Protein AF-A0A935AKJ2-F1 (afdb_monomer)

Sequence (398 aa):
MAKLSSLFKFEGTLDDFTVVKKTGVVKRKGGLSKERIATDPNLSRIRENNMEFGMLAASSKVVREAFKDLKQGIRVQYLTSRLSKVMTQIKNLDTTSDRGYRQVALGIQGAEGKNALKGFSFNGTKSLSAVLQKPMELDTVTGKVTINGLAPSFDTLGGIGANMVGFKAYWAKIDFATGAYVVSQSNQVKLALDPTVSNVELTHTTPPTGTGINVFVLSIVFYQTVNGADYPPSKWSAQRRRHHRSTVVMKTMIELIRTYQDEITTGSIFFNDVEICRSIELPWAHNAPNMSCIPEGEYSLQHRHTEKFGDHLLVENVPGRTWILFHPANHAKKELRGCIAPVMEIRGQYGMHSRMALNILLRNIKLTGIHFCHLKISSHENTHGAVGSPHAKIFQST

Solvent-accessible surface area (backbone atoms only — not comparable to full-atom values): 22788 Å² total; per-residue (Å²): 133,70,67,75,84,68,99,65,93,83,86,58,71,59,87,60,36,36,54,41,87,91,74,46,36,64,38,68,74,79,78,81,53,72,68,52,50,72,68,41,76,91,32,49,70,56,47,26,50,49,47,34,50,53,52,31,52,51,48,39,44,40,60,52,58,68,50,44,77,78,46,77,88,57,89,54,70,64,46,66,62,54,42,32,54,42,41,50,57,19,19,69,58,25,84,83,47,57,90,37,62,36,35,45,50,59,8,42,72,46,71,68,24,48,53,59,57,58,87,69,48,75,50,79,87,53,48,64,76,72,35,40,72,57,76,71,47,74,42,86,86,57,60,31,36,39,28,73,70,40,22,38,54,77,30,33,63,76,51,69,65,37,50,27,40,35,39,36,38,37,38,34,21,40,18,59,78,82,55,48,68,31,69,29,60,32,51,74,48,73,44,62,53,36,75,64,69,40,71,46,75,26,46,40,93,56,76,48,68,82,63,67,46,83,46,78,46,80,44,78,46,52,23,24,63,55,97,87,43,78,36,74,31,68,65,82,72,79,67,80,71,88,68,77,98,67,92,73,76,85,68,51,47,33,39,36,41,35,48,85,42,93,86,34,21,37,31,46,31,22,53,68,90,36,80,74,31,28,36,40,21,27,17,81,46,90,60,36,84,55,57,6,23,68,78,71,46,78,36,43,30,38,72,46,74,43,95,90,70,42,76,36,34,39,52,43,88,45,86,98,54,75,90,32,31,43,46,68,43,43,38,29,88,84,68,42,54,27,29,42,15,32,8,65,45,74,61,89,84,30,34,37,59,12,62,58,25,44,49,53,53,54,48,56,44,59,73,69,75,53,70,60,34,37,35,40,36,49,59,71,83,75,91,68,82,95,78,87,77,89,79,88,75,86,79,85,87,133

Foldseek 3Di:
DDADDDPDDDADDDVQWHQDPVGNDIDGNDDDDPVCCVPPPVNVLVLLVVLLLVLLQLLLVLVCVLPVVLPVPDPQPCSSVLSSVLLVVQQVQQPPDDRSPGHSLRSCVDPVNVVSCPQDDSRPVATPVRFFVFDWDADPVFRKIKTFFDQQLQGGDADALFFKKKKKKKKKFARSVVSDIFIFIWDMDMDTNGRDTDMDITGTPDHTDDDHDIDMDMDMATFNADPNDTDRRDDPPPVVPPDDDDDPPPFWEWEWAWDADPAWIKTFIDTNNHGNFMKIAAHDDPCDWQRHAADFFKWKWAWDADPVAGTWIFTPDGPPDGDAIAHADFAHNPPGRNHIFTARDDDPRTGHPRVSRRCSVVVVVVVVVDRMHMYGYYYDPDPDDDDDDDPPDDDDDD

Structure (mmCIF, N/CA/C/O backbone):
data_AF-A0A935AKJ2-F1
#
_entry.id   AF-A0A935AKJ2-F1
#
loop_
_atom_site.group_PDB
_atom_site.id
_atom_site.type_symbol
_atom_site.label_atom_id
_atom_site.label_alt_id
_atom_site.label_comp_id
_atom_site.label_asym_id
_atom_site.label_entity_id
_atom_site.label_seq_id
_atom_site.pdbx_PDB_ins_code
_atom_site.Cartn_x
_atom_site.Cartn_y
_atom_site.Cartn_z
_atom_site.occupancy
_atom_site.B_iso_or_equiv
_atom_site.auth_seq_id
_atom_site.auth_comp_id
_atom_site.auth_asym_id
_atom_site.auth_atom_id
_atom_site.pdbx_PDB_model_num
ATOM 1 N N . MET A 1 1 ? 13.224 -17.061 38.539 1.00 51.94 1 MET A N 1
ATOM 2 C CA . MET A 1 1 ? 11.915 -17.619 38.117 1.00 51.94 1 MET A CA 1
ATOM 3 C C . MET A 1 1 ? 12.032 -19.130 38.038 1.00 51.94 1 MET A C 1
ATOM 5 O O . MET A 1 1 ? 12.987 -19.600 37.430 1.00 51.94 1 MET A O 1
ATOM 9 N N . ALA A 1 2 ? 11.090 -19.865 38.632 1.00 53.91 2 ALA A N 1
ATOM 10 C CA . ALA A 1 2 ? 11.041 -21.323 38.534 1.00 53.91 2 ALA A CA 1
ATOM 11 C C . ALA A 1 2 ? 10.603 -21.760 37.121 1.00 53.91 2 ALA A C 1
ATOM 13 O O . ALA A 1 2 ? 9.721 -21.141 36.518 1.00 53.91 2 ALA A O 1
ATOM 14 N N . LYS A 1 3 ? 11.241 -22.804 36.586 1.00 58.75 3 LYS A N 1
ATOM 15 C CA . LYS A 1 3 ? 10.898 -23.443 35.307 1.00 58.75 3 LYS A CA 1
ATOM 16 C C . LYS A 1 3 ? 10.374 -24.845 35.603 1.00 58.75 3 LYS A C 1
ATOM 18 O O . LYS A 1 3 ? 10.968 -25.546 36.417 1.00 58.75 3 LYS A O 1
ATOM 23 N N . LEU A 1 4 ? 9.283 -25.244 34.956 1.00 64.56 4 LEU A N 1
ATOM 24 C CA . LEU A 1 4 ? 8.737 -26.591 35.109 1.00 64.56 4 LEU A CA 1
ATOM 25 C C . LEU A 1 4 ? 9.582 -27.587 34.297 1.00 64.56 4 LEU A C 1
ATOM 27 O O . LEU A 1 4 ? 9.634 -27.492 33.073 1.00 64.56 4 LEU A O 1
ATOM 31 N N . SER A 1 5 ? 10.225 -28.535 34.978 1.00 59.97 5 SER A N 1
ATOM 32 C CA . SER A 1 5 ? 10.793 -29.745 34.374 1.00 59.97 5 SER A CA 1
ATOM 33 C C . SER A 1 5 ? 9.741 -30.848 34.484 1.00 59.97 5 SER A C 1
ATOM 35 O O . SER A 1 5 ? 9.365 -31.207 35.597 1.00 59.97 5 SER A O 1
ATOM 37 N N . SER A 1 6 ? 9.192 -31.332 33.368 1.00 62.97 6 SER A N 1
ATOM 38 C CA . SER A 1 6 ? 8.149 -32.366 33.378 1.00 62.97 6 SER A CA 1
ATOM 39 C C . SER A 1 6 ? 8.364 -33.399 32.275 1.00 62.97 6 SER A C 1
ATOM 41 O O . SER A 1 6 ? 8.771 -33.052 31.167 1.00 62.97 6 SER A O 1
ATOM 43 N N . LEU A 1 7 ? 8.049 -34.660 32.591 1.00 65.44 7 LEU A N 1
ATOM 44 C CA . LEU A 1 7 ? 7.987 -35.796 31.662 1.00 65.44 7 LEU A CA 1
ATOM 45 C C . LEU A 1 7 ? 6.797 -35.701 30.687 1.00 65.44 7 LEU A C 1
ATOM 47 O O . LEU A 1 7 ? 6.817 -36.334 29.634 1.00 65.44 7 LEU A O 1
ATOM 51 N N . PHE A 1 8 ? 5.782 -34.889 31.002 1.00 59.41 8 PHE A N 1
ATOM 52 C CA . PHE A 1 8 ? 4.563 -34.733 30.207 1.00 59.41 8 PHE A CA 1
ATOM 53 C C . PHE A 1 8 ? 4.394 -33.286 29.719 1.00 59.41 8 PHE A C 1
ATOM 55 O O . PHE A 1 8 ? 4.766 -32.322 30.391 1.00 59.41 8 PHE A O 1
ATOM 62 N N . LYS A 1 9 ? 3.805 -33.112 28.530 1.00 59.47 9 LYS A N 1
ATOM 63 C CA . LYS A 1 9 ? 3.458 -31.789 27.992 1.00 59.47 9 LYS A CA 1
ATOM 64 C C . LYS A 1 9 ? 2.063 -31.395 28.473 1.00 59.47 9 LYS A C 1
ATOM 66 O O . LYS A 1 9 ? 1.083 -31.968 28.014 1.00 59.47 9 LYS A O 1
ATOM 71 N N . PHE A 1 10 ? 1.982 -30.389 29.339 1.00 63.72 10 PHE A N 1
ATOM 72 C CA . PHE A 1 10 ? 0.717 -29.781 29.753 1.00 63.72 10 PHE A CA 1
ATOM 73 C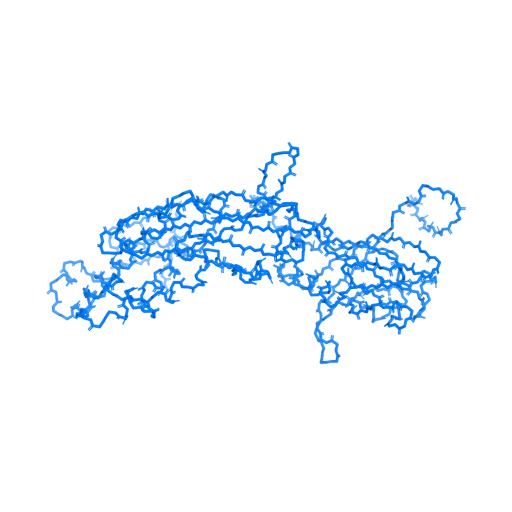 C . PHE A 1 10 ? 0.571 -28.390 29.123 1.00 63.72 10 PHE A C 1
ATOM 75 O O . PHE A 1 10 ? 1.497 -27.577 29.176 1.00 63.72 10 PHE A O 1
ATOM 82 N N . GLU A 1 11 ? -0.590 -28.106 28.531 1.00 57.97 11 GLU A N 1
ATOM 83 C CA . GLU A 1 11 ? -0.953 -26.789 27.999 1.00 57.97 11 GLU A CA 1
ATOM 84 C C . GLU A 1 11 ? -2.260 -26.328 28.657 1.00 57.97 11 GLU A C 1
ATOM 86 O O . GLU A 1 11 ? -3.273 -27.008 28.530 1.00 57.97 11 GLU A O 1
ATOM 91 N N . GLY A 1 12 ? -2.251 -25.189 29.360 1.00 62.06 12 GLY A N 1
ATOM 92 C CA . GLY A 1 12 ? -3.469 -24.627 29.955 1.00 62.06 12 GLY A CA 1
ATOM 93 C C . GLY A 1 12 ? -3.278 -23.939 31.308 1.00 62.06 12 GLY A C 1
ATOM 94 O O . GLY A 1 12 ? -2.155 -23.646 31.732 1.00 62.06 12 GLY A O 1
ATOM 95 N N . THR A 1 13 ? -4.408 -23.662 31.957 1.00 65.12 13 THR A N 1
ATOM 96 C CA . THR A 1 13 ? -4.506 -23.119 33.317 1.00 65.12 13 THR A CA 1
ATOM 97 C C . THR A 1 13 ? -4.926 -24.247 34.255 1.00 65.12 13 THR A C 1
ATOM 99 O O . THR A 1 13 ? -5.909 -24.930 33.978 1.00 65.12 13 THR A O 1
ATOM 102 N N . LEU A 1 14 ? -4.183 -24.440 35.344 1.00 70.38 14 LEU A N 1
ATOM 103 C CA . LEU A 1 14 ? -4.528 -25.351 36.431 1.00 70.38 14 LEU A CA 1
ATOM 104 C C . LEU A 1 14 ? -4.680 -24.509 37.695 1.00 70.38 14 LEU A C 1
ATOM 106 O O . LEU A 1 14 ? -3.684 -24.011 38.224 1.00 70.38 14 LEU A O 1
ATOM 110 N N . ASP A 1 15 ? -5.925 -24.338 38.135 1.00 75.19 15 ASP A N 1
ATOM 111 C CA . ASP A 1 15 ? -6.281 -23.496 39.280 1.00 75.19 15 ASP A CA 1
ATOM 112 C C . ASP A 1 15 ? -5.693 -22.071 39.143 1.00 75.19 15 ASP A C 1
ATOM 114 O O . ASP A 1 15 ? -5.851 -21.424 38.099 1.00 75.19 15 ASP A O 1
ATOM 118 N N . ASP A 1 16 ? -4.949 -21.592 40.139 1.00 72.81 16 ASP A N 1
ATOM 119 C CA . ASP A 1 16 ? -4.278 -20.296 40.104 1.00 72.81 16 ASP A CA 1
ATOM 120 C C . ASP A 1 16 ? -2.978 -20.284 39.293 1.00 72.81 16 ASP A C 1
ATOM 122 O O . ASP A 1 16 ? -2.304 -19.260 39.262 1.00 72.81 16 ASP A O 1
ATOM 126 N N . PHE A 1 17 ? -2.579 -21.363 38.618 1.00 72.94 17 PHE A N 1
ATOM 127 C CA . PHE A 1 17 ? -1.313 -21.429 37.886 1.00 72.94 17 PHE A CA 1
ATOM 128 C C . PHE A 1 17 ? -1.527 -21.522 36.373 1.00 72.94 17 PHE A C 1
ATOM 130 O O . PHE A 1 17 ? -2.305 -22.320 35.861 1.00 72.94 17 PHE A O 1
ATOM 137 N N . THR A 1 18 ? -0.801 -20.700 35.616 1.00 75.25 18 THR A N 1
ATOM 138 C CA . THR A 1 18 ? -0.783 -20.740 34.147 1.00 75.25 18 THR A CA 1
ATOM 139 C C . THR A 1 18 ? 0.641 -20.935 33.642 1.00 75.25 18 THR A C 1
ATOM 141 O O . THR A 1 18 ? 1.565 -20.226 34.054 1.00 75.25 18 THR A O 1
ATOM 144 N N . VAL A 1 19 ? 0.819 -21.879 32.715 1.00 75.25 19 VAL A N 1
ATOM 145 C CA . VAL A 1 19 ? 2.113 -22.159 32.078 1.00 75.25 19 VAL A CA 1
ATOM 146 C C . VAL A 1 19 ? 2.236 -21.360 30.781 1.00 75.25 19 VAL A C 1
ATOM 148 O O . VAL A 1 19 ? 1.465 -21.533 29.837 1.00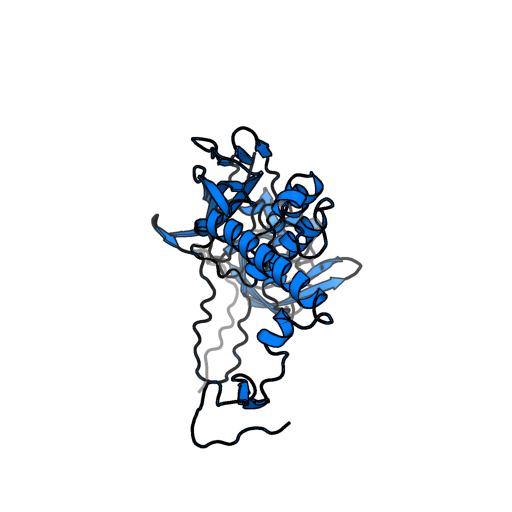 75.25 19 VAL A O 1
ATOM 151 N N . VAL A 1 20 ? 3.232 -20.474 30.699 1.00 73.19 20 VAL A N 1
ATOM 152 C CA . VAL A 1 20 ? 3.489 -19.689 29.484 1.00 73.19 20 VAL A CA 1
ATOM 153 C C . VAL A 1 20 ? 4.180 -20.571 28.438 1.00 73.19 20 VAL A C 1
ATOM 155 O O . VAL A 1 20 ? 5.386 -20.812 28.511 1.00 73.19 20 VAL A O 1
ATOM 158 N N . LYS A 1 21 ? 3.424 -20.991 27.414 1.00 66.19 21 LYS A N 1
ATOM 159 C CA . LYS A 1 21 ? 3.835 -21.930 26.343 1.00 66.19 21 LYS A CA 1
ATOM 160 C C . LYS A 1 21 ? 5.192 -21.628 25.694 1.00 66.19 21 LYS A C 1
ATOM 162 O O . LYS A 1 21 ? 5.903 -22.536 25.284 1.00 66.19 21 LYS A O 1
ATOM 167 N N . LYS A 1 22 ? 5.559 -20.351 25.583 1.00 67.19 22 LYS A N 1
ATOM 168 C CA . LYS A 1 22 ? 6.779 -19.918 24.884 1.00 67.19 22 LYS A CA 1
ATOM 169 C C . LYS A 1 22 ? 8.048 -20.013 25.738 1.00 67.19 22 LYS A C 1
ATOM 171 O O . LYS A 1 22 ? 9.137 -20.053 25.181 1.00 67.19 22 LYS A O 1
ATOM 176 N N . THR A 1 23 ? 7.918 -20.000 27.064 1.00 71.44 23 THR A N 1
ATOM 177 C CA . THR A 1 23 ? 9.057 -19.888 27.991 1.00 71.44 23 THR A CA 1
ATOM 178 C C . THR A 1 23 ? 9.108 -20.996 29.042 1.00 71.44 23 THR A C 1
ATOM 180 O O . THR A 1 23 ? 10.125 -21.118 29.719 1.00 71.44 23 THR A O 1
ATOM 183 N N . GLY A 1 24 ? 8.035 -21.780 29.211 1.00 73.00 24 GLY A N 1
ATOM 184 C CA . GLY A 1 24 ? 7.927 -22.798 30.266 1.00 73.00 24 GLY A CA 1
ATOM 185 C C . GLY A 1 24 ? 7.841 -22.209 31.680 1.00 73.00 24 GLY A C 1
ATOM 186 O O . GLY A 1 24 ? 7.996 -22.924 32.668 1.00 73.00 24 GLY A O 1
ATOM 187 N N . VAL A 1 25 ? 7.628 -20.892 31.783 1.00 76.94 25 VAL A N 1
ATOM 188 C CA . VAL A 1 25 ? 7.492 -20.189 33.061 1.00 76.94 25 VAL A CA 1
ATOM 189 C C . VAL A 1 25 ? 6.086 -20.415 33.596 1.00 76.94 25 VAL A C 1
ATOM 191 O O . VAL A 1 25 ? 5.104 -20.130 32.907 1.00 76.94 25 VAL A O 1
ATOM 194 N N . VAL A 1 26 ? 6.008 -20.876 34.840 1.00 75.19 26 VAL A N 1
ATOM 195 C CA . VAL A 1 26 ? 4.757 -20.976 35.593 1.00 75.19 26 VAL A CA 1
ATOM 196 C C . VAL A 1 26 ? 4.507 -19.641 36.286 1.00 75.19 26 VAL A C 1
ATOM 198 O O . VAL A 1 26 ? 5.389 -19.112 36.964 1.00 75.19 26 VAL A O 1
ATOM 201 N N . LYS A 1 27 ? 3.316 -19.073 36.098 1.00 70.38 27 LYS A N 1
ATOM 202 C CA . LYS A 1 27 ? 2.883 -17.844 36.771 1.00 70.38 27 LYS A CA 1
ATOM 203 C C . LYS A 1 27 ? 1.624 -18.128 37.575 1.00 70.38 27 LYS A C 1
ATOM 205 O O . LYS A 1 27 ? 0.726 -18.786 37.054 1.00 70.38 27 LYS A O 1
ATOM 210 N N . ARG A 1 28 ? 1.536 -17.589 38.797 1.00 73.25 28 ARG A N 1
ATOM 211 C CA . ARG A 1 28 ? 0.230 -17.444 39.448 1.00 73.25 28 ARG A CA 1
ATOM 212 C C . ARG A 1 28 ? -0.637 -16.487 38.629 1.00 73.25 28 ARG A C 1
ATOM 214 O O . ARG A 1 28 ? -0.107 -15.584 37.973 1.00 73.25 28 ARG A O 1
ATOM 221 N N . LYS A 1 29 ? -1.951 -16.674 38.670 1.00 64.12 29 LYS A N 1
ATOM 222 C CA . LYS A 1 29 ? -2.957 -15.802 38.079 1.00 64.12 29 LYS A CA 1
ATOM 223 C C . LYS A 1 29 ? -2.889 -14.458 38.804 1.00 64.12 29 LYS A C 1
ATOM 225 O O . LYS A 1 29 ? -3.518 -14.235 39.826 1.00 64.12 29 LYS A O 1
ATOM 230 N N . GLY A 1 30 ? -2.022 -13.582 38.308 1.00 67.38 30 GLY A N 1
ATOM 231 C CA . GLY A 1 30 ? -1.913 -12.205 38.764 1.00 67.38 30 GLY A CA 1
ATOM 232 C C . GLY A 1 30 ? -2.940 -11.340 38.041 1.00 67.38 30 GLY A C 1
ATOM 233 O O . GLY A 1 30 ? -3.059 -11.421 36.819 1.00 67.38 30 GLY A O 1
ATOM 234 N N . GLY A 1 31 ? -3.671 -10.517 38.788 1.00 70.50 31 GLY A N 1
ATOM 235 C CA . GLY A 1 31 ? -4.658 -9.586 38.246 1.00 70.50 31 GLY A CA 1
ATOM 236 C C . GLY A 1 31 ? -5.751 -9.251 39.257 1.00 70.50 31 GLY A C 1
ATOM 237 O O . GLY A 1 31 ? -5.905 -9.926 40.270 1.00 70.50 31 GLY A O 1
ATOM 238 N N . LEU A 1 32 ? -6.505 -8.189 38.986 1.00 78.81 32 LEU A N 1
ATOM 239 C CA . LEU A 1 32 ? -7.703 -7.839 39.751 1.00 78.81 32 LEU A CA 1
ATOM 240 C C . LEU A 1 32 ? -8.865 -8.744 39.298 1.00 78.81 32 LEU A C 1
ATOM 242 O O . LEU A 1 32 ? -8.993 -9.008 38.101 1.00 78.81 32 LEU A O 1
ATOM 246 N N . SER A 1 33 ? -9.701 -9.224 40.227 1.00 83.75 33 SER A N 1
ATOM 247 C CA . SER A 1 33 ? -10.896 -10.009 39.876 1.00 83.75 33 SER A CA 1
ATOM 248 C C . SER A 1 33 ? -11.915 -9.154 39.117 1.00 83.75 33 SER A C 1
ATOM 250 O O . SER A 1 33 ? -11.956 -7.929 39.273 1.00 83.75 33 SER A O 1
ATOM 252 N N . LYS A 1 34 ? -12.750 -9.789 38.287 1.00 84.44 34 LYS A N 1
ATOM 253 C CA . LYS A 1 34 ? -13.774 -9.089 37.496 1.00 84.44 34 LYS A CA 1
ATOM 254 C C . LYS A 1 34 ? -14.768 -8.370 38.409 1.00 84.44 34 LYS A C 1
ATOM 256 O O . LYS A 1 34 ? -15.128 -7.228 38.141 1.00 84.44 34 LYS A O 1
ATOM 261 N N . GLU A 1 35 ? -15.144 -9.021 39.503 1.00 86.12 35 GLU A N 1
ATOM 262 C CA . GLU A 1 35 ? -16.061 -8.523 40.525 1.00 86.12 35 GLU A CA 1
ATOM 263 C C . GLU A 1 35 ? -15.480 -7.272 41.185 1.00 86.12 35 GLU A C 1
ATOM 265 O O . GLU A 1 35 ? -16.158 -6.254 41.271 1.00 86.12 35 GLU A O 1
ATOM 270 N N . ARG A 1 36 ? -14.188 -7.297 41.543 1.00 85.81 36 ARG A N 1
ATOM 271 C CA . ARG A 1 36 ? -13.502 -6.130 42.108 1.00 85.81 36 ARG A CA 1
ATOM 272 C C . ARG A 1 36 ? -13.411 -4.983 41.105 1.00 85.81 36 ARG A C 1
ATOM 274 O O . ARG A 1 36 ? -13.665 -3.843 41.473 1.00 85.81 36 ARG A O 1
ATOM 281 N N . ILE A 1 37 ? -13.081 -5.261 39.840 1.00 88.50 37 ILE A N 1
ATOM 282 C CA . ILE A 1 37 ? -13.067 -4.231 38.786 1.00 88.50 37 ILE A CA 1
ATOM 283 C C . ILE A 1 37 ? -14.455 -3.607 38.621 1.00 88.50 37 ILE A C 1
ATOM 285 O O . ILE A 1 37 ? -14.531 -2.415 38.345 1.00 88.50 37 ILE A O 1
ATOM 289 N N . ALA A 1 38 ? -15.538 -4.368 38.797 1.00 88.12 38 ALA A N 1
ATOM 290 C CA . ALA A 1 38 ? -16.902 -3.862 38.674 1.00 88.12 38 ALA A CA 1
ATOM 291 C C . ALA A 1 38 ? -17.318 -2.956 39.848 1.00 88.12 38 ALA A C 1
ATOM 293 O O . ALA A 1 38 ? -17.960 -1.936 39.609 1.00 88.12 38 ALA A O 1
ATOM 294 N N . THR A 1 39 ? -16.938 -3.293 41.084 1.00 90.44 39 THR A N 1
ATOM 295 C CA . THR A 1 39 ? -17.486 -2.655 42.296 1.00 90.44 39 THR A CA 1
ATOM 296 C C . THR A 1 39 ? -16.562 -1.635 42.964 1.00 90.44 39 THR A C 1
ATOM 298 O O . THR A 1 39 ? -17.053 -0.656 43.517 1.00 90.44 39 THR A O 1
ATOM 301 N N . ASP A 1 40 ? -15.237 -1.811 42.910 1.00 91.44 40 ASP A N 1
ATOM 302 C CA . ASP A 1 40 ? -14.275 -0.989 43.662 1.00 91.44 40 ASP A CA 1
ATOM 303 C C . ASP A 1 40 ? -14.246 0.465 43.130 1.00 91.44 40 ASP A C 1
ATOM 305 O O . ASP A 1 40 ? -13.934 0.678 41.947 1.00 91.44 40 ASP A O 1
ATOM 309 N N . PRO A 1 41 ? -14.547 1.493 43.950 1.00 91.94 41 PRO A N 1
ATOM 310 C CA . PRO A 1 41 ? -14.529 2.895 43.519 1.00 91.94 41 PRO A CA 1
ATOM 311 C C . PRO A 1 41 ? -13.162 3.360 42.996 1.00 91.94 41 PRO A C 1
ATOM 313 O O . PRO A 1 41 ? -13.100 4.146 42.046 1.00 91.94 41 PRO A O 1
ATOM 316 N N . ASN A 1 42 ? -12.065 2.814 43.535 1.00 91.69 42 ASN A N 1
ATOM 317 C CA . ASN A 1 42 ? -10.701 3.174 43.134 1.00 91.69 42 ASN A CA 1
ATOM 318 C C . ASN A 1 42 ? -10.342 2.670 41.727 1.00 91.69 42 ASN A C 1
ATOM 320 O O . ASN A 1 42 ? -9.365 3.122 41.129 1.00 91.69 42 ASN A O 1
ATOM 324 N N . LEU A 1 43 ? -11.134 1.742 41.178 1.00 90.56 43 LEU A N 1
ATOM 325 C CA . LEU A 1 43 ? -10.946 1.168 39.844 1.00 90.56 43 LEU A CA 1
ATOM 326 C C . LEU A 1 43 ? -11.879 1.781 38.784 1.00 90.56 43 LEU A C 1
ATOM 328 O O . LEU A 1 43 ? -11.931 1.278 37.660 1.00 90.56 43 LEU A O 1
ATOM 332 N N . SER A 1 44 ? -12.573 2.881 39.098 1.00 89.00 44 SER A N 1
ATOM 333 C CA . SER A 1 44 ? -13.406 3.659 38.157 1.00 89.00 44 SER A CA 1
ATOM 334 C C . SER A 1 44 ? -12.691 3.946 36.834 1.00 89.00 44 SER A C 1
ATOM 336 O O . SER A 1 44 ? -13.196 3.602 35.767 1.00 89.00 44 SER A O 1
ATOM 338 N N . ARG A 1 45 ? -11.441 4.417 36.902 1.00 89.81 45 ARG A N 1
ATOM 339 C CA . ARG A 1 45 ? -10.598 4.685 35.723 1.00 89.81 45 ARG A CA 1
ATOM 340 C C . ARG A 1 45 ? -10.329 3.448 34.859 1.00 89.81 45 ARG A C 1
ATOM 342 O O . ARG A 1 45 ? -10.185 3.563 33.644 1.00 89.81 45 ARG A O 1
ATOM 349 N N . ILE A 1 46 ? -10.233 2.258 35.460 1.00 91.38 46 ILE A N 1
ATOM 350 C CA . ILE A 1 46 ? -10.065 1.004 34.707 1.00 91.38 46 ILE A CA 1
ATOM 351 C C . ILE A 1 46 ? -11.363 0.671 33.970 1.00 91.38 46 ILE A C 1
ATOM 353 O O . ILE A 1 46 ? -11.306 0.288 32.803 1.00 91.38 46 ILE A O 1
ATOM 357 N N . ARG A 1 47 ? -12.523 0.847 34.618 1.00 92.38 47 ARG A N 1
ATOM 358 C CA . ARG A 1 47 ? -13.834 0.628 33.986 1.00 92.38 47 ARG A CA 1
ATOM 359 C C . ARG A 1 47 ? -14.053 1.566 32.802 1.00 92.38 47 ARG A C 1
ATOM 361 O O . ARG A 1 47 ? -14.376 1.085 31.722 1.00 92.38 47 ARG A O 1
ATOM 368 N N . GLU A 1 48 ? -13.794 2.859 32.977 1.00 91.88 48 GLU A N 1
ATOM 369 C CA . GLU A 1 48 ? -13.852 3.865 31.906 1.00 91.88 48 GLU A CA 1
ATOM 370 C C . GLU A 1 48 ? -12.987 3.467 30.706 1.00 91.88 48 GLU A C 1
ATOM 372 O O . GLU A 1 48 ? -13.470 3.385 29.577 1.00 91.88 48 GLU A O 1
ATOM 377 N N . ASN A 1 49 ? -11.715 3.140 30.947 1.00 91.69 49 ASN A N 1
ATOM 378 C CA . ASN A 1 49 ? -10.822 2.707 29.878 1.00 91.69 49 ASN A CA 1
ATOM 379 C C . ASN A 1 49 ? -11.343 1.434 29.192 1.00 91.69 49 ASN A C 1
ATOM 381 O O . ASN A 1 49 ? -11.306 1.346 27.969 1.00 91.69 49 ASN A O 1
ATOM 385 N N . ASN A 1 50 ? -11.841 0.454 29.953 1.00 91.44 50 ASN A N 1
ATOM 386 C CA . ASN A 1 50 ? -12.373 -0.794 29.403 1.00 91.44 50 ASN A CA 1
ATOM 387 C C . ASN A 1 50 ? -13.591 -0.564 28.498 1.00 91.44 50 ASN A C 1
ATOM 389 O O . ASN A 1 50 ? -13.693 -1.220 27.460 1.00 91.44 50 ASN A O 1
ATOM 393 N N . MET A 1 51 ? -14.483 0.363 28.861 1.00 90.56 51 MET A N 1
ATOM 394 C CA . MET A 1 51 ? -15.624 0.745 28.022 1.00 90.56 51 MET A CA 1
ATOM 395 C C . MET A 1 51 ? -15.149 1.341 26.694 1.00 90.56 51 MET A C 1
ATOM 397 O O . MET A 1 51 ? -15.522 0.840 25.629 1.00 90.56 51 MET A O 1
ATOM 401 N N . GLU A 1 52 ? -14.238 2.321 26.744 1.00 91.94 52 GLU A N 1
ATOM 402 C CA . GLU A 1 52 ? -13.649 2.902 25.533 1.00 91.94 52 GLU A CA 1
ATOM 403 C C . GLU A 1 52 ? -12.923 1.827 24.698 1.00 91.94 52 GLU A C 1
ATOM 405 O O . GLU A 1 52 ? -13.086 1.776 23.482 1.00 91.94 52 GLU A O 1
ATOM 410 N N . PHE A 1 53 ? -12.172 0.905 25.311 1.00 92.31 53 PHE A N 1
ATOM 411 C CA . PHE A 1 53 ? -11.491 -0.179 24.589 1.00 92.31 53 PHE A CA 1
ATOM 412 C C . PHE A 1 53 ? -12.457 -1.139 23.883 1.00 92.31 53 PHE A C 1
ATOM 414 O O . PHE A 1 53 ? -12.189 -1.539 22.745 1.00 92.31 53 PHE A O 1
ATOM 421 N N . GLY A 1 54 ? -13.574 -1.499 24.522 1.00 91.69 54 GLY A N 1
ATOM 422 C CA . GLY A 1 54 ? -14.613 -2.325 23.903 1.00 91.69 54 GLY A CA 1
ATOM 423 C C . GLY A 1 54 ? -15.216 -1.647 22.671 1.00 91.69 54 GLY A C 1
ATOM 424 O O . GLY A 1 54 ? -15.291 -2.248 21.595 1.00 91.69 54 GLY A O 1
ATOM 425 N N . MET A 1 55 ? -15.542 -0.362 22.803 1.00 94.19 55 MET A N 1
ATOM 426 C CA . MET A 1 55 ? -16.062 0.490 21.732 1.00 94.19 55 MET A CA 1
ATOM 427 C C . MET A 1 55 ? -15.064 0.614 20.560 1.00 94.19 55 MET A C 1
ATOM 429 O O . MET A 1 55 ? -15.424 0.408 19.395 1.00 94.19 55 MET A O 1
ATOM 433 N N . LEU A 1 56 ? -13.775 0.826 20.851 1.00 94.62 56 LEU A N 1
ATOM 434 C CA . LEU A 1 56 ? -12.701 0.877 19.851 1.00 94.62 56 LEU A CA 1
ATOM 435 C C . LEU A 1 56 ? -12.541 -0.447 19.092 1.00 94.62 56 LEU A C 1
ATOM 437 O O . LEU A 1 56 ? -12.318 -0.450 17.874 1.00 94.62 56 LEU A O 1
ATOM 441 N N . ALA A 1 57 ? -12.655 -1.581 19.790 1.00 91.88 57 ALA A N 1
ATOM 442 C CA . ALA A 1 57 ? -12.583 -2.905 19.181 1.00 91.88 57 ALA A CA 1
ATOM 443 C C . ALA A 1 57 ? -13.763 -3.155 18.228 1.00 91.88 57 ALA A C 1
ATOM 445 O O . ALA A 1 57 ? -13.545 -3.665 17.120 1.00 91.88 57 ALA A O 1
ATOM 446 N N . ALA A 1 58 ? -14.974 -2.745 18.623 1.00 93.44 58 ALA A N 1
ATOM 447 C CA . ALA A 1 58 ? -16.178 -2.816 17.799 1.00 93.44 58 ALA A CA 1
ATOM 448 C C . ALA A 1 58 ? -16.059 -1.938 16.542 1.00 93.44 58 ALA A C 1
ATOM 450 O O . ALA A 1 58 ? -16.188 -2.446 15.431 1.00 93.44 58 ALA A O 1
ATOM 451 N N . SER A 1 59 ? -15.673 -0.666 16.678 1.00 94.88 59 SER A N 1
ATOM 452 C CA . SER A 1 59 ? -15.457 0.221 15.520 1.00 94.88 59 SER A CA 1
ATOM 453 C C . SER A 1 59 ? -14.370 -0.283 14.574 1.00 94.88 59 SER A C 1
ATOM 455 O O . SER A 1 59 ? -14.534 -0.291 13.354 1.00 94.88 59 SER A O 1
ATOM 457 N N . SER A 1 60 ? -13.270 -0.804 15.125 1.00 93.56 60 SER A N 1
ATOM 458 C CA . SER A 1 60 ? -12.221 -1.421 14.310 1.00 93.56 60 SER A CA 1
ATOM 459 C C . SER A 1 60 ? -12.736 -2.662 13.565 1.00 93.56 60 SER A C 1
ATOM 461 O O . SER A 1 60 ? -12.249 -2.963 12.475 1.00 93.56 60 SER A O 1
ATOM 463 N N . LYS A 1 61 ? -13.675 -3.420 14.154 1.00 93.69 61 LYS A N 1
ATOM 464 C CA . LYS A 1 61 ? -14.306 -4.587 13.518 1.00 93.69 61 LYS A CA 1
ATOM 465 C C . LYS A 1 61 ? -15.151 -4.158 12.324 1.00 93.69 61 LYS A C 1
ATOM 467 O O . LYS A 1 61 ? -14.964 -4.741 11.266 1.00 93.69 61 LYS A O 1
ATOM 472 N N . VAL A 1 62 ? -15.976 -3.122 12.457 1.00 95.50 62 VAL A N 1
ATOM 473 C CA . VAL A 1 62 ? -16.839 -2.625 11.370 1.00 95.50 62 VAL A CA 1
ATOM 474 C C . VAL A 1 62 ? -16.023 -2.305 10.113 1.00 95.50 62 VAL A C 1
ATOM 476 O O . VAL A 1 62 ? -16.318 -2.833 9.047 1.00 95.50 62 VAL A O 1
ATOM 479 N N . VAL A 1 63 ? -14.912 -1.568 10.240 1.00 94.62 63 VAL A N 1
ATOM 480 C CA . VAL A 1 63 ? -14.016 -1.286 9.097 1.00 94.62 63 VAL A CA 1
ATOM 481 C C . VAL A 1 63 ? -13.428 -2.567 8.499 1.00 94.62 63 VAL A C 1
ATOM 483 O O . VAL A 1 63 ? -13.321 -2.716 7.284 1.00 94.62 63 VAL A O 1
ATOM 486 N N . ARG A 1 64 ? -13.033 -3.526 9.342 1.00 91.56 64 ARG A N 1
ATOM 487 C CA . ARG A 1 64 ? -12.473 -4.802 8.874 1.00 91.56 64 ARG A CA 1
ATOM 488 C C . ARG A 1 64 ? -13.491 -5.665 8.134 1.00 91.56 64 ARG A C 1
ATOM 490 O O . ARG A 1 64 ? -13.050 -6.418 7.265 1.00 91.56 64 ARG A O 1
ATOM 497 N N . GLU A 1 65 ? -14.759 -5.609 8.522 1.00 92.62 65 GLU A N 1
ATOM 498 C CA . GLU A 1 65 ? -15.854 -6.348 7.892 1.00 92.62 65 GLU A CA 1
ATOM 499 C C . GLU A 1 65 ? -16.293 -5.676 6.589 1.00 92.62 65 GLU A C 1
ATOM 501 O O . GLU A 1 65 ? -16.378 -6.356 5.569 1.00 92.62 65 GLU A O 1
ATOM 506 N N . ALA A 1 66 ? -16.431 -4.344 6.585 1.00 93.69 66 ALA A N 1
ATOM 507 C CA . ALA A 1 66 ? -16.730 -3.560 5.385 1.00 93.69 66 ALA A CA 1
ATOM 508 C C . ALA A 1 66 ? -15.744 -3.845 4.242 1.00 93.69 66 ALA A C 1
ATOM 510 O O . ALA A 1 66 ? -16.129 -3.972 3.087 1.00 93.69 66 ALA A O 1
ATOM 511 N N . PHE A 1 67 ? -14.466 -4.032 4.567 1.00 91.50 67 PHE A N 1
ATOM 512 C CA . PHE A 1 67 ? -13.428 -4.322 3.580 1.00 91.50 67 PHE A CA 1
ATOM 513 C C . PHE A 1 67 ? -12.876 -5.750 3.681 1.00 91.50 67 PHE A C 1
ATOM 515 O O . PHE A 1 67 ? -11.685 -5.982 3.455 1.00 91.50 67 PHE A O 1
ATOM 522 N N . LYS A 1 68 ? -13.703 -6.735 4.055 1.00 86.62 68 LYS A N 1
ATOM 523 C CA . LYS A 1 68 ? -13.259 -8.137 4.164 1.00 86.62 68 LYS A CA 1
ATOM 524 C C . LYS A 1 68 ? -12.767 -8.713 2.829 1.00 86.62 68 LYS A C 1
ATOM 526 O O . LYS A 1 68 ? -11.798 -9.470 2.833 1.00 86.62 68 LYS A O 1
ATOM 531 N N . ASP A 1 69 ? -13.344 -8.279 1.710 1.00 81.69 69 ASP A N 1
ATOM 532 C CA . ASP A 1 69 ? -12.997 -8.768 0.369 1.00 81.69 69 ASP A CA 1
ATOM 533 C C . ASP A 1 69 ? -11.597 -8.321 -0.081 1.00 81.69 69 ASP A C 1
ATOM 535 O O . ASP A 1 69 ? -10.930 -9.045 -0.818 1.00 81.69 69 ASP A O 1
ATOM 539 N N . LEU A 1 70 ? -11.068 -7.213 0.462 1.00 79.12 70 LEU A N 1
ATOM 540 C CA . LEU A 1 70 ? -9.665 -6.816 0.253 1.00 79.12 70 LEU A CA 1
ATOM 541 C C . LEU A 1 70 ? -8.666 -7.864 0.766 1.00 79.12 70 LEU A C 1
ATOM 543 O O . LEU A 1 70 ? -7.500 -7.857 0.376 1.00 79.12 70 LEU A O 1
ATOM 547 N N . LYS A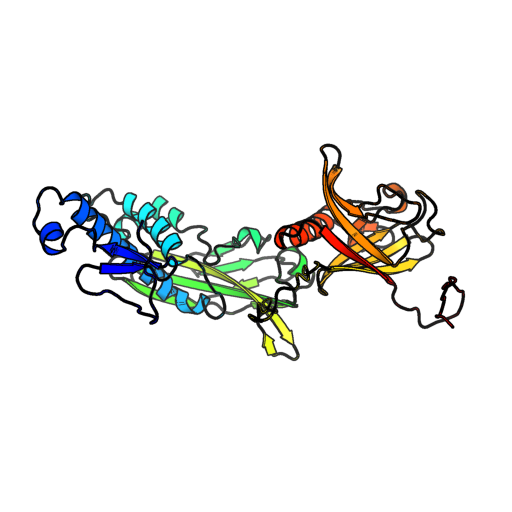 1 71 ? -9.079 -8.723 1.705 1.00 59.81 71 LYS A N 1
ATOM 548 C CA . LYS A 1 71 ? -8.177 -9.631 2.427 1.00 59.81 71 LYS A CA 1
ATOM 549 C C . LYS A 1 71 ? -7.971 -10.972 1.737 1.00 59.81 71 LYS A C 1
ATOM 551 O O . LYS A 1 71 ? -7.175 -11.764 2.247 1.00 59.81 71 LYS A O 1
ATOM 556 N N . GLN A 1 72 ? -8.646 -11.253 0.623 1.00 52.97 72 GLN A N 1
ATOM 557 C CA . GLN A 1 72 ? -8.445 -12.504 -0.105 1.00 52.97 72 GLN A CA 1
ATOM 558 C C . GLN A 1 72 ? -7.008 -12.545 -0.667 1.00 52.97 72 GLN A C 1
ATOM 560 O O . GLN A 1 72 ? -6.705 -11.971 -1.704 1.00 52.97 72 GLN A O 1
ATOM 565 N N . GLY A 1 73 ? -6.081 -13.167 0.078 1.00 49.31 73 GLY A N 1
ATOM 566 C CA . GLY A 1 73 ? -4.701 -13.436 -0.352 1.00 49.31 73 GLY A CA 1
ATOM 567 C C . GLY A 1 73 ? -3.563 -12.775 0.446 1.00 49.31 73 GLY A C 1
ATOM 568 O O . GLY A 1 73 ? -2.414 -13.212 0.306 1.00 49.31 73 GLY A O 1
ATOM 569 N N . ILE A 1 74 ? -3.817 -11.798 1.333 1.00 50.84 74 ILE A N 1
ATOM 570 C CA . ILE A 1 74 ? -2.756 -11.043 2.043 1.00 50.84 74 ILE A CA 1
ATOM 571 C C . ILE A 1 74 ? -2.799 -11.292 3.558 1.00 50.84 74 ILE A C 1
ATOM 573 O O . ILE A 1 74 ? -3.795 -11.031 4.230 1.00 50.84 74 ILE A O 1
ATOM 577 N N . ARG A 1 75 ? -1.676 -11.742 4.141 1.00 51.78 75 ARG A N 1
ATOM 578 C CA . ARG A 1 75 ? -1.515 -11.835 5.602 1.00 51.78 75 ARG A CA 1
ATOM 579 C C . ARG A 1 75 ? -1.258 -10.442 6.170 1.00 51.78 75 ARG A C 1
ATOM 581 O O . ARG A 1 75 ? -0.113 -10.007 6.275 1.00 51.78 75 ARG A O 1
ATOM 588 N N . VAL A 1 76 ? -2.323 -9.749 6.553 1.00 62.66 76 VAL A N 1
ATOM 589 C CA . VAL A 1 76 ? -2.223 -8.399 7.111 1.00 62.66 76 VAL A CA 1
ATOM 590 C C . VAL A 1 76 ? -1.854 -8.462 8.594 1.00 62.66 76 VAL A C 1
ATOM 592 O O . VAL A 1 76 ? -2.714 -8.508 9.475 1.00 62.66 76 VAL A O 1
ATOM 595 N N . GLN A 1 77 ? -0.554 -8.513 8.884 1.00 61.22 77 GLN A N 1
ATOM 596 C CA . GLN A 1 77 ? -0.075 -8.488 10.266 1.00 61.22 77 GLN A CA 1
ATOM 597 C C . GLN A 1 77 ? -0.514 -7.190 10.957 1.00 61.22 77 GLN A C 1
ATOM 599 O O . GLN A 1 77 ? -0.451 -6.110 10.370 1.00 61.22 77 GLN A O 1
ATOM 604 N N . TYR A 1 78 ? -0.957 -7.304 12.211 1.00 77.31 78 TYR A N 1
ATOM 605 C CA . TYR A 1 78 ? -1.274 -6.163 13.077 1.00 77.31 78 TYR A CA 1
ATOM 606 C C . TYR A 1 78 ? -2.374 -5.216 12.553 1.00 77.31 78 TYR A C 1
ATOM 608 O O . TYR A 1 78 ? -2.481 -4.087 13.024 1.00 77.31 78 TYR A O 1
ATOM 616 N N . LEU A 1 79 ? -3.230 -5.650 11.613 1.00 83.12 79 LEU A N 1
ATOM 617 C CA . LEU A 1 79 ? -4.318 -4.809 11.088 1.00 83.12 79 LEU A CA 1
ATOM 618 C C . LEU A 1 79 ? -5.219 -4.274 12.205 1.00 83.12 79 LEU A C 1
ATOM 620 O O . LEU A 1 79 ? -5.521 -3.086 12.252 1.00 83.12 79 LEU A O 1
ATOM 624 N N . THR A 1 80 ? -5.626 -5.163 13.113 1.00 85.50 80 THR A N 1
ATOM 625 C CA . THR A 1 80 ? -6.498 -4.826 14.238 1.00 85.50 80 THR A CA 1
ATOM 626 C C . THR A 1 80 ? -5.872 -3.758 15.126 1.00 85.50 80 THR A C 1
ATOM 628 O O . THR A 1 80 ? -6.518 -2.750 15.373 1.00 85.50 80 THR A O 1
ATOM 631 N N . SER A 1 81 ? -4.614 -3.922 15.550 1.00 87.38 81 SER A N 1
ATOM 632 C CA . SER A 1 81 ? -3.960 -2.948 16.434 1.00 87.38 81 SER A CA 1
ATOM 633 C C . SER A 1 81 ? -3.714 -1.605 15.748 1.00 87.38 81 SER A C 1
ATOM 635 O O . SER A 1 81 ? -3.890 -0.562 16.374 1.00 87.38 81 SER A O 1
ATOM 637 N N . ARG A 1 82 ? -3.364 -1.608 14.455 1.00 90.81 82 ARG A N 1
ATOM 638 C CA . ARG A 1 82 ? -3.198 -0.378 13.667 1.00 90.81 82 ARG A CA 1
ATOM 639 C C . ARG A 1 82 ? -4.513 0.383 13.514 1.00 90.81 82 ARG A C 1
ATOM 641 O O . ARG A 1 82 ? -4.521 1.590 13.723 1.00 90.81 82 ARG A O 1
ATOM 648 N N . LEU A 1 83 ? -5.614 -0.310 13.211 1.00 92.44 83 LEU A N 1
ATOM 649 C CA . LEU A 1 83 ? -6.942 0.310 13.177 1.00 92.44 83 LEU A CA 1
ATOM 650 C C . LEU A 1 83 ? -7.344 0.833 14.553 1.00 92.44 83 LEU A C 1
ATOM 652 O O . LEU A 1 83 ? -7.773 1.973 14.651 1.00 92.44 83 LEU A O 1
ATOM 656 N N . SER A 1 84 ? -7.142 0.058 15.621 1.00 92.44 84 SER A N 1
ATOM 657 C CA . SER A 1 84 ? -7.471 0.515 16.973 1.00 92.44 84 SER A CA 1
ATOM 658 C C . SER A 1 84 ? -6.684 1.763 17.373 1.00 92.44 84 SER A C 1
ATOM 660 O O . SER A 1 84 ? -7.251 2.630 18.024 1.00 92.44 84 SER A O 1
ATOM 662 N N . LYS A 1 85 ? -5.428 1.922 16.928 1.00 94.19 85 LYS A N 1
ATOM 663 C CA . LYS A 1 85 ? -4.666 3.168 17.126 1.00 94.19 85 LYS A CA 1
ATOM 664 C C . LYS A 1 85 ? -5.351 4.368 16.463 1.00 94.19 85 LYS A C 1
ATOM 666 O O . LYS A 1 85 ? -5.474 5.408 17.102 1.00 94.19 85 LYS A O 1
ATOM 671 N N . VAL A 1 86 ? -5.812 4.213 15.222 1.00 96.00 86 VAL A N 1
ATOM 672 C CA . VAL A 1 86 ? -6.543 5.269 14.500 1.00 96.00 86 VAL A CA 1
ATOM 673 C C . VAL A 1 86 ? -7.884 5.565 15.173 1.00 96.00 86 VAL A C 1
ATOM 675 O O . VAL A 1 86 ? -8.207 6.721 15.418 1.00 96.00 86 VAL A O 1
ATOM 678 N N . MET A 1 87 ? -8.629 4.533 15.576 1.00 96.69 87 MET A N 1
ATOM 679 C CA . MET A 1 87 ? -9.888 4.708 16.307 1.00 96.69 87 MET A CA 1
ATOM 680 C C . MET A 1 87 ? -9.675 5.442 17.636 1.00 96.69 87 MET A C 1
ATOM 682 O O . MET A 1 87 ? -10.487 6.284 17.996 1.00 96.69 87 MET A O 1
ATOM 686 N N . THR A 1 88 ? -8.568 5.190 18.344 1.00 96.38 88 THR A N 1
ATOM 687 C CA . THR A 1 88 ? -8.222 5.935 19.564 1.00 96.38 88 THR A CA 1
ATOM 688 C C . THR A 1 88 ? -7.992 7.413 19.274 1.00 96.38 88 THR A C 1
ATOM 690 O O . THR A 1 88 ? -8.460 8.247 20.045 1.00 96.38 88 THR A O 1
ATOM 693 N N . GLN A 1 89 ? -7.294 7.741 18.178 1.00 96.69 89 GLN A N 1
ATOM 694 C CA . GLN A 1 89 ? -7.090 9.131 17.758 1.00 96.69 89 GLN A CA 1
ATOM 695 C C . GLN A 1 89 ? -8.432 9.813 17.489 1.00 96.69 89 GLN A C 1
ATOM 697 O O . GLN A 1 89 ? -8.677 10.877 18.039 1.00 96.69 89 GLN A O 1
ATOM 702 N N . ILE A 1 90 ? -9.323 9.159 16.740 1.00 97.31 90 ILE A N 1
ATOM 703 C CA . ILE A 1 90 ? -10.652 9.694 16.412 1.00 97.31 90 ILE A CA 1
ATOM 704 C C . ILE A 1 90 ? -11.510 9.862 17.669 1.00 97.31 90 ILE A C 1
ATOM 706 O O . ILE A 1 90 ? -12.085 10.918 17.885 1.00 97.31 90 ILE A O 1
ATOM 710 N N . LYS A 1 91 ? -11.567 8.848 18.535 1.00 96.44 91 LYS A N 1
ATOM 711 C CA . LYS A 1 91 ? -12.326 8.883 19.794 1.00 96.44 91 LYS A CA 1
ATOM 712 C C . LYS A 1 91 ? -11.863 10.018 20.717 1.00 96.44 91 LYS A C 1
ATOM 714 O O . LYS A 1 91 ? -12.662 10.564 21.462 1.00 96.44 91 LYS A O 1
ATOM 719 N N . ASN A 1 92 ? -10.583 10.392 20.686 1.00 95.56 92 ASN A N 1
ATOM 720 C CA . ASN A 1 92 ? -10.085 11.519 21.479 1.00 95.56 92 ASN A CA 1
ATOM 721 C C . ASN A 1 92 ? -10.561 12.892 20.968 1.00 95.56 92 ASN A C 1
ATOM 723 O O . ASN A 1 92 ? -10.404 13.861 21.701 1.00 95.56 92 ASN A O 1
ATOM 727 N N . LEU A 1 93 ? -11.126 12.969 19.757 1.00 96.50 93 LEU A N 1
ATOM 728 C CA . LEU A 1 93 ? -11.733 14.180 19.192 1.00 96.50 93 LEU A CA 1
ATOM 729 C C . LEU A 1 93 ? -13.207 14.342 19.588 1.00 96.50 93 LEU A C 1
ATOM 731 O O . LEU A 1 93 ? -13.826 15.341 19.238 1.00 96.50 93 LEU A O 1
ATOM 735 N N . ASP A 1 94 ? -13.782 13.370 20.300 1.00 96.56 94 ASP A N 1
ATOM 736 C CA . ASP A 1 94 ? -15.079 13.541 20.943 1.00 96.56 94 ASP A CA 1
ATOM 737 C C . ASP A 1 94 ? -14.918 14.456 22.164 1.00 96.56 94 ASP A C 1
ATOM 739 O O . ASP A 1 94 ? -14.362 14.056 23.191 1.00 96.56 94 ASP A O 1
ATOM 743 N N . THR A 1 95 ? -15.380 15.695 22.011 1.00 93.44 95 THR A N 1
ATOM 744 C CA . THR A 1 95 ? -15.389 16.731 23.050 1.00 93.44 95 THR A CA 1
ATOM 745 C C . THR A 1 95 ? -16.728 16.828 23.779 1.00 93.44 95 THR A C 1
ATOM 747 O O . THR A 1 95 ? -16.862 17.646 24.683 1.00 93.44 95 THR A O 1
ATOM 750 N N . THR A 1 96 ? -17.725 16.030 23.381 1.00 95.06 96 THR A N 1
ATOM 751 C CA . THR A 1 96 ? -19.077 16.061 23.953 1.00 95.06 96 THR A CA 1
ATOM 752 C C . THR A 1 96 ? -19.231 15.051 25.081 1.00 95.06 96 THR A C 1
ATOM 754 O O . THR A 1 96 ? -19.850 15.359 26.095 1.00 95.06 96 THR A O 1
ATOM 757 N N . SER A 1 97 ? -18.682 13.847 24.918 1.00 94.06 97 SER A N 1
ATOM 758 C CA . SER A 1 97 ? -18.841 12.779 25.906 1.00 94.06 97 SER A CA 1
ATOM 759 C C . SER A 1 97 ? -17.814 12.859 27.035 1.00 94.06 97 SER A C 1
ATOM 761 O O . SER A 1 97 ? -16.628 13.119 26.809 1.00 94.06 97 SER A O 1
ATOM 763 N N . ASP A 1 98 ? -18.242 12.483 28.238 1.00 92.25 98 ASP A N 1
ATOM 764 C CA . ASP A 1 98 ? -17.344 12.278 29.370 1.00 92.25 98 ASP A CA 1
ATOM 765 C C . ASP A 1 98 ? -16.337 11.145 29.117 1.00 92.25 98 ASP A C 1
ATOM 767 O O . ASP A 1 98 ? -16.530 10.230 28.301 1.00 92.25 98 ASP A O 1
ATOM 771 N N . ARG A 1 99 ? -15.235 11.171 29.872 1.00 88.62 99 ARG A N 1
ATOM 772 C CA . ARG A 1 99 ? -14.234 10.100 29.856 1.00 88.62 99 ARG A CA 1
ATOM 773 C C . ARG A 1 99 ? -14.890 8.746 30.149 1.00 88.62 99 ARG A C 1
ATOM 775 O O . ARG A 1 99 ? -15.713 8.623 31.046 1.00 88.62 99 ARG A O 1
ATOM 782 N N . GLY A 1 100 ? -14.497 7.716 29.404 1.00 91.75 100 GLY A N 1
ATOM 783 C CA . GLY A 1 100 ? -15.111 6.391 29.500 1.00 91.75 100 GLY A CA 1
ATOM 784 C C . GLY A 1 100 ? -16.252 6.177 28.507 1.00 91.75 100 GLY A C 1
ATOM 785 O O . GLY A 1 100 ? -16.501 5.036 28.123 1.00 91.75 100 GLY A O 1
ATOM 786 N N . TYR A 1 101 ? -16.879 7.260 28.043 1.00 92.94 101 TYR A N 1
ATOM 787 C CA . TYR A 1 101 ? -18.036 7.232 27.144 1.00 92.94 101 TYR A CA 1
ATOM 788 C C . TYR A 1 101 ? -17.773 7.868 25.781 1.00 92.94 101 TYR A C 1
ATOM 790 O O . TYR A 1 101 ? -18.647 7.828 24.919 1.00 92.94 101 TYR A O 1
ATOM 798 N N . ARG A 1 102 ? -16.572 8.411 25.559 1.00 96.00 102 ARG A N 1
ATOM 799 C CA . ARG A 1 102 ? -16.177 8.980 24.267 1.00 96.00 102 ARG A CA 1
ATOM 800 C C . ARG A 1 102 ? -16.288 7.978 23.132 1.00 96.00 102 ARG A C 1
ATOM 802 O O . ARG A 1 102 ? -15.871 6.824 23.255 1.00 96.00 102 ARG A O 1
ATOM 809 N N . GLN A 1 103 ? -16.790 8.455 21.999 1.00 95.25 103 GLN A N 1
ATOM 810 C CA . GLN A 1 103 ? -17.168 7.621 20.870 1.00 95.25 103 GLN A CA 1
ATOM 811 C C . GLN A 1 103 ? -16.438 8.021 19.592 1.00 95.25 103 GLN A C 1
ATOM 813 O O . GLN A 1 103 ? -16.326 9.193 19.237 1.00 95.25 103 GLN A O 1
ATOM 818 N N . VAL A 1 104 ? -16.030 7.017 18.811 1.00 97.12 104 VAL A N 1
ATOM 819 C CA . VAL A 1 104 ? -15.555 7.240 17.433 1.00 97.12 104 VAL A CA 1
ATOM 820 C C . VAL A 1 104 ? -16.649 7.886 16.582 1.00 97.12 104 VAL A C 1
ATOM 822 O O . VAL A 1 104 ? -16.338 8.729 15.752 1.00 97.12 104 VAL A O 1
ATOM 825 N N . ALA A 1 105 ? -17.918 7.523 16.795 1.00 96.38 105 ALA A N 1
ATOM 826 C CA . ALA A 1 105 ? -19.045 8.018 16.008 1.00 96.38 105 ALA A CA 1
ATOM 827 C C . ALA A 1 105 ? -19.242 9.539 16.089 1.00 96.38 105 ALA A C 1
ATOM 829 O O . ALA A 1 105 ? -19.688 10.139 15.113 1.00 96.38 105 ALA A O 1
ATOM 830 N N . LEU A 1 106 ? -18.883 10.153 17.219 1.00 96.12 106 LEU A N 1
ATOM 831 C CA . LEU A 1 106 ? -18.905 11.605 17.392 1.00 96.12 106 LEU A CA 1
ATOM 832 C C . LEU A 1 106 ? -17.601 12.225 16.884 1.00 96.12 106 LEU A C 1
ATOM 834 O O . LEU A 1 106 ? -17.629 13.116 16.036 1.00 96.12 106 LEU A O 1
ATOM 838 N N . GLY A 1 107 ? -16.452 11.675 17.290 1.00 96.31 107 GLY A N 1
ATOM 839 C CA . GLY A 1 107 ? -15.144 12.189 16.871 1.00 96.31 107 GLY A CA 1
ATOM 840 C C . GLY A 1 107 ? -14.896 12.153 15.354 1.00 96.31 107 GLY A C 1
ATOM 841 O O . GLY A 1 107 ? -14.135 12.962 14.829 1.00 96.31 107 GLY A O 1
ATOM 842 N N . ILE A 1 108 ? -15.549 11.248 14.615 1.00 96.06 108 ILE A N 1
ATOM 843 C CA . ILE A 1 108 ? -15.390 11.101 13.157 1.00 96.06 108 ILE A CA 1
ATOM 844 C C . ILE A 1 108 ? -16.171 12.139 12.336 1.00 96.06 108 ILE A C 1
ATOM 846 O O . ILE A 1 108 ? -15.956 12.252 11.128 1.00 96.06 108 ILE A O 1
ATOM 850 N N . GLN A 1 109 ? -17.098 12.883 12.947 1.00 93.38 109 GLN A N 1
ATOM 851 C CA . GLN A 1 109 ? -17.954 13.827 12.219 1.00 93.38 109 GLN A CA 1
ATOM 852 C C . GLN A 1 109 ? -17.156 15.032 11.698 1.00 93.38 109 GLN A C 1
ATOM 854 O O . GLN A 1 109 ? -17.384 15.492 10.571 1.00 93.38 109 GLN A O 1
ATOM 859 N N . GLY A 1 110 ? -16.175 15.485 12.486 1.00 92.00 110 GLY A N 1
ATOM 860 C CA . GLY A 1 110 ? -15.278 16.589 12.155 1.00 92.00 110 GLY A CA 1
ATOM 861 C C . GLY A 1 110 ? -14.248 16.257 11.069 1.00 92.00 110 GLY A C 1
ATOM 862 O O . GLY A 1 110 ? -13.952 15.096 10.774 1.00 92.00 110 GLY A O 1
ATOM 863 N N . ALA A 1 111 ? -13.669 17.301 10.470 1.00 93.44 111 ALA A N 1
ATOM 864 C CA . ALA A 1 111 ? -12.648 17.159 9.430 1.00 93.44 111 ALA A CA 1
ATOM 865 C C . ALA A 1 111 ? -11.392 16.428 9.937 1.00 93.44 111 ALA A C 1
ATOM 867 O O . ALA A 1 111 ? -10.855 15.571 9.238 1.00 93.44 111 ALA A O 1
ATOM 868 N N . GLU A 1 112 ? -10.957 16.708 11.168 1.00 94.12 112 GLU A N 1
ATOM 869 C CA . GLU A 1 112 ? -9.800 16.051 11.790 1.00 94.12 112 GLU A CA 1
ATOM 870 C C . GLU A 1 112 ? -10.010 14.546 11.976 1.00 94.12 112 GLU A C 1
ATOM 872 O O . GLU A 1 112 ? -9.129 13.752 11.640 1.00 94.12 112 GLU A O 1
ATOM 877 N N . GLY A 1 113 ? -11.203 14.135 12.418 1.00 93.69 113 GLY A N 1
ATOM 878 C CA . GLY A 1 113 ? -11.555 12.723 12.542 1.00 93.69 113 GLY A CA 1
ATOM 879 C C . GLY A 1 113 ? -11.495 12.007 11.197 1.00 93.69 113 GLY A C 1
ATOM 880 O O . GLY A 1 113 ? -10.900 10.934 11.085 1.00 93.69 113 GLY A O 1
ATOM 881 N N . LYS A 1 114 ? -12.048 12.622 10.143 1.00 92.88 114 LYS A N 1
ATOM 882 C CA . LYS A 1 114 ? -11.986 12.080 8.773 1.00 92.88 114 LYS A CA 1
ATOM 883 C C . LYS A 1 114 ? -10.543 11.995 8.272 1.00 92.88 114 LYS A C 1
ATOM 885 O O . LYS A 1 114 ? -10.155 10.990 7.675 1.00 92.88 114 LYS A O 1
ATOM 890 N N . ASN A 1 115 ? -9.726 13.006 8.566 1.00 93.25 115 ASN A N 1
ATOM 891 C CA . ASN A 1 115 ? -8.309 13.032 8.208 1.00 93.25 115 ASN A CA 1
ATOM 892 C C . ASN A 1 115 ? -7.496 11.939 8.914 1.00 93.25 115 ASN A C 1
ATOM 894 O O . ASN A 1 115 ? -6.555 11.427 8.315 1.00 93.25 115 ASN A O 1
ATOM 898 N N . ALA A 1 116 ? -7.874 11.512 10.122 1.00 93.38 116 ALA A N 1
ATOM 899 C CA . ALA A 1 116 ? -7.193 10.417 10.818 1.00 93.38 116 ALA A CA 1
ATOM 900 C C . ALA A 1 116 ? -7.303 9.062 10.083 1.00 93.38 116 ALA A C 1
ATOM 902 O O . ALA A 1 116 ? -6.411 8.221 10.207 1.00 93.38 116 ALA A O 1
ATOM 903 N N . LEU A 1 117 ? -8.365 8.841 9.292 1.00 90.56 117 LEU A N 1
ATOM 904 C CA . LEU A 1 117 ? -8.488 7.664 8.415 1.00 90.56 117 LEU A CA 1
ATOM 905 C C . LEU A 1 117 ? -7.737 7.831 7.087 1.00 90.56 117 LEU A C 1
ATOM 907 O O . LEU A 1 117 ? -7.376 6.835 6.450 1.00 90.56 117 LEU A O 1
ATOM 911 N N . LYS A 1 118 ? -7.502 9.072 6.649 1.00 90.44 118 LYS A N 1
ATOM 912 C CA . LYS A 1 118 ? -6.853 9.362 5.370 1.00 90.44 118 LYS A CA 1
ATOM 913 C C . LYS A 1 118 ? -5.413 8.842 5.383 1.00 90.44 118 LYS A C 1
ATOM 915 O O . LYS A 1 118 ? -4.647 9.079 6.309 1.00 90.44 118 LYS A O 1
ATOM 920 N N . GLY A 1 119 ? -5.040 8.107 4.334 1.00 85.69 119 GLY A N 1
ATOM 921 C CA . GLY A 1 119 ? -3.704 7.514 4.206 1.00 85.69 119 GLY A CA 1
ATOM 922 C C . GLY A 1 119 ? -3.502 6.208 4.984 1.00 85.69 119 GLY A C 1
ATOM 923 O O . GLY A 1 119 ? -2.40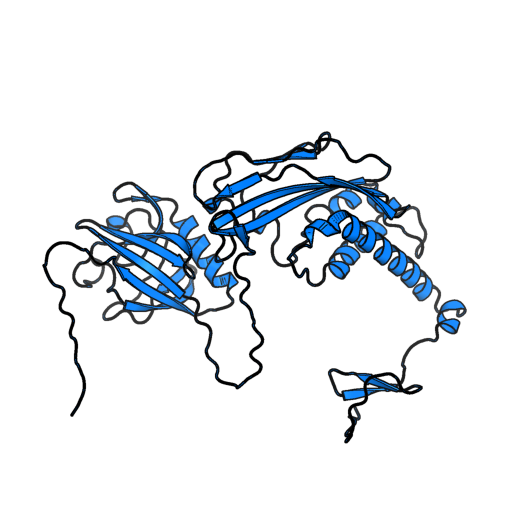9 5.637 4.940 1.00 85.69 119 GLY A O 1
ATOM 924 N N . PHE A 1 120 ? -4.533 5.683 5.656 1.00 89.00 120 PHE A N 1
ATOM 925 C CA . PHE A 1 120 ? -4.452 4.362 6.265 1.00 89.00 120 PHE A CA 1
ATOM 926 C C . PHE A 1 120 ? -4.205 3.281 5.199 1.00 89.00 120 PHE A C 1
ATOM 928 O O . PHE A 1 120 ? -5.045 3.025 4.340 1.00 89.00 120 PHE A O 1
ATOM 935 N N . SER A 1 121 ? -3.059 2.599 5.275 1.00 86.69 121 SER A N 1
ATOM 936 C CA . SER A 1 121 ? -2.769 1.453 4.405 1.00 86.69 121 SER A CA 1
ATOM 937 C C . SER A 1 121 ? -3.198 0.145 5.061 1.00 86.69 121 SER A C 1
ATOM 939 O O . SER A 1 121 ? -2.686 -0.213 6.127 1.00 86.69 121 SER A O 1
ATOM 941 N N . PHE A 1 122 ? -4.061 -0.634 4.407 1.00 83.25 122 PHE A N 1
ATOM 942 C CA . PHE A 1 122 ? -4.349 -1.998 4.859 1.00 83.25 122 PHE A CA 1
ATOM 943 C C . PHE A 1 122 ? -3.069 -2.838 4.888 1.00 83.25 122 PHE A C 1
ATOM 945 O O . PHE A 1 122 ? -2.845 -3.551 5.859 1.00 83.25 122 PHE A O 1
ATOM 952 N N . ASN A 1 123 ? -2.154 -2.667 3.930 1.00 77.44 123 ASN A N 1
ATOM 953 C CA . ASN A 1 123 ? -0.839 -3.298 3.976 1.00 77.44 123 ASN A CA 1
ATOM 954 C C . ASN A 1 123 ? 0.138 -2.504 4.870 1.00 77.44 123 ASN A C 1
ATOM 956 O O . ASN A 1 123 ? 0.595 -1.424 4.515 1.00 77.44 123 ASN A O 1
ATOM 960 N N . GLY A 1 124 ? 0.519 -3.055 6.026 1.00 71.50 124 GLY A N 1
ATOM 961 C CA . GLY A 1 124 ? 1.451 -2.382 6.947 1.00 71.50 124 GLY A CA 1
ATOM 962 C C . GLY A 1 124 ? 2.896 -2.275 6.457 1.00 71.50 124 GLY A C 1
ATOM 963 O O . GLY A 1 124 ? 3.673 -1.557 7.072 1.00 71.50 1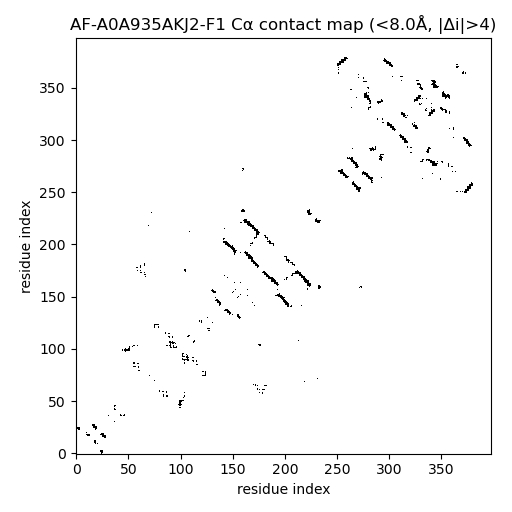24 GLY A O 1
ATOM 964 N N . THR A 1 125 ? 3.255 -2.979 5.380 1.00 68.25 125 THR A N 1
ATOM 965 C CA . THR A 1 125 ? 4.626 -3.001 4.840 1.00 68.25 125 THR A CA 1
ATOM 966 C C . THR A 1 125 ? 4.846 -2.014 3.698 1.00 68.25 125 THR A C 1
ATOM 968 O O . THR A 1 125 ? 5.969 -1.568 3.490 1.00 68.25 125 THR A O 1
ATOM 971 N N . LYS A 1 126 ? 3.788 -1.664 2.957 1.00 69.69 126 LYS A N 1
ATOM 972 C CA . LYS A 1 126 ? 3.852 -0.752 1.812 1.00 69.69 126 LYS A CA 1
ATOM 973 C C . LYS A 1 126 ? 2.703 0.255 1.888 1.00 69.69 126 LYS A C 1
ATOM 975 O O . LYS A 1 126 ? 1.541 -0.137 2.020 1.00 69.69 126 LYS A O 1
ATOM 980 N N . SER A 1 127 ? 3.021 1.546 1.819 1.00 76.50 127 SER A N 1
ATOM 981 C CA . SER A 1 127 ? 2.022 2.605 1.639 1.00 76.50 127 SER A CA 1
ATOM 982 C C . SER A 1 127 ? 1.567 2.671 0.180 1.00 76.50 127 SER A C 1
ATOM 984 O O . SER A 1 127 ? 2.274 2.209 -0.713 1.00 76.50 127 SER A O 1
ATOM 986 N N . LEU A 1 128 ? 0.411 3.292 -0.074 1.00 81.69 128 LEU A N 1
ATOM 987 C CA . LEU A 1 128 ? -0.070 3.534 -1.437 1.00 81.69 128 LEU A CA 1
ATOM 988 C C . LEU A 1 128 ? 0.931 4.368 -2.247 1.00 81.69 128 LEU A C 1
ATOM 990 O O . LEU A 1 128 ? 1.296 3.974 -3.347 1.00 81.69 128 LEU A O 1
ATOM 994 N N . SER A 1 129 ? 1.450 5.448 -1.658 1.00 78.31 129 SER A N 1
ATOM 995 C CA . SER A 1 129 ? 2.487 6.293 -2.267 1.00 78.31 129 SER A CA 1
ATOM 996 C C . SER A 1 129 ? 3.797 5.558 -2.534 1.00 78.31 129 SER A C 1
ATOM 998 O O . SER A 1 129 ? 4.591 6.000 -3.350 1.00 78.31 129 SER A O 1
ATOM 1000 N N . ALA A 1 130 ? 4.050 4.437 -1.855 1.00 71.56 130 ALA A N 1
ATOM 1001 C CA . ALA A 1 130 ? 5.202 3.588 -2.116 1.00 71.56 130 ALA A CA 1
ATOM 1002 C C . ALA A 1 130 ? 4.910 2.496 -3.149 1.00 71.56 130 ALA A C 1
ATOM 1004 O O . ALA A 1 130 ? 5.828 1.743 -3.449 1.00 71.56 130 ALA A O 1
ATOM 1005 N N . VAL A 1 131 ? 3.679 2.353 -3.645 1.00 79.25 131 VAL A N 1
ATOM 1006 C CA . VAL A 1 131 ? 3.296 1.356 -4.659 1.00 79.25 131 VAL A CA 1
ATOM 1007 C C . VAL A 1 131 ? 2.912 2.022 -5.970 1.00 79.25 131 VAL A C 1
ATOM 1009 O O . VAL A 1 131 ? 3.286 1.503 -7.010 1.00 79.25 131 VAL A O 1
ATOM 1012 N N . LEU A 1 132 ? 2.220 3.157 -5.919 1.00 86.94 132 LEU A N 1
ATOM 1013 C CA . LEU A 1 132 ? 1.788 3.946 -7.066 1.00 86.94 132 LEU A CA 1
ATOM 1014 C C . LEU A 1 132 ? 2.499 5.304 -7.019 1.00 86.94 132 LEU A C 1
ATOM 1016 O O . LEU A 1 132 ? 2.310 6.063 -6.070 1.00 86.94 132 LEU A O 1
ATOM 1020 N N . GLN A 1 133 ? 3.334 5.583 -8.019 1.00 83.62 133 GLN A N 1
ATOM 1021 C CA . GLN A 1 133 ? 4.053 6.854 -8.192 1.00 83.62 133 GLN A CA 1
ATOM 1022 C C . GLN A 1 133 ? 3.289 7.850 -9.077 1.00 83.62 133 GLN A C 1
ATOM 1024 O O . GLN A 1 133 ? 3.768 8.956 -9.316 1.00 83.62 133 GLN A O 1
ATOM 1029 N N . LYS A 1 134 ? 2.092 7.476 -9.543 1.00 87.06 134 LYS A N 1
ATOM 1030 C CA . LYS A 1 134 ? 1.215 8.340 -10.331 1.00 87.06 134 LYS A CA 1
ATOM 1031 C C . LYS A 1 134 ? 0.146 9.001 -9.457 1.00 87.06 134 LYS A C 1
ATOM 1033 O O . LYS A 1 134 ? -0.425 8.320 -8.600 1.00 87.06 134 LYS A O 1
ATOM 1038 N N . PRO A 1 135 ? -0.164 10.292 -9.666 1.00 89.56 135 PRO A N 1
ATOM 1039 C CA . PRO A 1 135 ? -1.319 10.919 -9.040 1.00 89.56 135 PRO A CA 1
ATOM 1040 C C . PRO A 1 135 ? -2.615 10.194 -9.409 1.00 89.56 135 PRO A C 1
ATOM 1042 O O . PRO A 1 135 ? -2.775 9.723 -10.534 1.00 89.56 135 PRO A O 1
ATOM 1045 N N . MET A 1 136 ? -3.540 10.137 -8.455 1.00 94.75 136 MET A N 1
ATOM 1046 C CA . MET A 1 136 ? -4.906 9.671 -8.673 1.00 94.75 136 MET A CA 1
ATOM 1047 C C . MET A 1 136 ? -5.886 10.774 -8.290 1.00 94.75 136 MET A C 1
ATOM 1049 O O . MET A 1 136 ? -5.639 11.529 -7.345 1.00 94.75 136 MET A O 1
ATOM 1053 N N . GLU A 1 137 ? -7.017 10.808 -8.976 1.00 96.19 137 GLU A N 1
ATOM 1054 C CA . GLU A 1 137 ? -8.125 11.715 -8.695 1.00 96.19 137 GLU A CA 1
ATOM 1055 C C . GLU A 1 137 ? -9.332 10.910 -8.221 1.00 96.19 137 GLU A C 1
ATOM 1057 O O . GLU A 1 137 ? -9.599 9.829 -8.744 1.00 96.19 137 GLU A O 1
ATOM 1062 N N . LEU A 1 138 ? -10.040 11.422 -7.213 1.00 96.12 138 LEU A N 1
ATOM 1063 C CA . LEU A 1 138 ? -11.259 10.827 -6.668 1.00 96.12 138 LEU A CA 1
ATOM 1064 C C . LEU A 1 138 ? -12.392 11.845 -6.762 1.00 96.12 138 LEU A C 1
ATOM 1066 O O . LEU A 1 138 ? -12.336 12.892 -6.116 1.00 96.12 138 LEU A O 1
ATOM 1070 N N . ASP A 1 139 ? -13.449 11.492 -7.481 1.00 96.44 139 ASP A N 1
ATOM 1071 C CA . ASP A 1 139 ? -14.730 12.179 -7.394 1.00 96.44 139 ASP A CA 1
ATOM 1072 C C . ASP A 1 139 ? -15.514 11.624 -6.198 1.00 96.44 139 ASP A C 1
ATOM 1074 O O . ASP A 1 139 ? -15.960 10.479 -6.194 1.00 96.44 139 ASP A O 1
ATOM 1078 N N . THR A 1 140 ? -15.685 12.434 -5.153 1.00 93.81 140 THR A N 1
ATOM 1079 C CA . THR A 1 140 ? -16.381 12.011 -3.925 1.00 93.81 140 THR A CA 1
ATOM 1080 C C . THR A 1 140 ? -17.904 11.900 -4.060 1.00 93.81 140 THR A C 1
ATOM 1082 O O . THR A 1 140 ? -18.539 11.349 -3.159 1.00 93.81 140 THR A O 1
ATOM 1085 N N . VAL A 1 141 ? -18.489 12.404 -5.154 1.00 93.44 141 VAL A N 1
ATOM 1086 C CA . VAL A 1 141 ? -19.929 12.316 -5.443 1.00 93.44 141 VAL A CA 1
ATOM 1087 C C . VAL A 1 141 ? -20.256 10.983 -6.106 1.00 93.44 141 VAL A C 1
ATOM 1089 O O . VAL A 1 141 ? -21.214 10.319 -5.718 1.00 93.44 141 VAL A O 1
ATOM 1092 N N . THR A 1 142 ? -19.443 10.570 -7.080 1.00 95.12 142 THR A N 1
ATOM 1093 C CA . THR A 1 142 ? -19.657 9.329 -7.847 1.00 95.12 142 THR A CA 1
ATOM 1094 C C . THR A 1 142 ? -18.799 8.159 -7.364 1.00 95.12 142 THR A C 1
ATOM 1096 O O . THR A 1 142 ? -19.052 7.007 -7.712 1.00 95.12 142 THR A O 1
ATOM 1099 N N . GLY A 1 143 ? -17.773 8.435 -6.559 1.00 95.06 143 GLY A N 1
ATOM 1100 C CA . GLY A 1 143 ? -16.745 7.475 -6.166 1.00 95.06 143 GLY A CA 1
ATOM 1101 C C . GLY A 1 143 ? -15.765 7.129 -7.287 1.00 95.06 143 GLY A C 1
ATOM 1102 O O . GLY A 1 143 ? -14.952 6.223 -7.098 1.00 95.06 143 GLY A O 1
ATOM 1103 N N . LYS A 1 144 ? -15.832 7.804 -8.447 1.00 96.88 144 LYS A N 1
ATOM 1104 C CA . LYS A 1 144 ? -14.948 7.526 -9.583 1.00 96.88 144 LYS A CA 1
ATOM 1105 C C . LYS A 1 144 ? -13.495 7.806 -9.205 1.00 96.88 144 LYS A C 1
ATOM 1107 O O . LYS A 1 144 ? -13.187 8.881 -8.693 1.00 96.88 144 LYS A O 1
ATOM 1112 N N . VAL A 1 145 ? -12.607 6.854 -9.494 1.00 98.12 145 VAL A N 1
ATOM 1113 C CA . VAL A 1 145 ? -11.154 7.030 -9.375 1.00 98.12 145 VAL A CA 1
ATOM 1114 C C . VAL A 1 145 ? -10.524 7.017 -10.760 1.00 98.12 145 VAL A C 1
ATOM 1116 O O . VAL A 1 145 ? -10.736 6.072 -11.524 1.00 98.12 145 VAL A O 1
ATOM 1119 N N . THR A 1 146 ? -9.721 8.038 -11.054 1.00 98.12 146 THR A N 1
ATOM 1120 C CA . THR A 1 146 ? -9.019 8.192 -12.334 1.00 98.12 146 THR A CA 1
ATOM 1121 C C . THR A 1 146 ? -7.509 8.252 -12.110 1.00 98.12 146 THR A C 1
ATOM 1123 O O . THR A 1 146 ? -7.032 8.957 -11.219 1.00 98.12 146 THR A O 1
ATOM 1126 N N . ILE A 1 147 ? -6.750 7.522 -12.930 1.00 97.56 147 ILE A N 1
ATOM 1127 C CA . ILE A 1 147 ? -5.287 7.606 -13.010 1.00 97.56 147 ILE A CA 1
ATOM 1128 C C . ILE A 1 147 ? -4.920 7.811 -14.479 1.00 97.56 147 ILE A C 1
ATOM 1130 O O . ILE A 1 147 ? -5.067 6.899 -15.292 1.00 97.56 147 ILE A O 1
ATOM 1134 N N . ASN A 1 148 ? -4.455 9.010 -14.818 1.00 96.00 148 ASN A N 1
ATOM 1135 C CA . ASN A 1 148 ? -4.147 9.375 -16.197 1.00 96.00 148 ASN A CA 1
ATOM 1136 C C . ASN A 1 148 ? -2.685 9.087 -16.548 1.00 96.00 148 ASN A C 1
ATOM 1138 O O . ASN A 1 148 ? -1.772 9.366 -15.766 1.00 96.00 148 ASN A O 1
ATOM 1142 N N . GLY A 1 149 ? -2.472 8.562 -17.754 1.00 90.56 149 GLY A N 1
ATOM 1143 C CA . GLY A 1 149 ? -1.155 8.348 -18.343 1.00 90.56 149 GLY A CA 1
ATOM 1144 C C . GLY A 1 149 ? -0.257 7.417 -17.531 1.00 90.56 149 GLY A C 1
ATOM 1145 O O . GLY A 1 149 ? 0.937 7.690 -17.415 1.00 90.56 149 GLY A O 1
ATOM 1146 N N . LEU A 1 150 ? -0.817 6.371 -16.922 1.00 90.94 150 LEU A N 1
ATOM 1147 C CA . LEU A 1 150 ? -0.075 5.399 -16.126 1.00 90.94 150 LEU A CA 1
ATOM 1148 C C . LEU A 1 150 ? 0.792 4.527 -17.043 1.00 90.94 150 LEU A C 1
ATOM 1150 O O . LEU A 1 150 ? 0.254 3.864 -17.922 1.00 90.94 150 LEU A O 1
ATOM 1154 N N . ALA A 1 151 ? 2.103 4.485 -16.804 1.00 84.56 151 ALA A N 1
ATOM 1155 C CA . ALA A 1 151 ? 3.013 3.495 -17.384 1.00 84.56 151 ALA A CA 1
ATOM 1156 C C . ALA A 1 151 ? 3.332 2.432 -16.316 1.00 84.56 151 ALA A C 1
ATOM 1158 O O . ALA A 1 151 ? 4.151 2.703 -15.434 1.00 84.56 151 ALA A O 1
ATOM 1159 N N . PRO A 1 152 ? 2.684 1.252 -16.314 1.00 85.38 152 PRO A N 1
ATOM 1160 C CA . PRO A 1 152 ? 2.725 0.316 -15.190 1.00 85.38 152 PRO A CA 1
ATOM 1161 C C . PRO A 1 152 ? 4.122 -0.083 -14.699 1.00 85.38 152 PRO A C 1
ATOM 1163 O O . PRO A 1 152 ? 4.326 -0.140 -13.485 1.00 85.38 152 PRO A O 1
ATOM 1166 N N . SER A 1 153 ? 5.087 -0.315 -15.594 1.00 75.69 153 SER A N 1
ATOM 1167 C CA . SER A 1 153 ? 6.462 -0.687 -15.217 1.00 75.69 153 SER A CA 1
ATOM 1168 C C . SER A 1 153 ? 7.251 0.439 -14.533 1.00 75.69 153 SER A C 1
ATOM 1170 O O . SER A 1 153 ? 8.170 0.162 -13.763 1.00 75.69 153 SER A O 1
ATOM 1172 N N . PHE A 1 154 ? 6.889 1.704 -14.773 1.00 70.12 154 PHE A N 1
ATOM 1173 C CA . PHE A 1 154 ? 7.562 2.877 -14.200 1.00 70.12 154 PHE A CA 1
ATOM 1174 C C . PHE A 1 154 ? 6.810 3.461 -13.004 1.00 70.12 154 PHE A C 1
ATOM 1176 O O . PHE A 1 154 ? 7.410 3.865 -12.007 1.00 70.12 154 PHE A O 1
ATOM 1183 N N . ASP A 1 155 ? 5.486 3.503 -13.110 1.00 76.81 155 ASP A N 1
ATOM 1184 C CA . ASP A 1 155 ? 4.609 4.192 -12.176 1.00 76.81 155 ASP A CA 1
ATOM 1185 C C . ASP A 1 155 ? 4.080 3.266 -11.071 1.00 76.81 155 ASP A C 1
ATOM 1187 O O . ASP A 1 155 ? 3.483 3.746 -10.103 1.00 76.81 155 ASP A O 1
ATOM 1191 N N . THR A 1 156 ? 4.292 1.948 -11.173 1.00 78.25 156 THR A N 1
ATOM 1192 C CA . THR A 1 156 ? 3.926 0.988 -10.124 1.00 78.25 156 THR A CA 1
ATOM 1193 C C . THR A 1 156 ? 5.116 0.168 -9.644 1.00 78.25 156 THR A C 1
ATOM 1195 O O . THR A 1 156 ? 6.093 -0.035 -10.355 1.00 78.25 156 THR A O 1
ATOM 1198 N N . LEU A 1 157 ? 5.047 -0.322 -8.406 1.00 67.50 157 LEU A N 1
ATOM 1199 C CA . LEU A 1 157 ? 6.085 -1.176 -7.827 1.00 67.50 157 LEU A CA 1
ATOM 1200 C C . LEU A 1 157 ? 5.599 -2.607 -7.683 1.00 67.50 157 LEU A C 1
ATOM 1202 O O . LEU A 1 157 ? 5.143 -3.019 -6.607 1.00 67.50 157 LEU A O 1
ATOM 1206 N N . GLY A 1 158 ? 5.735 -3.325 -8.800 1.00 59.88 158 GLY A N 1
ATOM 1207 C CA . GLY A 1 158 ? 5.448 -4.745 -8.949 1.00 59.88 158 GLY A CA 1
ATOM 1208 C C . GLY A 1 158 ? 6.083 -5.627 -7.875 1.00 59.88 158 GLY A C 1
ATOM 1209 O O . GLY A 1 158 ? 7.075 -5.282 -7.228 1.00 59.88 158 GLY A O 1
ATOM 1210 N N . GLY A 1 159 ? 5.463 -6.783 -7.644 1.00 54.09 159 GLY A N 1
ATOM 1211 C CA . GLY A 1 159 ? 6.098 -7.879 -6.915 1.00 54.09 159 GLY A CA 1
ATOM 1212 C C . GLY A 1 159 ? 7.004 -8.688 -7.843 1.00 54.09 159 GLY A C 1
ATOM 1213 O O . GLY A 1 159 ? 6.756 -8.744 -9.042 1.00 54.09 159 GLY A O 1
ATOM 1214 N N . ILE A 1 160 ? 8.023 -9.345 -7.284 1.00 50.03 160 ILE A N 1
ATOM 1215 C CA . ILE A 1 160 ? 8.851 -10.316 -8.019 1.00 50.03 160 ILE A CA 1
ATOM 1216 C C . ILE A 1 160 ? 7.931 -11.380 -8.644 1.00 50.03 160 ILE A C 1
ATOM 1218 O O . ILE A 1 160 ? 7.044 -11.897 -7.959 1.00 50.03 160 ILE A O 1
ATOM 1222 N N . GLY A 1 161 ? 8.124 -11.674 -9.932 1.00 59.78 161 GLY A N 1
ATOM 1223 C CA . GLY A 1 161 ? 7.331 -12.646 -10.691 1.00 59.78 161 GLY A CA 1
ATOM 1224 C C . GLY A 1 161 ? 5.953 -12.158 -11.155 1.00 59.78 161 GLY A C 1
ATOM 1225 O O . GLY A 1 161 ? 5.206 -12.942 -11.733 1.00 59.78 161 GLY A O 1
ATOM 1226 N N . ALA A 1 162 ? 5.588 -10.895 -10.913 1.00 74.31 162 ALA A N 1
ATOM 1227 C CA . ALA A 1 162 ? 4.362 -10.328 -11.464 1.00 74.31 162 ALA A CA 1
ATOM 1228 C C . ALA A 1 162 ? 4.573 -9.841 -12.904 1.00 74.31 162 ALA A C 1
ATOM 1230 O O . ALA A 1 162 ? 5.569 -9.188 -13.194 1.00 74.31 162 ALA A O 1
ATOM 1231 N N . ASN A 1 163 ? 3.596 -10.091 -13.773 1.00 80.94 163 ASN A N 1
ATOM 1232 C CA . ASN A 1 163 ? 3.546 -9.574 -15.146 1.00 80.94 163 ASN A CA 1
ATOM 1233 C C . ASN A 1 163 ? 2.287 -8.735 -15.427 1.00 80.94 163 ASN A C 1
ATOM 1235 O O . ASN A 1 163 ? 2.197 -8.109 -16.478 1.00 80.94 163 ASN A O 1
ATOM 1239 N N . MET A 1 164 ? 1.340 -8.672 -14.486 1.00 86.06 164 MET A N 1
ATOM 1240 C CA . MET A 1 164 ? 0.159 -7.814 -14.570 1.00 86.06 164 MET A CA 1
ATOM 1241 C C . MET A 1 164 ? -0.062 -7.053 -13.258 1.00 86.06 164 MET A C 1
ATOM 1243 O O . MET A 1 164 ? 0.264 -7.529 -12.165 1.00 86.06 164 MET A O 1
ATOM 1247 N N . VAL A 1 165 ? -0.701 -5.890 -13.357 1.00 90.50 165 VAL A N 1
ATOM 1248 C CA . VAL A 1 165 ? -1.210 -5.106 -12.228 1.00 90.50 165 VAL A CA 1
ATOM 1249 C C . VAL A 1 165 ? -2.708 -4.878 -12.394 1.00 90.50 165 VAL A C 1
ATOM 1251 O O . VAL A 1 165 ? -3.187 -4.556 -13.477 1.00 90.50 165 VAL A O 1
ATOM 1254 N N . GLY A 1 166 ? -3.467 -5.068 -11.321 1.00 92.44 166 GLY A N 1
ATOM 1255 C CA . GLY A 1 166 ? -4.900 -4.818 -11.273 1.00 92.44 166 GLY A CA 1
ATOM 1256 C C . GLY A 1 166 ? -5.259 -3.745 -10.259 1.00 92.44 166 GLY A C 1
ATOM 1257 O O . GLY A 1 166 ? -4.734 -3.718 -9.145 1.00 92.44 166 GLY A O 1
ATOM 1258 N N . PHE A 1 167 ? -6.208 -2.906 -10.652 1.00 95.25 167 PHE A N 1
ATOM 1259 C CA . PHE A 1 167 ? -6.754 -1.806 -9.876 1.00 95.25 167 PHE A CA 1
ATOM 1260 C C . PHE A 1 167 ? -8.242 -2.031 -9.638 1.00 95.25 167 PHE A C 1
ATOM 1262 O O . PHE A 1 167 ? -8.977 -2.411 -10.553 1.00 95.25 167 PHE A O 1
ATOM 1269 N N . LYS A 1 168 ? -8.688 -1.788 -8.406 1.00 94.94 168 LYS A N 1
ATOM 1270 C CA . LYS A 1 168 ? -10.104 -1.832 -8.029 1.00 94.94 168 LYS A CA 1
ATOM 1271 C C . LYS A 1 168 ? -10.367 -0.872 -6.875 1.00 94.94 168 LYS A C 1
ATOM 1273 O O . LYS A 1 168 ? -9.592 -0.843 -5.919 1.00 94.94 168 LYS A O 1
ATOM 1278 N N . ALA A 1 169 ? -11.448 -0.110 -6.941 1.00 96.00 169 ALA A N 1
ATOM 1279 C CA . ALA A 1 169 ? -11.868 0.814 -5.900 1.00 96.00 169 ALA A CA 1
ATOM 1280 C C . ALA A 1 169 ? -13.033 0.231 -5.088 1.00 96.00 169 ALA A C 1
ATOM 1282 O O . ALA A 1 169 ? -13.887 -0.502 -5.594 1.00 96.00 169 ALA A O 1
ATOM 1283 N N . TYR A 1 170 ? -13.041 0.552 -3.800 1.00 95.38 170 TYR A N 1
ATOM 1284 C CA . TYR A 1 170 ? -14.088 0.199 -2.854 1.00 95.38 170 TYR A CA 1
ATOM 1285 C C . TYR A 1 170 ? -14.585 1.476 -2.195 1.00 95.38 170 TYR A C 1
ATOM 1287 O O . TYR A 1 170 ? -13.787 2.275 -1.702 1.00 95.38 170 TYR A O 1
ATOM 1295 N N . TRP A 1 171 ? -15.899 1.632 -2.128 1.00 96.94 171 TRP A N 1
ATOM 1296 C CA . TRP A 1 171 ? -16.550 2.733 -1.439 1.00 96.94 171 TRP A CA 1
ATOM 1297 C C . TRP A 1 171 ? -17.480 2.159 -0.381 1.00 96.94 171 TRP A C 1
ATOM 1299 O O . TRP A 1 171 ? -18.477 1.521 -0.703 1.00 96.94 171 TRP A O 1
ATOM 1309 N N . ALA A 1 172 ? -17.145 2.372 0.889 1.00 96.31 172 ALA A N 1
ATOM 1310 C CA . ALA A 1 172 ? -17.993 2.011 2.012 1.00 96.31 172 ALA A CA 1
ATOM 1311 C C . ALA A 1 172 ? -18.688 3.243 2.598 1.00 96.31 172 ALA A C 1
ATOM 1313 O O . ALA A 1 172 ? -18.046 4.261 2.863 1.00 96.31 172 ALA A O 1
ATOM 1314 N N . LYS A 1 173 ? -19.985 3.122 2.862 1.00 96.50 173 LYS A N 1
ATOM 1315 C CA . LYS A 1 173 ? -20.730 3.976 3.783 1.00 96.50 173 LYS A CA 1
ATOM 1316 C C . LYS A 1 173 ? -20.714 3.289 5.147 1.00 96.50 173 LYS A C 1
ATOM 1318 O O . LYS A 1 173 ? -21.176 2.155 5.238 1.00 96.50 173 LYS A O 1
ATOM 1323 N N . ILE A 1 174 ? -20.119 3.910 6.167 1.00 96.75 174 ILE A N 1
ATOM 1324 C CA . ILE A 1 174 ? -19.921 3.298 7.491 1.00 96.75 174 ILE A CA 1
ATOM 1325 C C . ILE A 1 174 ? -20.539 4.169 8.580 1.00 96.75 174 ILE A C 1
ATOM 1327 O O . ILE A 1 174 ? -20.131 5.317 8.772 1.00 96.75 174 ILE A O 1
ATOM 1331 N N . ASP A 1 175 ? -21.452 3.583 9.344 1.00 97.19 175 ASP A N 1
ATOM 1332 C CA . ASP A 1 175 ? -22.024 4.168 10.547 1.00 97.19 175 ASP A CA 1
ATOM 1333 C C . ASP A 1 175 ? -21.349 3.563 11.786 1.00 97.19 175 ASP A C 1
ATOM 1335 O O . ASP A 1 175 ? -21.541 2.397 12.131 1.00 97.19 175 ASP A O 1
ATOM 1339 N N . PHE A 1 176 ? -20.519 4.358 12.462 1.00 96.00 176 PHE A N 1
ATOM 1340 C CA . PHE A 1 176 ? -19.808 3.918 13.663 1.00 96.00 176 PHE A CA 1
ATOM 1341 C C . PHE A 1 176 ? -20.677 3.891 14.927 1.00 96.00 176 PHE A C 1
ATOM 1343 O O . PHE A 1 176 ? -20.251 3.285 15.909 1.00 96.00 176 PHE A O 1
ATOM 1350 N N . ALA A 1 177 ? -21.854 4.528 14.924 1.00 94.69 177 ALA A N 1
ATOM 1351 C CA . ALA A 1 177 ? -22.777 4.494 16.057 1.00 94.69 177 ALA A CA 1
ATOM 1352 C C . ALA A 1 177 ? -23.561 3.178 16.068 1.00 94.69 177 ALA A C 1
ATOM 1354 O O . ALA A 1 177 ? -23.654 2.515 17.098 1.00 94.69 177 ALA A O 1
ATOM 1355 N N . THR A 1 178 ? -24.081 2.773 14.906 1.00 95.62 178 THR A N 1
ATOM 1356 C CA . THR A 1 178 ? -24.878 1.541 14.764 1.00 95.62 178 THR A CA 1
ATOM 1357 C C . THR A 1 178 ? -24.033 0.318 14.406 1.00 95.62 178 THR A C 1
ATOM 1359 O O . THR A 1 178 ? -24.446 -0.820 14.619 1.00 95.62 178 THR A O 1
ATOM 1362 N N . GLY A 1 179 ? -22.839 0.535 13.850 1.00 94.69 179 GLY A N 1
ATOM 1363 C CA . GLY A 1 179 ? -21.991 -0.512 13.287 1.00 94.69 179 GLY A CA 1
ATOM 1364 C C . GLY A 1 179 ? -22.447 -1.016 11.914 1.00 94.69 179 GLY A C 1
ATOM 1365 O O . GLY A 1 179 ? -21.878 -1.990 11.412 1.00 94.69 179 GLY A O 1
ATOM 1366 N N . ALA A 1 180 ? -23.448 -0.372 11.306 1.00 96.38 180 ALA A N 1
ATOM 1367 C CA . ALA A 1 180 ? -23.923 -0.691 9.968 1.00 96.38 180 ALA A CA 1
ATOM 1368 C C . ALA A 1 180 ? -22.939 -0.208 8.893 1.00 96.38 180 ALA A C 1
ATOM 1370 O O . ALA A 1 180 ? -22.255 0.809 9.043 1.00 96.38 180 ALA A O 1
ATOM 1371 N N . TYR A 1 181 ? -22.871 -0.942 7.783 1.00 96.69 181 TYR A N 1
ATOM 1372 C CA . TYR A 1 181 ? -22.084 -0.541 6.626 1.00 96.69 181 TYR A CA 1
ATOM 1373 C C . TYR A 1 181 ? -22.690 -1.063 5.322 1.00 96.69 181 TYR A C 1
ATOM 1375 O O . TYR A 1 181 ? -23.268 -2.148 5.285 1.00 96.69 181 TYR A O 1
ATOM 1383 N N . VAL A 1 182 ? -22.506 -0.305 4.241 1.00 96.94 182 VAL A N 1
ATOM 1384 C CA . VAL A 1 182 ? -22.849 -0.696 2.864 1.00 96.94 182 VAL A CA 1
ATOM 1385 C C . VAL A 1 182 ? -21.644 -0.414 1.979 1.00 96.94 182 VAL A C 1
ATOM 1387 O O . VAL A 1 182 ? -21.010 0.628 2.121 1.00 96.94 182 VAL A O 1
ATOM 1390 N N . VAL A 1 183 ? -21.294 -1.341 1.088 1.00 95.31 183 VAL A N 1
ATOM 1391 C CA . VAL A 1 183 ? -20.076 -1.256 0.270 1.00 95.31 183 VAL A CA 1
ATOM 1392 C C . VAL A 1 183 ? -20.439 -1.393 -1.201 1.00 95.31 183 VAL A C 1
ATOM 1394 O O . VAL A 1 183 ? -21.108 -2.343 -1.591 1.00 95.31 183 VAL A O 1
ATOM 1397 N N . SER A 1 184 ? -19.951 -0.462 -2.012 1.00 95.56 184 SER A N 1
ATOM 1398 C CA . SER A 1 184 ? -19.952 -0.519 -3.470 1.00 95.56 184 SER A CA 1
ATOM 1399 C C . SER A 1 184 ? -18.539 -0.837 -3.961 1.00 95.56 184 SER A C 1
ATOM 1401 O O . SER A 1 184 ? -17.548 -0.370 -3.391 1.00 95.56 184 SER A O 1
ATOM 1403 N N . GLN A 1 185 ? -18.430 -1.637 -5.018 1.00 95.00 185 GLN A N 1
ATOM 1404 C CA . GLN A 1 185 ? -17.162 -2.012 -5.646 1.00 95.00 185 GLN A CA 1
ATOM 1405 C C . GLN A 1 185 ? -17.146 -1.502 -7.084 1.00 95.00 185 GLN A C 1
ATOM 1407 O O . GLN A 1 185 ? -18.172 -1.552 -7.758 1.00 95.00 185 GLN A O 1
ATOM 1412 N N . SER A 1 186 ? -15.996 -1.027 -7.554 1.00 96.88 186 SER A N 1
ATOM 1413 C CA . SER A 1 186 ? -15.854 -0.599 -8.943 1.00 96.88 186 SER A CA 1
ATOM 1414 C C . SER A 1 186 ? -15.658 -1.778 -9.900 1.00 96.88 186 SER A C 1
ATOM 1416 O O . SER A 1 186 ? -15.370 -2.906 -9.475 1.00 96.88 186 SER A O 1
ATOM 1418 N N . ASN A 1 187 ? -15.682 -1.491 -11.206 1.00 95.94 187 ASN A N 1
ATOM 1419 C CA . ASN A 1 187 ? -15.026 -2.344 -12.200 1.00 95.94 187 ASN A CA 1
ATOM 1420 C C . ASN A 1 187 ? -13.544 -2.570 -11.840 1.00 95.94 187 ASN A C 1
ATOM 1422 O O . ASN A 1 187 ? -12.933 -1.785 -11.108 1.00 95.94 187 ASN A O 1
ATOM 1426 N N . GLN A 1 188 ? -12.965 -3.648 -12.364 1.00 94.25 188 GLN A N 1
ATOM 1427 C CA . GLN A 1 188 ? -11.535 -3.911 -12.261 1.00 94.25 188 GLN A CA 1
ATOM 1428 C C . GLN A 1 188 ? -10.853 -3.539 -13.576 1.00 94.25 188 GLN A C 1
ATOM 1430 O O . GLN A 1 188 ? -11.305 -3.945 -14.643 1.00 94.25 188 GLN A O 1
ATOM 1435 N N . VAL A 1 189 ? -9.746 -2.808 -13.487 1.00 96.88 189 VAL A N 1
ATOM 1436 C CA . VAL A 1 189 ? -8.856 -2.546 -14.625 1.00 96.88 189 VAL A CA 1
ATOM 1437 C C . VAL A 1 189 ? -7.581 -3.338 -14.397 1.00 96.88 189 VAL A C 1
ATOM 1439 O O . VAL A 1 189 ? -6.956 -3.200 -13.345 1.00 96.88 189 VAL A O 1
ATOM 1442 N N . LYS A 1 190 ? -7.202 -4.185 -15.355 1.00 94.88 190 LYS A N 1
ATOM 1443 C CA . LYS A 1 190 ? -5.947 -4.938 -15.315 1.00 94.88 190 LYS A CA 1
ATOM 1444 C C . LYS A 1 190 ? -5.089 -4.554 -16.512 1.00 94.88 190 LYS A C 1
ATOM 1446 O O . LYS A 1 190 ? -5.580 -4.554 -17.634 1.00 94.88 190 LYS A O 1
ATOM 1451 N N . LEU A 1 191 ? -3.826 -4.248 -16.250 1.00 94.31 191 LEU A N 1
ATOM 1452 C CA . LEU A 1 191 ? -2.837 -3.837 -17.239 1.00 94.31 191 LEU A CA 1
ATOM 1453 C C . LEU A 1 191 ? -1.615 -4.751 -17.158 1.00 94.31 191 LEU A C 1
ATOM 1455 O O . LEU A 1 191 ? -1.305 -5.281 -16.086 1.00 94.31 191 LEU A O 1
ATOM 1459 N N . ALA A 1 192 ? -0.924 -4.916 -18.282 1.00 90.12 192 ALA A N 1
ATOM 1460 C CA . ALA A 1 192 ? 0.397 -5.525 -18.299 1.00 90.12 192 ALA A CA 1
ATOM 1461 C C . ALA A 1 192 ? 1.387 -4.654 -17.516 1.00 90.12 192 ALA A C 1
ATOM 1463 O O . ALA A 1 192 ? 1.286 -3.429 -17.510 1.00 90.12 192 ALA A O 1
ATOM 1464 N N . LEU A 1 193 ? 2.326 -5.284 -16.811 1.00 81.81 193 LEU A N 1
ATOM 1465 C CA . LEU A 1 193 ? 3.433 -4.595 -16.143 1.00 81.81 193 LEU A CA 1
ATOM 1466 C C . LEU A 1 193 ? 4.526 -4.250 -17.158 1.00 81.81 193 LEU A C 1
ATOM 1468 O O . LEU A 1 193 ? 5.630 -4.782 -17.111 1.00 81.81 193 LEU A O 1
ATOM 1472 N N . ASP A 1 194 ? 4.203 -3.355 -18.081 1.00 77.25 194 ASP A N 1
ATOM 1473 C CA . ASP A 1 194 ? 5.079 -2.926 -19.165 1.00 77.25 194 ASP A CA 1
ATOM 1474 C C . ASP A 1 194 ? 5.084 -1.378 -19.264 1.00 77.25 194 ASP A C 1
ATOM 1476 O O . ASP A 1 194 ? 4.425 -0.710 -18.455 1.00 77.25 194 ASP A O 1
ATOM 1480 N N . PRO A 1 195 ? 5.888 -0.761 -20.154 1.00 76.00 195 PRO A N 1
ATOM 1481 C CA . PRO A 1 195 ? 5.977 0.696 -20.244 1.00 76.00 195 PRO A CA 1
ATOM 1482 C C . PRO A 1 195 ? 4.817 1.333 -21.028 1.00 76.00 195 PRO A C 1
ATOM 1484 O O . PRO A 1 195 ? 4.836 2.545 -21.251 1.00 76.00 195 PRO A O 1
ATOM 1487 N N . THR A 1 196 ? 3.819 0.558 -21.465 1.00 83.00 196 THR A N 1
ATOM 1488 C CA . THR A 1 196 ? 2.692 1.062 -22.252 1.00 83.00 196 THR A CA 1
ATOM 1489 C C . THR A 1 196 ? 1.849 2.004 -21.408 1.00 83.00 196 THR A C 1
ATOM 1491 O O . THR A 1 196 ? 1.332 1.648 -20.349 1.00 83.00 196 THR A O 1
ATOM 1494 N N . VAL A 1 197 ? 1.689 3.230 -21.897 1.00 87.06 197 VAL A N 1
ATOM 1495 C CA . VAL A 1 197 ? 0.896 4.253 -21.221 1.00 87.06 197 VAL A CA 1
ATOM 1496 C C . VAL A 1 197 ? -0.590 3.942 -21.388 1.00 87.06 197 VAL A C 1
ATOM 1498 O O . VAL A 1 197 ? -1.069 3.720 -22.498 1.00 87.06 197 VAL A O 1
ATOM 1501 N N . SER A 1 198 ? -1.338 3.932 -20.289 1.00 94.25 198 SER A N 1
ATOM 1502 C CA . SER A 1 198 ? -2.783 3.693 -20.278 1.00 94.25 198 SER A CA 1
ATOM 1503 C C . SER A 1 198 ? -3.472 4.492 -19.175 1.00 94.25 198 SER A C 1
ATOM 1505 O O . SER A 1 198 ? -2.881 4.791 -18.138 1.00 94.25 198 SER A O 1
ATOM 1507 N N . ASN A 1 199 ? -4.742 4.836 -19.384 1.00 96.75 199 ASN A N 1
ATOM 1508 C CA . ASN A 1 199 ? -5.571 5.435 -18.339 1.00 96.75 199 ASN A CA 1
ATOM 1509 C C . ASN A 1 199 ? -6.267 4.332 -17.535 1.00 96.75 199 ASN A C 1
ATOM 1511 O O . ASN A 1 199 ? -6.695 3.319 -18.088 1.00 96.75 199 ASN A O 1
ATOM 1515 N N . VAL A 1 200 ? -6.406 4.543 -16.229 1.00 97.88 200 VAL A N 1
ATOM 1516 C CA . VAL A 1 200 ? -7.201 3.684 -15.348 1.00 97.88 200 VAL A CA 1
ATOM 1517 C C . VAL A 1 200 ? -8.427 4.460 -14.902 1.00 97.88 200 VAL A C 1
ATOM 1519 O O . VAL A 1 200 ? -8.299 5.485 -14.235 1.00 97.88 200 VAL A O 1
ATOM 1522 N N . GLU A 1 201 ? -9.608 3.939 -15.227 1.00 98.06 201 GLU A N 1
ATOM 1523 C CA . GLU A 1 201 ? -10.884 4.472 -14.756 1.00 98.06 201 GLU A CA 1
ATOM 1524 C C . GLU A 1 201 ? -11.653 3.413 -13.964 1.00 98.06 201 GLU A C 1
ATOM 1526 O O . GLU A 1 201 ? -11.986 2.334 -14.466 1.00 98.06 201 GLU A O 1
ATOM 1531 N N . LEU A 1 202 ? -11.935 3.732 -12.703 1.00 98.31 202 LEU A N 1
ATOM 1532 C CA . LEU A 1 202 ? -12.673 2.884 -11.777 1.00 98.31 202 LEU A CA 1
ATOM 1533 C C . LEU A 1 202 ? -13.983 3.583 -11.436 1.00 98.31 202 LEU A C 1
ATOM 1535 O O . LEU A 1 202 ? -13.985 4.654 -10.836 1.00 98.31 202 LEU A O 1
ATOM 1539 N N . THR A 1 203 ? -15.094 2.978 -11.827 1.00 97.56 203 THR A N 1
ATOM 1540 C CA . THR A 1 203 ? -16.445 3.530 -11.718 1.00 97.56 203 THR A CA 1
ATOM 1541 C C . THR A 1 203 ? -17.324 2.618 -10.877 1.00 97.56 203 THR A C 1
ATOM 1543 O O . THR A 1 203 ? -17.236 1.392 -10.963 1.00 97.56 203 THR A O 1
ATOM 1546 N N . HIS A 1 204 ? -18.162 3.227 -10.042 1.00 96.06 204 HIS A N 1
ATOM 1547 C CA . HIS A 1 204 ? -19.188 2.540 -9.267 1.00 96.06 204 HIS A CA 1
ATOM 1548 C C . HIS A 1 204 ? -20.523 2.660 -10.000 1.00 96.06 204 HIS A C 1
ATOM 1550 O O . HIS A 1 204 ? -20.896 3.754 -10.415 1.00 96.06 204 HIS A O 1
ATOM 1556 N N . THR A 1 205 ? -21.259 1.556 -10.139 1.00 91.62 205 THR A N 1
ATOM 1557 C CA . THR A 1 205 ? -22.590 1.568 -10.771 1.00 91.62 205 THR A CA 1
ATOM 1558 C C . THR A 1 205 ? -23.588 2.389 -9.963 1.00 91.62 205 THR A C 1
ATOM 1560 O O . THR A 1 205 ? -24.391 3.125 -10.524 1.00 91.62 205 THR A O 1
ATOM 1563 N N . THR A 1 206 ? -23.518 2.274 -8.635 1.00 90.12 206 THR A N 1
ATOM 1564 C CA . THR A 1 206 ? -24.356 3.017 -7.694 1.00 90.12 206 THR A CA 1
ATOM 1565 C C . THR A 1 206 ? -23.568 3.380 -6.429 1.00 90.12 206 THR A C 1
ATOM 1567 O O . THR A 1 206 ? -22.836 2.526 -5.900 1.00 90.12 206 THR A O 1
ATOM 1570 N N . PRO A 1 207 ? -23.739 4.604 -5.895 1.00 91.38 207 PRO A N 1
ATOM 1571 C CA . PRO A 1 207 ? -23.260 4.974 -4.566 1.00 91.38 207 PRO A CA 1
ATOM 1572 C C . PRO A 1 207 ? -23.847 4.079 -3.460 1.00 91.38 207 PRO A C 1
ATOM 1574 O O . PRO A 1 207 ? -25.028 3.731 -3.521 1.00 91.38 207 PRO A O 1
ATOM 1577 N N . PRO A 1 208 ? -23.071 3.724 -2.421 1.00 93.81 208 PRO A N 1
ATOM 1578 C CA . PRO A 1 208 ? -23.600 3.051 -1.244 1.00 93.81 208 PRO A CA 1
ATOM 1579 C C . PRO A 1 208 ? -24.523 3.998 -0.461 1.00 93.81 208 PRO A C 1
ATOM 1581 O O . PRO A 1 208 ? -24.150 5.120 -0.110 1.00 93.81 208 PRO A O 1
ATOM 1584 N N . THR A 1 209 ? -25.734 3.533 -0.168 1.00 92.88 209 THR A N 1
ATOM 1585 C CA . THR A 1 209 ? -26.757 4.283 0.572 1.00 92.88 209 THR A CA 1
ATOM 1586 C C . THR A 1 209 ? -26.674 4.031 2.080 1.00 92.88 209 THR A C 1
ATOM 1588 O O . THR A 1 209 ? -26.111 3.031 2.519 1.00 92.88 209 THR A O 1
ATOM 1591 N N . GLY A 1 210 ? -27.275 4.912 2.885 1.00 89.94 210 GLY A N 1
ATOM 1592 C CA . GLY A 1 210 ? -27.364 4.764 4.343 1.00 89.94 210 GLY A CA 1
ATOM 1593 C C . GLY A 1 210 ? -26.762 5.938 5.117 1.00 89.94 210 GLY A C 1
ATOM 1594 O O . GLY A 1 210 ? -26.393 6.966 4.543 1.00 89.94 210 GLY A O 1
ATOM 1595 N N . THR A 1 211 ? -26.675 5.785 6.436 1.00 92.44 211 THR A N 1
ATOM 1596 C CA . THR A 1 211 ? -26.119 6.775 7.368 1.00 92.44 211 THR A CA 1
ATOM 1597 C C . THR A 1 211 ? -24.606 6.615 7.535 1.00 92.44 211 THR A C 1
ATOM 1599 O O . THR A 1 211 ? -24.009 5.622 7.122 1.00 92.44 211 THR A O 1
ATOM 1602 N N . GLY A 1 212 ? -23.959 7.621 8.125 1.00 93.56 212 GLY A N 1
ATOM 1603 C CA . GLY A 1 212 ? -22.533 7.576 8.450 1.00 93.56 212 GLY A CA 1
ATOM 1604 C C . GLY A 1 212 ? -21.616 8.205 7.399 1.00 93.56 212 GLY A C 1
ATOM 1605 O O . GLY A 1 212 ? -22.028 9.043 6.590 1.00 93.56 212 GLY A O 1
ATOM 1606 N N . ILE A 1 213 ? -20.336 7.835 7.441 1.00 95.00 213 ILE A N 1
ATOM 1607 C CA . ILE A 1 213 ? -19.274 8.464 6.648 1.00 95.00 213 ILE A CA 1
ATOM 1608 C C . ILE A 1 213 ? -18.926 7.670 5.388 1.00 95.00 213 ILE A C 1
ATOM 1610 O O . ILE A 1 213 ? -19.022 6.445 5.360 1.00 95.00 213 ILE A O 1
ATOM 1614 N N . ASN A 1 214 ? -18.475 8.376 4.352 1.00 95.31 214 ASN A N 1
ATOM 1615 C CA . ASN A 1 214 ? -17.912 7.761 3.153 1.00 95.31 214 ASN A CA 1
ATOM 1616 C C . ASN A 1 214 ? -16.432 7.427 3.381 1.00 95.31 214 ASN A C 1
ATOM 1618 O O . ASN A 1 214 ? -15.651 8.294 3.775 1.00 95.31 214 ASN A O 1
ATOM 1622 N N . VAL A 1 215 ? -16.047 6.185 3.100 1.00 95.69 215 VAL A N 1
ATOM 1623 C CA . VAL A 1 215 ? -14.667 5.695 3.147 1.00 95.69 215 VAL A CA 1
ATOM 1624 C C . VAL A 1 215 ? -14.328 5.061 1.805 1.00 95.69 215 VAL A C 1
ATOM 1626 O O . VAL A 1 215 ? -14.943 4.074 1.405 1.00 95.69 215 VAL A O 1
ATOM 1629 N N . PHE A 1 216 ? -13.324 5.615 1.131 1.00 95.62 216 PHE A N 1
ATOM 1630 C CA . PHE A 1 216 ? -12.847 5.144 -0.167 1.00 95.62 216 PHE A CA 1
ATOM 1631 C C . PHE A 1 216 ? -11.515 4.412 -0.003 1.00 95.62 216 PHE A C 1
ATOM 1633 O O . PHE A 1 216 ? -10.628 4.878 0.716 1.00 95.62 216 PHE A O 1
ATOM 1640 N N . VAL A 1 217 ? -11.362 3.269 -0.670 1.00 94.31 217 VAL A N 1
ATOM 1641 C CA . VAL A 1 217 ? -10.144 2.454 -0.635 1.00 94.31 217 VAL A CA 1
ATOM 1642 C C . VAL A 1 217 ? -9.770 2.017 -2.045 1.00 94.31 217 VAL A C 1
ATOM 1644 O O . VAL A 1 217 ? -10.551 1.353 -2.722 1.00 94.31 217 VAL A O 1
ATOM 1647 N N . LEU A 1 218 ? -8.546 2.339 -2.461 1.00 94.06 218 LEU A N 1
ATOM 1648 C CA . LEU A 1 218 ? -7.943 1.807 -3.679 1.00 94.06 218 LEU A CA 1
ATOM 1649 C C . LEU A 1 218 ? -7.195 0.507 -3.363 1.00 94.06 218 LEU A C 1
ATOM 1651 O O . LEU A 1 218 ? -6.345 0.464 -2.470 1.00 94.06 218 LEU A O 1
ATOM 1655 N N . SER A 1 219 ? -7.498 -0.543 -4.118 1.00 91.56 219 SER A N 1
ATOM 1656 C CA . SER A 1 219 ? -6.784 -1.814 -4.110 1.00 91.56 219 SER A CA 1
ATOM 1657 C C . SER A 1 219 ? -5.899 -1.912 -5.345 1.00 91.56 219 SER A C 1
ATOM 1659 O O . SER A 1 219 ? -6.367 -1.700 -6.464 1.00 91.56 219 SER A O 1
ATOM 1661 N N . ILE A 1 220 ? -4.628 -2.245 -5.123 1.00 89.50 220 ILE A N 1
ATOM 1662 C CA . ILE A 1 220 ? -3.640 -2.522 -6.165 1.00 89.50 220 ILE A CA 1
ATOM 1663 C C . ILE A 1 220 ? -3.109 -3.924 -5.902 1.00 89.50 220 ILE A C 1
ATOM 1665 O O . ILE A 1 220 ? -2.566 -4.197 -4.826 1.00 89.50 220 ILE A O 1
ATOM 1669 N N . VAL A 1 221 ? -3.288 -4.814 -6.871 1.00 86.06 221 VAL A N 1
ATOM 1670 C CA . VAL A 1 221 ? -2.885 -6.217 -6.781 1.00 86.06 221 VAL A CA 1
ATOM 1671 C C . VAL A 1 221 ? -1.987 -6.538 -7.961 1.00 86.06 221 VAL A C 1
ATOM 1673 O O . VAL A 1 221 ? -2.288 -6.181 -9.092 1.00 86.06 221 VAL A O 1
ATOM 1676 N N . PHE A 1 222 ? -0.883 -7.220 -7.694 1.00 84.12 222 PHE A N 1
ATOM 1677 C CA . PHE A 1 222 ? 0.010 -7.718 -8.730 1.00 84.12 222 PHE A CA 1
ATOM 1678 C C . PHE A 1 222 ? -0.279 -9.195 -8.963 1.00 84.12 222 PHE A C 1
ATOM 1680 O O . PHE A 1 222 ? -0.535 -9.916 -7.995 1.00 84.12 222 PHE A O 1
ATOM 1687 N N . TYR A 1 223 ? -0.235 -9.624 -10.220 1.00 82.12 223 TYR A N 1
ATOM 1688 C CA . TYR A 1 223 ? -0.532 -10.989 -10.644 1.00 82.12 223 TYR A CA 1
ATOM 1689 C C . TYR A 1 223 ? 0.603 -11.532 -11.496 1.00 82.12 223 TYR A C 1
ATOM 1691 O O . TYR A 1 223 ? 1.257 -10.785 -12.225 1.00 82.12 223 TYR A O 1
ATOM 1699 N N . GLN A 1 224 ? 0.780 -12.845 -11.429 1.00 80.88 224 GLN A N 1
ATOM 1700 C CA . GLN A 1 224 ? 1.406 -13.601 -12.497 1.00 80.88 224 GLN A CA 1
ATOM 1701 C C . GLN A 1 224 ? 0.286 -14.248 -13.311 1.00 80.88 224 GLN A C 1
ATOM 1703 O O . GLN A 1 224 ? -0.359 -15.182 -12.841 1.00 80.88 224 GLN A O 1
ATOM 1708 N N . THR A 1 225 ? 0.014 -13.734 -14.501 1.00 81.38 225 THR A N 1
ATOM 1709 C CA . THR A 1 225 ? -0.963 -14.308 -15.423 1.00 81.38 225 THR A CA 1
ATOM 1710 C C . THR A 1 225 ? -0.241 -15.229 -16.399 1.00 81.38 225 THR A C 1
ATOM 1712 O O . THR A 1 225 ? 0.632 -14.783 -17.141 1.00 81.38 225 THR A O 1
ATOM 1715 N N . VAL A 1 226 ? -0.591 -16.516 -16.400 1.00 78.44 226 VAL A N 1
ATOM 1716 C CA . VAL A 1 226 ? -0.042 -17.533 -17.313 1.00 78.44 226 VAL A CA 1
ATOM 1717 C C . VAL A 1 226 ? -1.215 -18.195 -18.027 1.00 78.44 226 VAL A C 1
ATOM 1719 O O . VAL A 1 226 ? -2.122 -18.700 -17.370 1.00 78.44 226 VAL A O 1
ATOM 1722 N N . ASN A 1 227 ? -1.220 -18.175 -19.365 1.00 84.75 227 ASN A N 1
ATOM 1723 C CA . ASN A 1 227 ? -2.298 -18.733 -20.197 1.00 84.75 227 ASN A CA 1
ATOM 1724 C C . ASN A 1 227 ? -3.705 -18.243 -19.791 1.00 84.75 227 ASN A C 1
ATOM 1726 O O . ASN A 1 227 ? -4.657 -19.015 -19.743 1.00 84.75 227 ASN A O 1
ATOM 1730 N N . GLY A 1 228 ? -3.824 -16.959 -19.436 1.00 81.50 228 GLY A N 1
ATOM 1731 C CA . GLY A 1 228 ? -5.085 -16.339 -19.009 1.00 81.50 228 GLY A CA 1
ATOM 1732 C C . GLY A 1 228 ? -5.505 -16.623 -17.560 1.00 81.50 228 GLY A C 1
ATOM 1733 O O . GLY A 1 228 ? -6.444 -15.994 -17.079 1.00 81.50 228 GLY A O 1
ATOM 1734 N N . ALA A 1 229 ? -4.808 -17.507 -16.840 1.00 81.75 229 ALA A N 1
ATOM 1735 C CA . ALA A 1 229 ? -5.063 -17.776 -15.427 1.00 81.75 229 ALA A CA 1
ATOM 1736 C C . ALA A 1 229 ? -4.194 -16.889 -14.527 1.00 81.75 229 ALA A C 1
ATOM 1738 O O . ALA A 1 229 ? -2.986 -16.775 -14.739 1.00 81.75 229 ALA A O 1
ATOM 1739 N N . ASP A 1 230 ? -4.803 -16.287 -13.504 1.00 82.88 230 ASP A N 1
ATOM 1740 C CA . ASP A 1 230 ? -4.108 -15.438 -12.539 1.00 82.88 230 ASP A CA 1
ATOM 1741 C C . ASP A 1 230 ? -3.613 -16.219 -11.331 1.00 82.88 230 ASP A C 1
ATOM 1743 O O . ASP A 1 230 ? -4.382 -16.872 -10.622 1.00 82.88 230 ASP A O 1
ATOM 1747 N N . TYR A 1 231 ? -2.342 -16.024 -11.013 1.00 77.12 231 TYR A N 1
ATOM 1748 C CA . TYR A 1 231 ? -1.723 -16.539 -9.808 1.00 77.12 231 TYR A CA 1
ATOM 1749 C C . TYR A 1 231 ? -1.244 -15.379 -8.937 1.00 77.12 231 TYR A C 1
ATOM 1751 O O . TYR A 1 231 ? -0.806 -14.340 -9.451 1.00 77.12 231 TYR A O 1
ATOM 1759 N N . PRO A 1 232 ? -1.286 -15.528 -7.601 1.00 68.50 232 PRO A N 1
ATOM 1760 C CA . PRO A 1 232 ? -0.505 -14.663 -6.740 1.00 68.50 232 PRO A CA 1
ATOM 1761 C C . PRO A 1 232 ? 0.955 -14.743 -7.204 1.00 68.50 232 PRO A C 1
ATOM 1763 O O . PRO A 1 232 ? 1.460 -15.863 -7.328 1.00 68.50 232 PRO A O 1
ATOM 1766 N N . PRO A 1 233 ? 1.641 -13.608 -7.437 1.00 61.88 233 PRO A N 1
ATOM 1767 C CA . PRO A 1 233 ? 3.058 -13.623 -7.764 1.00 61.88 233 PRO A CA 1
ATOM 1768 C C . PRO A 1 233 ? 3.755 -14.410 -6.670 1.00 61.88 233 PRO A C 1
ATOM 1770 O O . PRO A 1 233 ? 3.380 -14.269 -5.496 1.00 61.88 233 PRO A O 1
ATOM 1773 N N . SER A 1 234 ? 4.676 -15.292 -7.065 1.00 45.00 234 SER A N 1
ATOM 1774 C CA . SER A 1 234 ? 5.252 -16.296 -6.179 1.00 45.00 234 SER A CA 1
ATOM 1775 C C . SER A 1 234 ? 5.575 -15.659 -4.832 1.00 45.00 234 SER A C 1
ATOM 1777 O O . SER A 1 234 ? 6.506 -14.861 -4.693 1.00 45.00 234 SER A O 1
ATOM 1779 N N . LYS A 1 235 ? 4.783 -15.990 -3.806 1.00 40.41 235 LYS A N 1
ATOM 1780 C CA . LYS A 1 235 ? 5.266 -15.805 -2.446 1.00 40.41 235 LYS A CA 1
ATOM 1781 C C . LYS A 1 235 ? 6.512 -16.658 -2.417 1.00 40.41 235 LYS A C 1
ATOM 1783 O O . LYS A 1 235 ? 6.436 -17.814 -2.829 1.00 40.41 235 LYS A O 1
ATOM 1788 N N . TRP A 1 236 ? 7.620 -16.124 -1.917 1.00 31.97 236 TRP A N 1
ATOM 1789 C CA . TRP A 1 236 ? 8.655 -16.995 -1.396 1.00 31.97 236 TRP A CA 1
ATOM 1790 C C . TRP A 1 236 ? 7.925 -17.948 -0.463 1.00 31.97 236 TRP A C 1
ATOM 1792 O O . TRP A 1 236 ? 7.465 -17.563 0.619 1.00 31.97 236 TRP A O 1
ATOM 1802 N N . SER A 1 237 ? 7.684 -19.169 -0.926 1.00 30.58 237 SER A N 1
ATOM 1803 C CA . SER A 1 237 ? 7.274 -20.223 -0.051 1.00 30.58 237 SER A CA 1
ATOM 1804 C C . SER A 1 237 ? 8.510 -20.399 0.805 1.00 30.58 237 SER A C 1
ATOM 1806 O O . SER A 1 237 ? 9.418 -21.156 0.478 1.00 30.58 237 SER A O 1
ATOM 1808 N N . ALA A 1 238 ? 8.508 -19.723 1.952 1.00 31.59 238 ALA A N 1
ATOM 1809 C CA . ALA A 1 238 ? 8.966 -20.303 3.192 1.00 31.59 238 ALA A CA 1
ATOM 1810 C C . ALA A 1 238 ? 8.132 -21.575 3.416 1.00 31.59 238 ALA A C 1
ATOM 1812 O O . ALA A 1 238 ? 7.329 -21.683 4.345 1.00 31.59 238 ALA A O 1
ATOM 1813 N N . GLN A 1 239 ? 8.284 -22.537 2.505 1.00 29.38 239 GLN A N 1
ATOM 1814 C CA . GLN A 1 239 ? 8.001 -23.918 2.730 1.00 29.38 239 GLN A CA 1
ATOM 1815 C C . GLN A 1 239 ? 8.951 -24.218 3.869 1.00 29.38 239 GLN A C 1
ATOM 1817 O O . GLN A 1 239 ? 10.171 -24.236 3.721 1.00 29.38 239 GLN A O 1
ATOM 1822 N N . ARG A 1 240 ? 8.360 -24.262 5.060 1.00 31.89 240 ARG A N 1
ATOM 1823 C CA . ARG A 1 240 ? 8.989 -24.696 6.289 1.00 31.89 240 ARG A CA 1
ATOM 1824 C C . ARG A 1 240 ? 9.526 -26.103 6.041 1.00 31.89 240 ARG A C 1
ATOM 1826 O O . ARG A 1 240 ? 8.915 -27.075 6.467 1.00 31.89 240 ARG A O 1
ATOM 1833 N N . ARG A 1 241 ? 10.687 -26.227 5.405 1.00 30.50 241 ARG A N 1
ATOM 1834 C CA . ARG A 1 241 ? 11.559 -27.371 5.609 1.00 30.50 241 ARG A CA 1
ATOM 1835 C C . ARG A 1 241 ? 12.158 -27.165 6.988 1.00 30.50 241 ARG A C 1
ATOM 1837 O O . ARG A 1 241 ? 13.244 -26.633 7.174 1.00 30.50 241 ARG A O 1
ATOM 1844 N N . ARG A 1 242 ? 11.380 -27.567 7.997 1.00 37.53 242 ARG A N 1
ATOM 1845 C CA . ARG A 1 242 ? 11.964 -28.123 9.210 1.00 37.53 242 ARG A CA 1
ATOM 1846 C C . ARG A 1 242 ? 12.724 -29.364 8.755 1.00 37.53 242 ARG A C 1
ATOM 1848 O O . ARG A 1 242 ? 12.135 -30.427 8.757 1.00 37.53 242 ARG A O 1
ATOM 1855 N N . HIS A 1 243 ? 13.964 -29.209 8.310 1.00 29.48 243 HIS A N 1
ATOM 1856 C CA . HIS A 1 243 ? 15.009 -30.212 8.459 1.00 29.48 243 HIS A CA 1
ATOM 1857 C C . HIS A 1 243 ? 16.370 -29.590 8.149 1.00 29.48 243 HIS A C 1
ATOM 1859 O O . HIS A 1 243 ? 16.574 -29.001 7.098 1.00 29.48 243 HIS A O 1
ATOM 1865 N N . HIS A 1 244 ? 17.244 -29.759 9.141 1.00 30.75 244 HIS A N 1
ATOM 1866 C CA . HIS A 1 244 ? 18.690 -29.594 9.158 1.00 30.75 244 HIS A CA 1
ATOM 1867 C C . HIS A 1 244 ? 19.288 -28.211 8.864 1.00 30.75 244 HIS A C 1
ATOM 1869 O O . HIS A 1 244 ? 19.226 -27.658 7.773 1.00 30.75 244 HIS A O 1
ATOM 1875 N N . ARG A 1 245 ? 19.946 -27.690 9.911 1.00 35.88 245 ARG A N 1
ATOM 1876 C CA . ARG A 1 245 ? 20.980 -26.657 9.859 1.00 35.88 245 ARG A CA 1
ATOM 1877 C C . ARG A 1 245 ? 21.969 -26.981 8.737 1.00 35.88 245 ARG A C 1
ATOM 1879 O O . ARG A 1 245 ? 22.814 -27.855 8.886 1.00 35.88 245 ARG A O 1
ATOM 1886 N N . SER A 1 246 ? 21.873 -26.249 7.643 1.00 31.91 246 SER A N 1
ATOM 1887 C CA . SER A 1 246 ? 22.968 -25.968 6.722 1.00 31.91 246 SER A CA 1
ATOM 1888 C C . SER A 1 246 ? 22.634 -24.615 6.112 1.00 31.91 246 SER A C 1
ATOM 1890 O O . SER A 1 246 ? 21.632 -24.457 5.419 1.00 31.91 246 SER A O 1
ATOM 1892 N N . THR A 1 247 ? 23.385 -23.598 6.519 1.00 33.44 247 THR A N 1
ATOM 1893 C CA . THR A 1 247 ? 23.164 -22.193 6.179 1.00 33.44 247 THR A CA 1
ATOM 1894 C C . THR A 1 247 ? 23.493 -21.971 4.705 1.00 33.44 247 THR A C 1
ATOM 1896 O O . THR A 1 247 ? 24.591 -21.548 4.371 1.00 33.44 247 THR A O 1
ATOM 1899 N N . VAL A 1 248 ? 22.550 -22.258 3.809 1.00 35.84 248 VAL A N 1
ATOM 1900 C CA . VAL A 1 248 ? 22.593 -21.720 2.447 1.00 35.84 248 VAL A CA 1
ATOM 1901 C C . VAL A 1 248 ? 21.980 -20.328 2.526 1.00 35.84 248 VAL A C 1
ATOM 1903 O O . VAL A 1 248 ? 20.763 -20.171 2.635 1.00 35.84 248 VAL A O 1
ATOM 1906 N N . VAL A 1 249 ? 22.834 -19.306 2.571 1.00 40.03 249 VAL A N 1
ATOM 1907 C CA . VAL A 1 249 ? 22.407 -17.913 2.421 1.00 40.03 249 VAL A CA 1
ATOM 1908 C C . VAL A 1 249 ? 21.760 -17.808 1.045 1.00 40.03 249 VAL A C 1
ATOM 1910 O O . VAL A 1 249 ? 22.423 -18.001 0.030 1.00 40.03 249 VAL A O 1
ATOM 1913 N N . MET A 1 250 ? 20.452 -17.564 1.008 1.00 42.97 250 MET A N 1
ATOM 1914 C CA . MET A 1 250 ? 19.742 -17.325 -0.244 1.00 42.97 250 MET A CA 1
ATOM 1915 C C . MET A 1 250 ? 20.307 -16.032 -0.845 1.00 42.97 250 MET A C 1
ATOM 1917 O O . MET A 1 250 ? 20.103 -14.950 -0.297 1.00 42.97 250 MET A O 1
ATOM 1921 N N . LYS A 1 251 ? 21.112 -16.169 -1.901 1.00 52.12 251 LYS A N 1
ATOM 1922 C CA . LYS A 1 251 ? 21.832 -15.075 -2.557 1.00 52.12 251 LYS A CA 1
ATOM 1923 C C . LYS A 1 251 ? 20.861 -14.380 -3.517 1.00 52.12 251 LYS A C 1
ATOM 1925 O O . LYS A 1 251 ? 20.314 -15.035 -4.396 1.00 52.12 251 LYS A O 1
ATOM 1930 N N . THR A 1 252 ? 20.623 -13.081 -3.343 1.00 63.12 252 THR A N 1
ATOM 1931 C CA . THR A 1 252 ? 19.872 -12.273 -4.321 1.00 63.12 252 THR A CA 1
ATOM 1932 C C . THR A 1 252 ? 20.648 -12.242 -5.635 1.00 63.12 252 THR A C 1
ATOM 1934 O O . THR A 1 252 ? 21.826 -11.875 -5.613 1.00 63.12 252 THR A O 1
ATOM 1937 N N . MET A 1 253 ? 20.017 -12.619 -6.752 1.00 75.88 253 MET A N 1
ATOM 1938 C CA . MET A 1 253 ? 20.672 -12.705 -8.058 1.00 75.88 253 MET A CA 1
ATOM 1939 C C . MET A 1 253 ? 20.261 -11.533 -8.952 1.00 75.88 253 MET A C 1
ATOM 1941 O O . MET A 1 253 ? 19.080 -11.306 -9.211 1.00 75.88 253 MET A O 1
ATOM 1945 N N . ILE A 1 254 ? 21.263 -10.790 -9.410 1.00 89.94 254 ILE A N 1
ATOM 1946 C CA . ILE A 1 254 ? 21.160 -9.811 -10.486 1.00 89.94 254 ILE A CA 1
ATOM 1947 C C . ILE A 1 254 ? 21.815 -10.447 -11.703 1.00 89.94 254 ILE A C 1
ATOM 1949 O O . ILE A 1 254 ? 22.958 -10.895 -11.617 1.00 89.94 254 ILE A O 1
ATOM 1953 N N . GLU A 1 255 ? 21.106 -10.490 -12.819 1.00 90.62 255 GLU A N 1
ATOM 1954 C CA . GLU A 1 255 ? 21.649 -10.980 -14.081 1.00 90.62 255 GLU A CA 1
ATOM 1955 C C . GLU A 1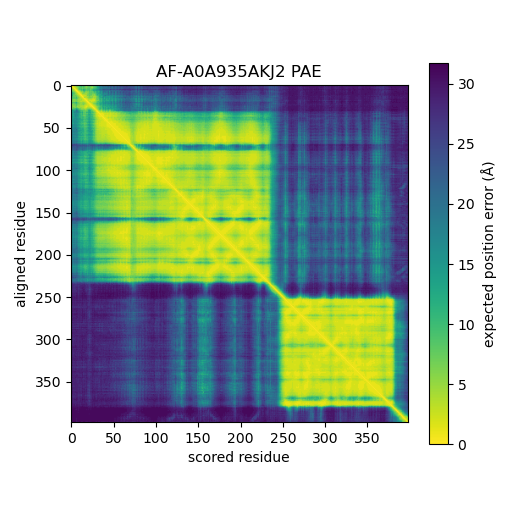 255 ? 21.690 -9.832 -15.084 1.00 90.62 255 GLU A C 1
ATOM 1957 O O . GLU A 1 255 ? 20.721 -9.102 -15.251 1.00 90.62 255 GLU A O 1
ATOM 1962 N N . LEU A 1 256 ? 22.840 -9.635 -15.715 1.00 96.19 256 LEU A N 1
ATOM 1963 C CA . LEU A 1 256 ? 23.029 -8.708 -16.817 1.00 96.19 256 LEU A CA 1
ATOM 1964 C C . LEU A 1 256 ? 23.306 -9.536 -18.067 1.00 96.19 256 LEU A C 1
ATOM 1966 O O . LEU A 1 256 ? 24.340 -10.201 -18.155 1.00 96.19 256 LEU A O 1
ATOM 1970 N N . ILE A 1 257 ? 22.386 -9.480 -19.023 1.00 90.75 257 ILE A N 1
ATOM 1971 C CA . ILE A 1 257 ? 22.535 -10.136 -20.320 1.00 90.75 257 ILE A CA 1
ATOM 1972 C C . ILE A 1 257 ? 22.889 -9.070 -21.350 1.00 90.75 257 ILE A C 1
ATOM 1974 O O . ILE A 1 257 ? 22.115 -8.142 -21.580 1.00 90.75 257 ILE A O 1
ATOM 1978 N N . ARG A 1 258 ? 24.083 -9.173 -21.927 1.00 95.19 258 ARG A N 1
ATOM 1979 C CA . ARG A 1 258 ? 24.668 -8.188 -22.833 1.00 95.19 258 ARG A CA 1
ATOM 1980 C C . ARG A 1 258 ? 24.419 -8.508 -24.299 1.00 95.19 258 ARG A C 1
ATOM 1982 O O . ARG A 1 258 ? 24.356 -9.665 -24.713 1.00 95.19 258 ARG A O 1
ATOM 1989 N N . THR A 1 259 ? 24.437 -7.434 -25.072 1.00 93.25 259 THR A N 1
ATOM 1990 C CA . THR A 1 259 ? 24.571 -7.408 -26.522 1.00 93.25 259 THR A CA 1
ATOM 1991 C C . THR A 1 259 ? 25.755 -6.506 -26.861 1.00 93.25 259 THR A C 1
ATOM 1993 O O . THR A 1 259 ? 25.728 -5.301 -26.582 1.00 93.25 259 THR A O 1
ATOM 1996 N N . TYR A 1 260 ? 26.799 -7.089 -27.451 1.00 92.75 260 TYR A N 1
ATOM 1997 C CA . TYR A 1 260 ? 27.995 -6.360 -27.875 1.00 92.75 260 TYR A CA 1
ATOM 1998 C C . TYR A 1 260 ? 27.801 -5.747 -29.258 1.00 92.75 260 TYR A C 1
ATOM 2000 O O . TYR A 1 260 ? 27.284 -6.394 -30.168 1.00 92.75 260 TYR A O 1
ATOM 2008 N N . GLN A 1 261 ? 28.239 -4.501 -29.408 1.00 90.44 261 GLN A N 1
ATOM 2009 C CA . GLN A 1 261 ? 28.316 -3.784 -30.677 1.00 90.44 261 GLN A CA 1
ATOM 2010 C C . GLN A 1 261 ? 29.655 -3.040 -30.725 1.00 90.44 261 GLN A C 1
ATOM 2012 O O . GLN A 1 26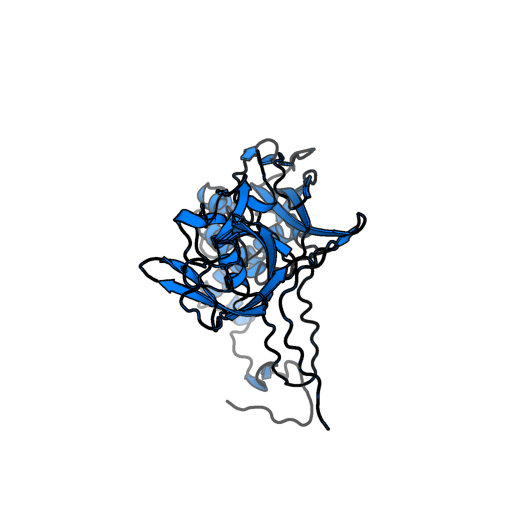1 ? 30.249 -2.764 -29.680 1.00 90.44 261 GLN A O 1
ATOM 2017 N N . ASP A 1 262 ? 30.110 -2.680 -31.925 1.00 88.69 262 ASP A N 1
ATOM 2018 C CA . ASP A 1 262 ? 31.423 -2.047 -32.134 1.00 88.69 262 ASP A CA 1
ATOM 2019 C C . ASP A 1 262 ? 31.593 -0.756 -31.315 1.00 88.69 262 ASP A C 1
ATOM 2021 O O . ASP A 1 262 ? 32.654 -0.466 -30.763 1.00 88.69 262 ASP A O 1
ATOM 2025 N N . GLU A 1 263 ? 30.510 0.011 -31.185 1.00 90.75 263 GLU A N 1
ATOM 2026 C CA . GLU A 1 263 ? 30.542 1.351 -30.605 1.00 90.75 263 GLU A CA 1
ATOM 2027 C C . GLU A 1 263 ? 30.092 1.403 -29.136 1.00 90.75 263 GLU A C 1
ATOM 2029 O O . GLU A 1 263 ? 30.395 2.373 -28.430 1.00 90.75 263 GLU A O 1
ATOM 2034 N N . ILE A 1 264 ? 29.351 0.395 -28.667 1.00 94.50 264 ILE A N 1
ATOM 2035 C CA . ILE A 1 264 ? 28.707 0.373 -27.350 1.00 94.50 264 ILE A CA 1
ATOM 2036 C C . ILE A 1 264 ? 28.376 -1.065 -26.939 1.00 94.50 264 ILE A C 1
ATOM 2038 O O . ILE A 1 264 ? 28.039 -1.900 -27.771 1.00 94.50 264 ILE A O 1
ATOM 2042 N N . THR A 1 265 ? 28.398 -1.346 -25.640 1.00 96.69 265 THR A N 1
ATOM 2043 C CA . THR A 1 265 ? 27.789 -2.571 -25.107 1.00 96.69 265 THR A CA 1
ATOM 2044 C C . THR A 1 265 ? 26.467 -2.196 -24.452 1.00 96.69 265 THR A C 1
ATOM 2046 O O . THR A 1 265 ? 26.406 -1.261 -23.652 1.00 96.69 265 THR A O 1
ATOM 2049 N N . THR A 1 266 ? 25.397 -2.902 -24.800 1.00 96.38 266 THR A N 1
ATOM 2050 C CA . THR A 1 266 ? 24.077 -2.725 -24.175 1.00 96.38 266 THR A CA 1
ATOM 2051 C C . THR A 1 266 ? 23.683 -3.995 -23.442 1.00 96.38 266 THR A C 1
ATOM 2053 O O . THR A 1 266 ? 24.288 -5.042 -23.661 1.00 96.38 266 THR A O 1
ATOM 2056 N N . GLY A 1 267 ? 22.682 -3.932 -22.573 1.00 93.75 267 GLY A N 1
ATOM 2057 C CA . GLY A 1 267 ? 22.176 -5.143 -21.941 1.00 93.75 267 GLY A CA 1
ATOM 2058 C C . GLY A 1 267 ? 20.830 -4.977 -21.264 1.00 93.75 267 GLY A C 1
ATOM 2059 O O . GLY A 1 267 ? 20.353 -3.861 -21.062 1.00 93.75 267 GLY A O 1
ATOM 2060 N N . SER A 1 268 ? 20.238 -6.107 -20.902 1.00 88.88 268 SER A N 1
ATOM 2061 C CA . SER A 1 268 ? 19.045 -6.203 -20.065 1.00 88.88 268 SER A CA 1
ATOM 2062 C C . SER A 1 268 ? 19.462 -6.624 -18.658 1.00 88.88 268 SER A C 1
ATOM 2064 O O . SER A 1 268 ? 20.206 -7.592 -18.487 1.00 88.88 268 SER A O 1
ATOM 2066 N N . ILE A 1 269 ? 19.012 -5.879 -17.646 1.00 92.19 269 ILE A N 1
ATOM 2067 C CA . ILE A 1 269 ? 19.280 -6.154 -16.233 1.00 92.19 269 ILE A CA 1
ATOM 2068 C C . ILE A 1 269 ? 18.036 -6.779 -15.612 1.00 92.19 269 ILE A C 1
ATOM 2070 O O . ILE A 1 269 ? 16.979 -6.150 -15.498 1.00 92.19 269 ILE A O 1
ATOM 2074 N N . PHE A 1 270 ? 18.213 -7.997 -15.126 1.00 82.50 270 PHE A N 1
ATOM 2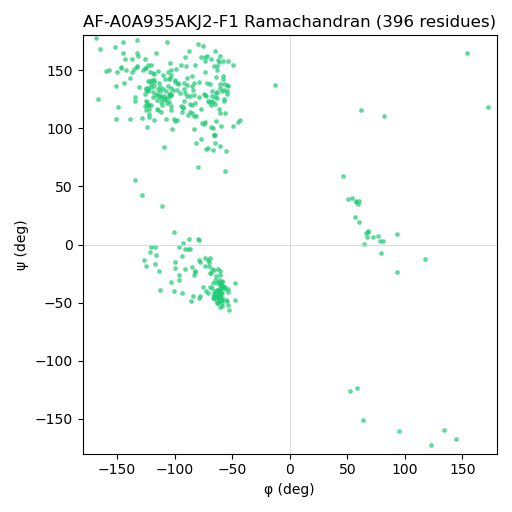075 C CA . PHE A 1 270 ? 17.225 -8.776 -14.412 1.00 82.50 270 PHE A CA 1
ATOM 2076 C C . PHE A 1 270 ? 17.532 -8.786 -12.920 1.00 82.50 270 PHE A C 1
ATOM 2078 O O . PHE A 1 270 ? 18.683 -8.862 -12.488 1.00 82.50 270 PHE A O 1
ATOM 2085 N N . PHE A 1 271 ? 16.479 -8.745 -12.117 1.00 78.12 271 PHE A N 1
ATOM 2086 C CA . PHE A 1 271 ? 16.544 -8.955 -10.680 1.00 78.12 271 PHE A CA 1
ATOM 2087 C C . PHE A 1 271 ? 15.628 -10.120 -10.323 1.00 78.12 271 PHE A C 1
ATOM 2089 O O . PHE A 1 271 ? 14.407 -9.980 -10.396 1.00 78.12 271 PHE A O 1
ATOM 2096 N N . ASN A 1 272 ? 16.214 -11.259 -9.938 1.00 68.00 272 ASN A N 1
ATOM 2097 C CA . ASN A 1 272 ? 15.501 -12.527 -9.741 1.00 68.00 272 ASN A CA 1
ATOM 2098 C C . ASN A 1 272 ? 14.544 -12.837 -10.918 1.00 68.00 272 ASN A C 1
ATOM 2100 O O . ASN A 1 272 ? 13.330 -12.917 -10.724 1.00 68.00 272 ASN A O 1
ATOM 2104 N N . ASP A 1 273 ? 15.105 -12.938 -12.128 1.00 69.50 273 ASP A N 1
ATOM 2105 C CA . ASP A 1 273 ? 14.428 -13.303 -13.389 1.00 69.50 273 ASP A CA 1
ATOM 2106 C C . ASP A 1 273 ? 13.397 -12.296 -13.942 1.00 69.50 273 ASP A C 1
ATOM 2108 O O . ASP A 1 273 ? 12.731 -12.565 -14.939 1.00 69.50 273 ASP A O 1
ATOM 2112 N N . VAL A 1 274 ? 13.269 -11.108 -13.340 1.00 65.38 274 VAL A N 1
ATOM 2113 C CA . VAL A 1 274 ? 12.425 -10.013 -13.854 1.00 65.38 274 VAL A CA 1
ATOM 2114 C C . VAL A 1 274 ? 13.310 -8.917 -14.434 1.00 65.38 274 VAL A C 1
ATOM 2116 O O . VAL A 1 274 ? 14.125 -8.359 -13.699 1.00 65.38 274 VAL A O 1
ATOM 2119 N N . GLU A 1 275 ? 13.139 -8.571 -15.714 1.00 79.81 275 GLU A N 1
ATOM 2120 C CA . GLU A 1 275 ? 13.818 -7.412 -16.311 1.00 79.81 275 GLU A CA 1
ATOM 2121 C C . GLU A 1 275 ? 13.314 -6.133 -15.633 1.00 79.81 275 GLU A C 1
ATOM 2123 O O . GLU A 1 275 ? 12.117 -5.846 -15.634 1.00 79.81 275 GLU A O 1
ATOM 2128 N N . ILE A 1 276 ? 14.218 -5.372 -15.018 1.00 79.94 276 ILE A N 1
ATOM 2129 C CA . ILE A 1 276 ? 13.871 -4.150 -14.273 1.00 79.94 276 ILE A CA 1
ATOM 2130 C C . ILE A 1 276 ? 14.409 -2.878 -14.925 1.00 79.94 276 ILE A C 1
ATOM 2132 O O . ILE A 1 276 ? 13.898 -1.791 -14.654 1.00 79.94 276 ILE A O 1
ATOM 2136 N N . CYS A 1 277 ? 15.448 -2.998 -15.749 1.00 86.75 277 CYS A N 1
ATOM 2137 C CA . CYS A 1 277 ? 16.018 -1.918 -16.545 1.00 86.75 277 CYS A CA 1
ATOM 2138 C C . CYS A 1 277 ? 16.996 -2.487 -17.584 1.00 86.75 277 CYS A C 1
ATOM 2140 O O . CYS A 1 277 ? 17.254 -3.687 -17.627 1.00 86.75 277 CYS A O 1
ATOM 2142 N N . ARG A 1 278 ? 17.562 -1.610 -18.410 1.00 93.81 278 ARG A N 1
ATOM 2143 C CA . ARG A 1 278 ? 18.636 -1.917 -19.359 1.00 93.81 278 ARG A CA 1
ATOM 2144 C C . ARG A 1 278 ? 19.966 -1.338 -18.884 1.00 93.81 278 ARG A C 1
ATOM 2146 O O . ARG A 1 278 ? 20.000 -0.595 -17.905 1.00 93.81 278 ARG A O 1
ATOM 2153 N N . SER A 1 279 ? 21.057 -1.632 -19.582 1.00 97.88 279 SER A N 1
ATOM 2154 C CA . SER A 1 279 ? 22.363 -1.009 -19.373 1.00 97.88 279 SER A CA 1
ATOM 2155 C C . SER A 1 279 ? 22.943 -0.411 -20.652 1.00 97.88 279 SER A C 1
ATOM 2157 O O . SER A 1 279 ? 22.681 -0.882 -21.760 1.00 97.88 279 SER A O 1
ATOM 2159 N N . ILE A 1 280 ? 23.770 0.617 -20.468 1.00 98.19 280 ILE A N 1
ATOM 2160 C CA . ILE A 1 280 ? 24.775 1.041 -21.442 1.00 98.19 280 ILE A CA 1
ATOM 2161 C C . ILE A 1 280 ? 26.167 0.953 -20.811 1.00 98.19 280 ILE A C 1
ATOM 2163 O O . ILE A 1 280 ? 26.365 1.269 -19.634 1.00 98.19 280 ILE A O 1
ATOM 2167 N N . GLU A 1 281 ? 27.136 0.529 -21.608 1.00 98.25 281 GLU A N 1
ATOM 2168 C CA . GLU A 1 281 ? 28.523 0.287 -21.225 1.00 98.25 281 GLU A CA 1
ATOM 2169 C C . GLU A 1 281 ? 29.458 0.659 -22.388 1.00 98.25 281 GLU A C 1
ATOM 2171 O O . GLU A 1 281 ? 29.028 0.819 -23.533 1.00 98.25 281 GLU A O 1
ATOM 2176 N N . LEU A 1 282 ? 30.758 0.801 -22.114 1.00 97.75 282 LEU A N 1
ATOM 2177 C CA . LEU A 1 282 ? 31.757 0.904 -23.186 1.00 97.75 282 LEU A CA 1
ATOM 2178 C C . LEU A 1 282 ? 31.796 -0.397 -24.018 1.00 97.75 282 LEU A C 1
ATOM 2180 O O . LEU A 1 282 ? 31.454 -1.459 -23.487 1.00 97.75 282 LEU A O 1
ATOM 2184 N N . PRO A 1 283 ? 32.209 -0.348 -25.298 1.00 96.75 283 PRO A N 1
ATOM 2185 C CA . PRO A 1 283 ? 32.420 -1.559 -26.088 1.00 96.75 283 PRO A CA 1
ATOM 2186 C C . PRO A 1 283 ? 33.456 -2.479 -25.426 1.00 96.75 283 PRO A C 1
ATOM 2188 O O . PRO A 1 283 ? 34.271 -2.046 -24.603 1.00 96.75 283 PRO A O 1
ATOM 2191 N N . TRP A 1 284 ? 33.421 -3.766 -25.764 1.00 96.69 284 TRP A N 1
ATOM 2192 C CA . TRP A 1 284 ? 34.447 -4.697 -25.306 1.00 96.69 284 TRP A CA 1
ATOM 2193 C C . TRP A 1 284 ? 35.787 -4.372 -25.970 1.00 96.69 284 TRP A C 1
ATOM 2195 O O . TRP A 1 284 ? 35.909 -4.376 -27.189 1.00 96.69 284 TRP A O 1
ATOM 2205 N N . ALA A 1 285 ? 36.808 -4.124 -25.154 1.00 95.75 285 ALA A N 1
ATOM 2206 C CA . ALA A 1 285 ? 38.165 -3.832 -25.600 1.00 95.75 285 ALA A CA 1
ATOM 2207 C C . ALA A 1 285 ? 39.168 -4.642 -24.770 1.00 95.75 285 ALA A C 1
ATOM 2209 O O . ALA A 1 285 ? 40.042 -4.085 -24.111 1.00 95.75 285 ALA A O 1
ATOM 2210 N N . HIS A 1 286 ? 39.000 -5.969 -24.743 1.00 94.19 286 HIS A N 1
ATOM 2211 C CA . HIS A 1 286 ? 39.897 -6.908 -24.050 1.00 94.19 286 HIS A CA 1
ATOM 2212 C C . HIS A 1 286 ? 40.132 -6.577 -22.565 1.00 94.19 286 HIS A C 1
ATOM 2214 O O . HIS A 1 286 ? 41.251 -6.684 -22.065 1.00 94.19 286 HIS A O 1
ATOM 2220 N N . ASN A 1 287 ? 39.082 -6.150 -21.850 1.00 94.38 287 ASN A N 1
ATOM 2221 C CA . ASN A 1 287 ? 39.165 -5.700 -20.455 1.00 94.38 287 ASN A CA 1
ATOM 2222 C C . ASN A 1 287 ? 40.159 -4.534 -20.229 1.00 94.38 287 ASN A C 1
ATOM 2224 O O . ASN A 1 287 ? 40.656 -4.336 -19.117 1.00 94.38 287 ASN A O 1
ATOM 2228 N N . ALA A 1 288 ? 40.458 -3.743 -21.268 1.00 95.38 288 ALA A N 1
ATOM 2229 C CA . ALA A 1 288 ? 41.376 -2.615 -21.174 1.00 95.38 288 ALA A CA 1
ATOM 2230 C C . ALA A 1 288 ? 40.881 -1.566 -20.161 1.00 95.38 288 ALA A C 1
ATOM 2232 O O . ALA A 1 288 ? 39.703 -1.167 -20.182 1.00 95.38 288 ALA A O 1
ATOM 2233 N N . PRO A 1 289 ? 41.769 -1.063 -19.282 1.00 94.88 289 PRO A N 1
ATOM 2234 C CA . PRO A 1 289 ? 41.386 -0.073 -18.301 1.00 94.88 289 PRO A CA 1
ATOM 2235 C C . PRO A 1 289 ? 40.785 1.196 -18.903 1.00 94.88 289 PRO A C 1
ATOM 2237 O O . PRO A 1 289 ? 41.335 1.781 -19.826 1.00 94.88 289 PRO A O 1
ATOM 2240 N N . ASN A 1 290 ? 39.665 1.650 -18.339 1.00 94.88 290 ASN A N 1
ATOM 2241 C CA . ASN A 1 290 ? 38.956 2.885 -18.703 1.00 94.88 290 ASN A CA 1
ATOM 2242 C C . ASN A 1 290 ? 38.366 2.934 -20.120 1.00 94.88 290 ASN A C 1
ATOM 2244 O O . ASN A 1 290 ? 37.740 3.932 -20.463 1.00 94.88 290 ASN A O 1
ATOM 2248 N N . MET A 1 291 ? 38.521 1.867 -20.901 1.00 95.31 291 MET A N 1
ATOM 2249 C CA . MET A 1 291 ? 38.110 1.809 -22.305 1.00 95.31 291 MET A CA 1
ATOM 2250 C C . MET A 1 291 ? 37.173 0.640 -22.618 1.00 95.31 291 MET A C 1
ATOM 2252 O O . MET A 1 291 ? 36.488 0.683 -23.630 1.00 95.31 291 MET A O 1
ATOM 2256 N N . SER A 1 292 ? 37.127 -0.375 -21.752 1.00 96.25 292 SER A N 1
ATOM 2257 C CA . SER A 1 292 ? 36.332 -1.590 -21.944 1.00 96.25 292 SER A CA 1
ATOM 2258 C C . SER A 1 292 ? 35.216 -1.710 -20.909 1.00 96.25 292 SER A C 1
ATOM 2260 O O . SER A 1 292 ? 35.409 -1.328 -19.748 1.00 96.25 292 SER A O 1
ATOM 2262 N N . CYS A 1 293 ? 34.093 -2.332 -21.280 1.00 97.06 293 CYS A N 1
ATOM 2263 C CA . CYS A 1 293 ? 33.253 -3.021 -20.294 1.00 97.06 293 CYS A CA 1
ATOM 2264 C C . CYS A 1 293 ? 34.042 -4.158 -19.617 1.00 97.06 293 CYS A C 1
ATOM 2266 O O . CYS A 1 293 ? 35.034 -4.655 -20.162 1.00 97.06 293 CYS A O 1
ATOM 2268 N N . ILE A 1 294 ? 33.630 -4.563 -18.414 1.00 97.38 294 ILE A N 1
ATOM 2269 C CA . ILE A 1 294 ? 34.290 -5.660 -17.683 1.00 97.38 294 ILE A CA 1
ATOM 2270 C C . ILE A 1 294 ? 33.969 -7.028 -18.304 1.00 97.38 294 ILE A C 1
ATOM 2272 O O . ILE A 1 294 ? 32.984 -7.115 -19.037 1.00 97.38 294 ILE A O 1
ATOM 2276 N N . PRO A 1 295 ? 34.746 -8.092 -18.031 1.00 95.25 295 PRO A N 1
ATOM 2277 C CA . PRO A 1 295 ? 34.486 -9.417 -18.585 1.00 95.25 295 PRO A CA 1
ATOM 2278 C C . PRO A 1 295 ? 33.117 -9.965 -18.174 1.00 95.25 295 PRO A C 1
ATOM 2280 O O . PRO A 1 295 ? 32.493 -9.499 -17.220 1.00 95.25 295 PRO A O 1
ATOM 2283 N N . GLU A 1 296 ? 32.648 -10.962 -18.913 1.00 94.56 296 GLU A N 1
ATOM 2284 C CA . GLU A 1 296 ? 31.553 -11.810 -18.448 1.00 94.56 296 GLU A CA 1
ATOM 2285 C C . GLU A 1 296 ? 32.000 -12.670 -17.270 1.00 94.56 296 GLU A C 1
ATOM 2287 O O . GLU A 1 296 ? 33.193 -12.913 -17.066 1.00 94.56 296 GLU A O 1
ATOM 2292 N N . GLY A 1 297 ? 31.025 -13.152 -16.506 1.00 86.31 297 GLY A N 1
ATOM 2293 C CA . GLY A 1 297 ? 31.268 -13.993 -15.350 1.00 86.31 297 GLY A CA 1
ATOM 2294 C C . GLY A 1 297 ? 30.458 -13.566 -14.141 1.00 86.31 297 GLY A C 1
ATOM 2295 O O . GLY A 1 297 ? 29.428 -12.898 -14.231 1.00 86.31 297 GLY A O 1
ATOM 2296 N N . GLU A 1 298 ? 30.935 -14.000 -12.989 1.00 87.31 298 GLU A N 1
ATOM 2297 C CA . GLU A 1 298 ? 30.221 -13.909 -11.731 1.00 87.31 298 GLU A CA 1
ATOM 2298 C C . GLU A 1 298 ? 30.954 -12.998 -10.750 1.00 87.31 298 GLU A C 1
ATOM 2300 O O . GLU A 1 298 ? 32.139 -13.173 -10.470 1.00 87.31 298 GLU A O 1
ATOM 2305 N N . TYR A 1 299 ? 30.218 -12.042 -10.191 1.00 88.31 299 TYR A N 1
ATOM 2306 C CA . TYR A 1 299 ? 30.739 -11.018 -9.298 1.00 88.31 299 TYR A CA 1
ATOM 2307 C C . TYR A 1 299 ? 29.886 -10.889 -8.033 1.00 88.31 299 TYR A C 1
ATOM 2309 O O . TYR A 1 299 ? 28.729 -11.332 -7.955 1.00 88.31 299 TYR A O 1
ATOM 2317 N N . SER A 1 300 ? 30.474 -10.256 -7.022 1.00 85.88 300 SER A N 1
ATOM 2318 C CA . SER A 1 300 ? 29.754 -9.770 -5.846 1.00 85.88 300 SER A CA 1
ATOM 2319 C C . SER A 1 300 ? 29.431 -8.293 -6.032 1.00 85.88 300 SER A C 1
ATOM 2321 O O . SER A 1 300 ? 30.262 -7.523 -6.512 1.00 85.88 300 SER A O 1
ATOM 2323 N N . LEU A 1 301 ? 28.218 -7.899 -5.653 1.00 89.38 301 LEU A N 1
ATOM 2324 C CA . LEU A 1 301 ? 27.784 -6.511 -5.611 1.00 89.38 301 LEU A CA 1
ATOM 2325 C C . LEU A 1 301 ? 27.638 -6.051 -4.171 1.00 89.38 301 LEU A C 1
ATOM 2327 O O . LEU A 1 301 ? 26.896 -6.655 -3.388 1.00 89.38 301 LEU A O 1
ATOM 2331 N N . GLN A 1 302 ? 28.274 -4.927 -3.867 1.00 87.50 302 GLN A N 1
ATOM 2332 C CA . GLN A 1 302 ? 28.157 -4.256 -2.583 1.00 87.50 302 GLN A CA 1
ATOM 2333 C C . GLN A 1 302 ? 27.413 -2.929 -2.754 1.00 87.50 302 GLN A C 1
ATOM 2335 O O . GLN A 1 302 ? 27.849 -2.055 -3.507 1.00 87.50 302 GLN A O 1
ATOM 2340 N N . HIS A 1 303 ? 26.305 -2.746 -2.029 1.00 88.81 303 HIS A N 1
ATOM 2341 C CA . HIS A 1 303 ? 25.677 -1.426 -1.908 1.00 88.81 303 HIS A CA 1
ATOM 2342 C C . HIS A 1 303 ? 26.526 -0.525 -1.015 1.00 88.81 303 HIS A C 1
ATOM 2344 O O . HIS A 1 303 ? 26.882 -0.893 0.105 1.00 88.81 303 HIS A O 1
ATOM 2350 N N . ARG A 1 304 ? 26.852 0.664 -1.526 1.00 88.25 304 ARG A N 1
ATOM 2351 C CA . ARG A 1 304 ? 27.642 1.677 -0.831 1.00 88.25 304 ARG A CA 1
ATOM 2352 C C . ARG A 1 304 ? 26.979 3.041 -0.935 1.00 88.25 304 ARG A C 1
ATOM 2354 O O . ARG A 1 304 ? 26.279 3.341 -1.900 1.00 88.25 304 ARG A O 1
ATOM 2361 N N . HIS A 1 305 ? 27.270 3.873 0.055 1.00 88.12 305 HIS A N 1
ATOM 2362 C CA . HIS A 1 305 ? 26.951 5.291 0.056 1.00 88.12 305 HIS A CA 1
ATOM 2363 C C . HIS A 1 305 ? 28.242 6.085 0.256 1.00 88.12 305 HIS A C 1
ATOM 2365 O O . HIS A 1 305 ? 29.034 5.755 1.140 1.00 88.12 305 HIS A O 1
ATOM 2371 N N . THR A 1 306 ? 28.473 7.116 -0.555 1.00 86.69 306 THR A N 1
ATOM 2372 C CA . THR A 1 306 ? 29.566 8.078 -0.345 1.00 86.69 306 THR A CA 1
ATOM 2373 C C . THR A 1 306 ? 29.058 9.495 -0.549 1.00 86.69 306 THR A C 1
ATOM 2375 O O . THR A 1 306 ? 28.157 9.723 -1.350 1.00 86.69 306 THR A O 1
ATOM 2378 N N . GLU A 1 307 ? 29.672 10.463 0.128 1.00 87.75 307 GLU A N 1
ATOM 2379 C CA . GLU A 1 307 ? 29.307 11.881 0.005 1.00 87.75 307 GLU A CA 1
ATOM 2380 C C . GLU A 1 307 ? 29.419 12.387 -1.444 1.00 87.75 307 GLU A C 1
ATOM 2382 O O . GLU A 1 307 ? 28.569 13.130 -1.924 1.00 87.75 307 GLU A O 1
ATOM 2387 N N . LYS A 1 308 ? 30.429 11.907 -2.179 1.00 81.69 308 LYS A N 1
ATOM 2388 C CA . LYS A 1 308 ? 30.700 12.318 -3.562 1.00 81.69 308 LYS A CA 1
ATOM 2389 C C . LYS A 1 308 ? 29.744 11.716 -4.597 1.00 81.69 308 LYS A C 1
ATOM 2391 O O . LYS A 1 308 ? 29.447 12.376 -5.588 1.00 81.69 308 LYS A O 1
ATOM 2396 N N . PHE A 1 309 ? 29.316 10.463 -4.422 1.00 78.00 309 PHE A N 1
ATOM 2397 C CA . PHE A 1 309 ? 28.587 9.715 -5.462 1.00 78.00 309 PHE A CA 1
ATOM 2398 C C . PHE A 1 309 ? 27.188 9.253 -5.038 1.00 78.00 309 PHE A C 1
ATOM 2400 O O . PHE A 1 309 ? 26.473 8.661 -5.844 1.00 78.00 309 PHE A O 1
ATOM 2407 N N . GLY A 1 310 ? 26.778 9.524 -3.799 1.00 88.06 310 GLY A N 1
ATOM 2408 C CA . GLY A 1 310 ? 25.514 9.049 -3.249 1.00 88.06 310 GLY A CA 1
ATOM 2409 C C . GLY A 1 310 ? 25.454 7.523 -3.162 1.00 88.06 310 GLY A C 1
ATOM 2410 O O . GLY A 1 310 ? 26.479 6.851 -3.006 1.00 88.06 310 GLY A O 1
ATOM 2411 N N . ASP A 1 311 ? 24.242 6.971 -3.253 1.00 88.25 311 ASP A N 1
ATOM 2412 C CA . ASP A 1 311 ? 24.024 5.524 -3.292 1.00 88.25 311 ASP A CA 1
ATOM 2413 C C . ASP A 1 311 ? 24.430 4.930 -4.650 1.00 88.25 311 ASP A C 1
ATOM 2415 O O . ASP A 1 311 ? 23.969 5.374 -5.700 1.00 88.25 311 ASP A O 1
ATOM 2419 N N . HIS A 1 312 ? 25.249 3.881 -4.620 1.00 91.88 312 HIS A N 1
ATOM 2420 C CA . HIS A 1 312 ? 25.713 3.160 -5.807 1.00 91.88 312 HIS A CA 1
ATOM 2421 C C . HIS A 1 312 ? 26.030 1.695 -5.473 1.00 91.88 312 HIS A C 1
ATOM 2423 O O . HIS A 1 312 ? 26.059 1.299 -4.303 1.00 91.88 312 HIS A O 1
ATOM 2429 N N . LEU A 1 313 ? 26.267 0.876 -6.503 1.00 93.38 313 LEU A N 1
ATOM 2430 C CA . LEU A 1 313 ? 26.743 -0.501 -6.331 1.00 93.38 313 LEU A CA 1
ATOM 2431 C C . LEU A 1 313 ? 28.188 -0.609 -6.803 1.00 93.38 313 LEU A C 1
ATOM 2433 O O . LEU A 1 313 ? 28.515 -0.130 -7.884 1.00 93.38 313 LEU A O 1
ATOM 2437 N N . LEU A 1 314 ? 29.032 -1.255 -6.007 1.00 93.94 314 LEU A N 1
ATOM 2438 C CA . LEU A 1 314 ? 30.385 -1.647 -6.387 1.00 93.94 314 LEU A CA 1
ATOM 2439 C C . LEU A 1 314 ? 30.370 -3.093 -6.886 1.00 93.94 314 LEU A C 1
ATOM 2441 O O . LEU A 1 314 ? 29.855 -3.962 -6.186 1.00 93.94 314 LEU A O 1
ATOM 2445 N N . VAL A 1 315 ? 30.975 -3.341 -8.049 1.00 95.00 315 VAL A N 1
ATOM 2446 C CA . VAL A 1 315 ? 31.315 -4.684 -8.531 1.00 95.00 315 VAL A CA 1
ATOM 2447 C C . VAL A 1 315 ? 32.666 -5.076 -7.940 1.00 95.00 315 VAL A C 1
ATOM 2449 O O . VAL A 1 315 ? 33.691 -4.456 -8.230 1.00 95.00 315 VAL A O 1
ATOM 2452 N N . GLU A 1 316 ? 32.665 -6.080 -7.074 1.00 88.38 316 GLU A N 1
ATOM 2453 C CA . GLU A 1 316 ? 33.861 -6.552 -6.382 1.00 88.38 316 GLU A CA 1
ATOM 2454 C C . GLU A 1 316 ? 34.576 -7.652 -7.175 1.00 88.38 316 GLU A C 1
ATOM 2456 O O . GLU A 1 316 ? 33.956 -8.412 -7.920 1.00 88.38 316 GLU A O 1
ATOM 2461 N N . ASN A 1 317 ? 35.889 -7.762 -6.955 1.00 86.50 317 ASN A N 1
ATOM 2462 C CA . ASN A 1 317 ? 36.743 -8.827 -7.492 1.00 86.50 317 ASN A CA 1
ATOM 2463 C C . ASN A 1 317 ? 36.768 -8.916 -9.027 1.00 86.50 317 ASN A C 1
ATOM 2465 O O . ASN A 1 317 ? 36.886 -10.004 -9.586 1.00 86.50 317 ASN A O 1
ATOM 2469 N N . VAL A 1 318 ? 36.686 -7.776 -9.720 1.00 91.19 318 VAL A N 1
ATOM 2470 C CA . VAL A 1 318 ? 36.866 -7.747 -11.176 1.00 91.19 318 VAL A CA 1
ATOM 2471 C C . VAL A 1 318 ? 38.340 -8.020 -11.519 1.00 91.19 318 VAL A C 1
ATOM 2473 O O . VAL A 1 318 ? 39.213 -7.273 -11.071 1.00 91.19 318 VAL A O 1
ATOM 2476 N N . PRO A 1 319 ? 38.664 -9.052 -12.324 1.00 84.81 319 PRO A N 1
ATOM 2477 C CA . PRO A 1 319 ? 40.048 -9.360 -12.676 1.00 84.81 319 PRO A CA 1
ATOM 2478 C C . PRO A 1 319 ? 40.756 -8.170 -13.333 1.00 84.81 319 PRO A C 1
ATOM 2480 O O . PRO A 1 319 ? 40.291 -7.635 -14.341 1.00 84.81 319 PRO A O 1
ATOM 2483 N N . GLY A 1 320 ? 41.882 -7.742 -12.753 1.00 88.94 320 GLY A N 1
ATOM 2484 C CA . GLY A 1 320 ? 42.713 -6.653 -13.281 1.00 88.94 320 GLY A CA 1
ATOM 2485 C C . GLY A 1 320 ? 42.066 -5.260 -13.260 1.00 88.94 320 GLY A C 1
ATOM 2486 O O . GLY A 1 320 ? 42.607 -4.328 -13.856 1.00 88.94 320 GLY A O 1
ATOM 2487 N N . ARG A 1 321 ? 40.911 -5.088 -12.602 1.00 93.69 321 ARG A N 1
ATOM 2488 C CA . ARG A 1 321 ? 40.162 -3.825 -12.570 1.00 93.69 321 ARG A CA 1
ATOM 2489 C C . ARG A 1 321 ? 39.664 -3.535 -11.158 1.00 93.69 321 ARG A C 1
ATOM 2491 O O . ARG A 1 321 ? 39.343 -4.430 -10.388 1.00 93.69 321 ARG A O 1
ATOM 2498 N N . THR A 1 322 ? 39.565 -2.259 -10.822 1.00 91.88 322 THR A N 1
ATOM 2499 C CA . THR A 1 322 ? 39.019 -1.790 -9.545 1.00 91.88 322 THR A CA 1
ATOM 2500 C C . THR A 1 322 ? 38.024 -0.669 -9.803 1.00 91.88 322 THR A C 1
ATOM 2502 O O . THR A 1 322 ? 37.983 -0.112 -10.901 1.00 91.88 322 THR A O 1
ATOM 2505 N N . TRP A 1 323 ? 37.214 -0.344 -8.793 1.00 93.06 323 TRP A N 1
ATOM 2506 C CA . TRP A 1 323 ? 36.280 0.788 -8.836 1.00 93.06 323 TRP A CA 1
ATOM 2507 C C . TRP A 1 323 ? 35.269 0.730 -9.986 1.00 93.06 323 TRP A C 1
ATOM 2509 O O . TRP A 1 323 ? 34.893 1.754 -10.550 1.00 93.06 323 TRP A O 1
ATOM 2519 N N . ILE A 1 324 ? 34.810 -0.477 -10.310 1.00 97.06 324 ILE A N 1
ATOM 2520 C CA . ILE A 1 324 ? 33.750 -0.693 -11.290 1.00 97.06 324 ILE A CA 1
ATOM 2521 C C . ILE A 1 324 ? 32.412 -0.549 -10.581 1.00 97.06 324 ILE A C 1
ATOM 2523 O O . ILE A 1 324 ? 32.130 -1.273 -9.627 1.00 97.06 324 ILE A O 1
ATOM 2527 N N . LEU A 1 325 ? 31.601 0.407 -11.025 1.00 96.19 325 LEU A N 1
ATOM 2528 C CA . LEU A 1 325 ? 30.367 0.780 -10.341 1.00 96.19 325 LEU A CA 1
ATOM 2529 C C . LEU A 1 325 ? 29.147 0.593 -11.239 1.00 96.19 325 LEU A C 1
ATOM 2531 O O . LEU A 1 325 ? 29.244 0.747 -12.456 1.00 96.19 325 LEU A O 1
ATOM 2535 N N . PHE A 1 326 ? 27.988 0.385 -10.616 1.00 96.69 326 PHE A N 1
ATOM 2536 C CA . PHE A 1 326 ? 26.718 0.808 -11.197 1.00 96.69 326 PHE A CA 1
ATOM 2537 C C . PHE A 1 326 ? 26.474 2.257 -10.800 1.00 96.69 326 PHE A C 1
ATOM 2539 O O . PHE A 1 326 ? 26.283 2.545 -9.614 1.00 96.69 326 PHE A O 1
ATOM 2546 N N . HIS A 1 327 ? 26.473 3.163 -11.774 1.00 94.62 327 HIS A N 1
ATOM 2547 C CA . HIS A 1 327 ? 26.183 4.575 -11.531 1.00 94.62 327 HIS A CA 1
ATOM 2548 C C . HIS A 1 327 ? 25.386 5.195 -12.680 1.00 94.62 327 HIS A C 1
ATOM 2550 O O . HIS A 1 327 ? 25.402 4.671 -13.793 1.00 94.62 327 HIS A O 1
ATOM 2556 N N . PRO A 1 328 ? 24.689 6.320 -12.448 1.00 96.38 328 PRO A N 1
ATOM 2557 C CA . PRO A 1 328 ? 23.940 6.971 -13.507 1.00 96.38 328 PRO A CA 1
ATOM 2558 C C . PRO A 1 328 ? 24.898 7.539 -14.562 1.00 96.38 328 PRO A C 1
ATOM 2560 O O . PRO A 1 328 ? 25.863 8.221 -14.212 1.00 96.38 328 PRO A O 1
ATOM 2563 N N . ALA A 1 329 ? 24.607 7.269 -15.831 1.00 96.31 329 ALA A N 1
ATOM 2564 C CA . ALA A 1 329 ? 25.192 7.909 -17.004 1.00 96.31 329 ALA A CA 1
ATOM 2565 C C . ALA A 1 329 ? 24.226 7.745 -18.184 1.00 96.31 329 ALA A C 1
ATOM 2567 O O . ALA A 1 329 ? 23.493 6.757 -18.247 1.00 96.31 329 ALA A O 1
ATOM 2568 N N . ASN A 1 330 ? 24.228 8.695 -19.115 1.00 96.81 330 ASN A N 1
ATOM 2569 C CA . ASN A 1 330 ? 23.349 8.675 -20.286 1.00 96.81 330 ASN A CA 1
ATOM 2570 C C . ASN A 1 330 ? 24.131 8.560 -21.607 1.00 96.81 330 ASN A C 1
ATOM 2572 O O . ASN A 1 330 ? 23.531 8.337 -22.657 1.00 96.81 330 ASN A O 1
ATOM 2576 N N . HIS A 1 331 ? 25.460 8.677 -21.574 1.00 97.00 331 HIS A N 1
ATOM 2577 C CA . HIS A 1 331 ? 26.342 8.507 -22.722 1.00 97.00 331 HIS A CA 1
ATOM 2578 C C . HIS A 1 331 ? 27.605 7.722 -22.343 1.00 97.00 331 HIS A C 1
ATOM 2580 O O . HIS A 1 331 ? 28.537 8.267 -21.747 1.00 97.00 331 HIS A O 1
ATOM 2586 N N . ALA A 1 332 ? 27.700 6.467 -22.796 1.00 95.75 332 ALA A N 1
ATOM 2587 C CA . ALA A 1 332 ? 28.769 5.547 -22.399 1.00 95.75 332 ALA A CA 1
ATOM 2588 C C . ALA A 1 332 ? 30.182 6.133 -22.591 1.00 95.75 332 ALA A C 1
ATOM 2590 O O . ALA A 1 332 ? 30.922 6.292 -21.628 1.00 95.75 332 ALA A O 1
ATOM 2591 N N . LYS A 1 333 ? 30.531 6.569 -23.809 1.00 94.94 333 LYS A N 1
ATOM 2592 C CA . LYS A 1 333 ? 31.886 7.076 -24.122 1.00 94.94 333 LYS A CA 1
ATOM 2593 C C . LYS A 1 333 ? 32.299 8.372 -23.413 1.00 94.94 333 LYS A C 1
ATOM 2595 O O . LYS A 1 333 ? 33.486 8.664 -23.337 1.00 94.94 333 LYS A O 1
ATOM 2600 N N . LYS A 1 334 ? 31.341 9.180 -22.947 1.00 95.88 334 LYS A N 1
ATOM 2601 C CA . LYS A 1 334 ? 31.622 10.490 -22.330 1.00 95.88 334 LYS A CA 1
ATOM 2602 C C . LYS A 1 334 ? 31.673 10.406 -20.810 1.00 95.88 334 LYS A C 1
ATOM 2604 O O . LYS A 1 334 ? 32.390 11.176 -20.181 1.00 95.88 334 LYS A O 1
ATOM 2609 N N . GLU A 1 335 ? 30.901 9.491 -20.233 1.00 96.81 335 GLU A N 1
ATOM 2610 C CA . GLU A 1 335 ? 30.636 9.457 -18.795 1.00 96.81 335 GLU A CA 1
ATOM 2611 C C . GLU A 1 335 ? 31.154 8.181 -18.116 1.00 96.81 335 GLU A C 1
ATOM 2613 O O . GLU A 1 335 ? 31.307 8.172 -16.895 1.00 96.81 335 GLU A O 1
ATOM 2618 N N . LEU A 1 336 ? 31.452 7.116 -18.872 1.00 96.69 336 LEU A N 1
ATOM 2619 C CA . LEU A 1 336 ? 31.926 5.842 -18.329 1.00 96.69 336 LEU A CA 1
ATOM 2620 C C . LEU A 1 336 ? 33.417 5.629 -18.576 1.00 96.69 336 LEU A C 1
ATOM 2622 O O . LEU A 1 336 ? 33.982 6.033 -19.587 1.00 96.69 336 LEU A O 1
ATOM 2626 N N . ARG A 1 337 ? 34.045 4.928 -17.628 1.00 96.06 337 ARG A N 1
ATOM 2627 C CA . ARG A 1 337 ? 35.437 4.449 -17.690 1.00 96.06 337 ARG A CA 1
ATOM 2628 C C . ARG A 1 337 ? 35.500 2.950 -17.377 1.00 96.06 337 ARG A C 1
ATOM 2630 O O . ARG A 1 337 ? 36.335 2.475 -16.606 1.00 96.06 337 ARG A O 1
ATOM 2637 N N . GLY A 1 338 ? 34.555 2.212 -17.953 1.00 93.50 338 GLY A N 1
ATOM 2638 C CA . GLY A 1 338 ? 34.352 0.774 -17.747 1.00 93.50 338 GLY A CA 1
ATOM 2639 C C . GLY A 1 338 ? 33.348 0.403 -16.653 1.00 93.50 338 GLY A C 1
ATOM 2640 O O . GLY A 1 338 ? 33.244 -0.766 -16.302 1.00 93.50 338 GLY A O 1
ATOM 2641 N N . CYS A 1 339 ? 32.618 1.385 -16.119 1.00 97.12 339 CYS A N 1
ATOM 2642 C CA . CYS A 1 339 ? 31.461 1.172 -15.248 1.00 97.12 339 CYS A CA 1
ATOM 2643 C C . CYS A 1 339 ? 30.222 0.721 -16.039 1.00 97.12 339 CYS A C 1
ATOM 2645 O O . CYS A 1 339 ? 30.202 0.792 -17.268 1.00 97.12 339 CYS A O 1
ATOM 2647 N N . ILE A 1 340 ? 29.179 0.322 -15.310 1.00 98.44 340 ILE A N 1
ATOM 2648 C CA . ILE A 1 340 ? 27.886 -0.110 -15.844 1.00 98.44 340 ILE A CA 1
ATOM 2649 C C . ILE A 1 340 ? 26.853 0.983 -15.560 1.00 98.44 340 ILE A C 1
ATOM 2651 O O . ILE A 1 340 ? 26.672 1.376 -14.408 1.00 98.44 340 ILE A O 1
ATOM 2655 N N . ALA A 1 341 ? 26.159 1.485 -16.582 1.00 98.06 341 ALA A N 1
ATOM 2656 C CA . ALA A 1 341 ? 25.109 2.482 -16.384 1.00 98.06 341 ALA A CA 1
ATOM 2657 C C . ALA A 1 341 ? 23.721 1.877 -16.599 1.00 98.06 341 ALA A C 1
ATOM 2659 O O . ALA A 1 341 ? 23.358 1.618 -17.748 1.00 98.06 341 ALA A O 1
ATOM 2660 N N . PRO A 1 342 ? 22.924 1.664 -15.534 1.00 97.69 342 PRO A N 1
ATOM 2661 C CA . PRO A 1 342 ? 21.539 1.248 -15.690 1.00 97.69 342 PRO A CA 1
ATOM 2662 C C . PRO A 1 342 ? 20.711 2.399 -16.275 1.00 97.69 342 PRO A C 1
ATOM 2664 O O . PRO A 1 342 ? 20.874 3.550 -15.868 1.00 97.69 342 PRO A O 1
ATOM 2667 N N . VAL A 1 343 ? 19.817 2.096 -17.214 1.00 94.25 343 VAL A N 1
ATOM 2668 C CA . VAL A 1 343 ? 18.965 3.037 -17.962 1.00 94.25 343 VAL A CA 1
ATOM 2669 C C . VAL A 1 343 ? 17.580 2.419 -18.175 1.00 94.25 343 VAL A C 1
ATOM 2671 O O . VAL A 1 343 ? 17.453 1.201 -18.244 1.00 94.25 343 VAL A O 1
ATOM 2674 N N . MET A 1 344 ? 16.521 3.224 -18.267 1.00 82.56 344 MET A N 1
ATOM 2675 C CA . MET A 1 344 ? 15.168 2.683 -18.502 1.00 82.56 344 MET A CA 1
ATOM 2676 C C . MET A 1 344 ? 14.897 2.423 -19.986 1.00 82.56 344 MET A C 1
ATOM 2678 O O . MET A 1 344 ? 14.089 1.567 -20.327 1.00 82.56 344 MET A O 1
ATOM 2682 N N . GLU A 1 345 ? 15.574 3.158 -20.866 1.00 78.25 345 GLU A N 1
ATOM 2683 C CA . GLU A 1 345 ? 15.416 3.070 -22.316 1.00 78.25 345 GLU A CA 1
ATOM 2684 C C . GLU A 1 345 ? 16.769 3.336 -22.991 1.00 78.25 345 GLU A C 1
ATOM 2686 O O . GLU A 1 345 ? 17.609 4.057 -22.443 1.00 78.25 345 GLU A O 1
ATOM 2691 N N . ILE A 1 346 ? 16.963 2.776 -24.186 1.00 89.25 346 ILE A N 1
ATOM 2692 C CA . ILE A 1 346 ? 18.127 3.020 -25.044 1.00 89.25 346 ILE A CA 1
ATOM 2693 C C . ILE A 1 346 ? 17.629 3.636 -26.353 1.00 89.25 346 ILE A C 1
ATOM 2695 O O . ILE A 1 346 ? 16.751 3.070 -27.002 1.00 89.25 346 ILE A O 1
ATOM 2699 N N . ARG A 1 347 ? 18.193 4.785 -26.741 1.00 87.50 347 ARG A N 1
ATOM 2700 C CA . ARG A 1 347 ? 17.897 5.494 -27.994 1.00 87.50 347 ARG A CA 1
ATOM 2701 C C . ARG A 1 347 ? 19.186 5.709 -28.777 1.00 87.50 347 ARG A C 1
ATOM 2703 O O . ARG A 1 347 ? 19.971 6.603 -28.459 1.00 87.50 347 ARG A O 1
ATOM 2710 N N . GLY A 1 348 ? 19.418 4.873 -29.787 1.00 87.94 348 GLY A N 1
ATOM 2711 C CA . GLY A 1 348 ? 20.713 4.819 -30.469 1.00 87.94 348 GLY A CA 1
ATOM 2712 C C . GLY A 1 348 ? 21.826 4.494 -29.468 1.00 87.94 348 GLY A C 1
ATOM 2713 O O . GLY A 1 348 ? 21.734 3.512 -28.742 1.00 87.94 348 GLY A O 1
ATOM 2714 N N . GLN A 1 349 ? 22.837 5.358 -29.377 1.00 86.19 349 GLN A N 1
ATOM 2715 C CA . GLN A 1 349 ? 23.964 5.224 -28.438 1.00 86.19 349 GLN A CA 1
ATOM 2716 C C . GLN A 1 349 ? 23.724 5.849 -27.047 1.00 86.19 349 GLN A C 1
ATOM 2718 O O . GLN A 1 349 ? 24.648 5.924 -26.233 1.00 86.19 349 GLN A O 1
ATOM 2723 N N . TYR A 1 350 ? 22.514 6.353 -26.782 1.00 93.38 350 TYR A N 1
ATOM 2724 C CA . TYR A 1 350 ? 22.179 7.073 -25.553 1.00 93.38 350 TYR A CA 1
ATOM 2725 C C . TYR A 1 350 ? 21.284 6.247 -24.639 1.00 93.38 350 TYR A C 1
ATOM 2727 O O . TYR A 1 350 ? 20.358 5.570 -25.081 1.00 93.38 350 TYR A O 1
ATOM 2735 N N . GLY A 1 351 ? 21.530 6.374 -23.342 1.00 93.38 351 GLY A N 1
ATOM 2736 C CA . GLY A 1 351 ? 20.681 5.845 -22.288 1.00 93.38 351 GLY A CA 1
ATOM 2737 C C . GLY A 1 351 ? 19.774 6.918 -21.703 1.00 93.38 351 GLY A C 1
ATOM 2738 O O . GLY A 1 351 ? 20.205 8.048 -21.472 1.00 93.38 351 GLY A O 1
ATOM 2739 N N . MET A 1 352 ? 18.527 6.561 -21.412 1.00 84.62 352 MET A N 1
ATOM 2740 C CA . MET A 1 352 ? 17.540 7.473 -20.837 1.00 84.62 352 MET A CA 1
ATOM 2741 C C . MET A 1 352 ? 17.214 7.098 -19.387 1.00 84.62 352 MET A C 1
ATOM 2743 O O . MET A 1 352 ? 17.161 5.925 -19.018 1.00 84.62 352 MET A O 1
ATOM 2747 N N . HIS A 1 353 ? 16.948 8.111 -18.557 1.00 88.94 353 HIS A N 1
ATOM 2748 C CA . HIS A 1 353 ? 16.474 7.954 -17.173 1.00 88.94 353 HIS A CA 1
ATOM 2749 C C . HIS A 1 353 ? 17.389 7.121 -16.247 1.00 88.94 353 HIS A C 1
ATOM 2751 O O . HIS A 1 353 ? 16.907 6.416 -15.360 1.00 88.94 353 HIS A O 1
ATOM 2757 N N . SER A 1 354 ? 18.713 7.239 -16.383 1.00 93.06 354 SER A N 1
ATOM 2758 C CA . SER A 1 354 ? 19.674 6.412 -15.630 1.00 93.06 354 SER A CA 1
ATOM 2759 C C . SER A 1 354 ? 19.565 6.491 -14.102 1.00 93.06 354 SER A C 1
ATOM 2761 O O . SER A 1 354 ? 19.699 5.490 -13.400 1.00 93.06 354 SER A O 1
ATOM 2763 N N . ARG A 1 355 ? 19.237 7.668 -13.552 1.00 89.69 355 ARG A N 1
ATOM 2764 C CA . ARG A 1 355 ? 18.985 7.827 -12.106 1.00 89.69 355 ARG A CA 1
ATOM 2765 C C . ARG A 1 355 ? 17.773 7.023 -11.636 1.00 89.69 355 ARG A C 1
ATOM 2767 O O . ARG A 1 355 ? 17.813 6.437 -10.560 1.00 89.69 355 ARG A O 1
ATOM 2774 N N . MET A 1 356 ? 16.703 6.990 -12.432 1.00 80.31 356 MET A N 1
ATOM 2775 C CA . MET A 1 356 ? 15.504 6.207 -12.121 1.00 80.31 356 MET A CA 1
ATOM 2776 C C . MET A 1 356 ? 15.828 4.712 -12.145 1.00 80.31 356 MET A C 1
ATOM 2778 O O . MET A 1 356 ? 15.502 4.012 -11.189 1.00 80.31 356 MET A O 1
ATOM 2782 N N . ALA A 1 357 ? 16.549 4.260 -13.171 1.00 84.88 357 ALA A N 1
ATOM 2783 C CA . ALA A 1 357 ? 16.981 2.872 -13.304 1.00 84.88 357 ALA A CA 1
ATOM 2784 C C . ALA A 1 357 ? 17.850 2.412 -12.126 1.00 84.88 357 ALA A C 1
ATOM 2786 O O . ALA A 1 357 ? 17.577 1.376 -11.517 1.00 84.88 357 ALA A O 1
ATOM 2787 N N . LEU A 1 358 ? 18.847 3.217 -11.739 1.00 92.88 358 LEU A N 1
ATOM 2788 C CA . LEU A 1 358 ? 19.677 2.915 -10.575 1.00 92.88 358 LEU A CA 1
ATOM 2789 C C . LEU A 1 358 ? 18.852 2.884 -9.281 1.00 92.88 358 LEU A C 1
ATOM 2791 O O . LEU A 1 358 ? 19.030 1.986 -8.461 1.00 92.88 358 LEU A O 1
ATOM 2795 N N . ASN A 1 359 ? 17.924 3.827 -9.101 1.00 86.62 359 ASN A N 1
ATOM 2796 C CA . ASN A 1 359 ? 17.069 3.870 -7.916 1.00 86.62 359 ASN A CA 1
ATOM 2797 C C . ASN A 1 359 ? 16.157 2.642 -7.811 1.00 86.62 359 ASN A C 1
ATOM 2799 O O . ASN A 1 359 ? 15.976 2.125 -6.708 1.00 86.62 359 ASN A O 1
ATOM 2803 N N . ILE A 1 360 ? 15.608 2.151 -8.927 1.00 80.75 360 ILE A N 1
ATOM 2804 C CA . ILE A 1 360 ? 14.823 0.909 -8.966 1.00 80.75 360 ILE A CA 1
ATOM 2805 C C . ILE A 1 360 ? 15.695 -0.273 -8.533 1.00 80.75 360 ILE A C 1
ATOM 2807 O O . ILE A 1 360 ? 15.298 -1.027 -7.641 1.00 80.75 360 ILE A O 1
ATOM 2811 N N . LEU A 1 361 ? 16.900 -0.404 -9.093 1.00 85.88 361 LEU A N 1
ATOM 2812 C CA . LEU A 1 361 ? 17.836 -1.479 -8.755 1.00 85.88 361 LEU A CA 1
ATOM 2813 C C . LEU A 1 361 ? 18.226 -1.449 -7.265 1.00 85.88 361 LEU A C 1
ATOM 2815 O O . LEU A 1 361 ? 18.026 -2.427 -6.545 1.00 85.88 361 LEU A O 1
ATOM 2819 N N . LEU A 1 362 ? 18.701 -0.302 -6.768 1.00 88.50 362 LEU A N 1
ATOM 2820 C CA . LEU A 1 362 ? 19.084 -0.105 -5.365 1.00 88.50 362 LEU A CA 1
ATOM 2821 C C . LEU A 1 362 ? 17.924 -0.362 -4.405 1.00 88.50 362 LEU A C 1
ATOM 2823 O O . LEU A 1 362 ? 18.104 -0.961 -3.345 1.00 88.50 362 LEU A O 1
ATOM 2827 N N . ARG A 1 363 ? 16.721 0.095 -4.756 1.00 79.19 363 ARG A N 1
ATOM 2828 C CA . ARG A 1 363 ? 15.534 -0.111 -3.931 1.00 79.19 363 ARG A CA 1
ATOM 2829 C C . ARG A 1 363 ? 15.161 -1.587 -3.853 1.00 79.19 363 ARG A C 1
ATOM 2831 O O . ARG A 1 363 ? 14.859 -2.055 -2.756 1.00 79.19 363 ARG A O 1
ATOM 2838 N N . ASN A 1 364 ? 15.190 -2.311 -4.972 1.00 76.06 364 ASN A N 1
ATOM 2839 C CA . ASN A 1 364 ? 14.921 -3.749 -4.988 1.00 76.06 364 ASN A CA 1
ATOM 2840 C C . ASN A 1 364 ? 15.935 -4.513 -4.129 1.00 76.06 364 ASN A C 1
ATOM 2842 O O . ASN A 1 364 ? 15.526 -5.323 -3.300 1.00 76.06 364 ASN A O 1
ATOM 2846 N N . ILE A 1 365 ? 17.223 -4.166 -4.216 1.00 79.00 365 ILE A N 1
ATOM 2847 C CA . ILE A 1 365 ? 18.273 -4.713 -3.342 1.00 79.00 365 ILE A CA 1
ATOM 2848 C C . ILE A 1 365 ? 17.966 -4.426 -1.866 1.00 79.00 365 ILE A C 1
ATOM 2850 O O . ILE A 1 365 ? 17.879 -5.360 -1.069 1.00 79.00 365 ILE A O 1
ATOM 2854 N N . LYS A 1 366 ? 17.712 -3.162 -1.494 1.00 76.50 366 LYS A N 1
ATOM 2855 C CA . LYS A 1 366 ? 17.402 -2.762 -0.106 1.00 76.50 366 LYS A CA 1
ATOM 2856 C C . LYS A 1 366 ? 16.204 -3.529 0.469 1.00 76.50 366 LYS A C 1
ATOM 2858 O O . LYS A 1 366 ? 16.225 -3.912 1.637 1.00 76.50 366 LYS A O 1
ATOM 2863 N N . LEU A 1 367 ? 15.174 -3.791 -0.339 1.00 64.19 367 LEU A N 1
ATOM 2864 C CA . LEU A 1 367 ? 13.983 -4.537 0.084 1.00 64.19 367 LEU A CA 1
ATOM 2865 C C . LEU A 1 367 ? 14.254 -6.013 0.402 1.00 64.19 367 LEU A C 1
ATOM 2867 O O . LEU A 1 367 ? 13.475 -6.612 1.144 1.00 64.19 367 LEU A O 1
ATOM 2871 N N . THR A 1 368 ? 15.340 -6.599 -0.107 1.00 63.41 368 THR A N 1
ATOM 2872 C CA . THR A 1 368 ? 15.723 -7.973 0.257 1.00 63.41 368 THR A CA 1
ATOM 2873 C C . THR A 1 368 ? 16.292 -8.079 1.671 1.00 63.41 368 THR A C 1
ATOM 2875 O O . THR A 1 368 ? 16.324 -9.171 2.232 1.00 63.41 368 THR A O 1
ATOM 2878 N N . GLY A 1 369 ? 16.732 -6.962 2.264 1.00 59.47 369 GLY A N 1
ATOM 2879 C CA . GLY A 1 369 ? 17.462 -6.958 3.535 1.00 59.47 369 GLY A CA 1
ATOM 2880 C C . GLY A 1 369 ? 18.863 -7.575 3.441 1.00 59.47 369 GLY A C 1
ATOM 2881 O O . GLY A 1 369 ? 19.482 -7.833 4.471 1.00 59.47 369 GLY A O 1
ATOM 2882 N N . ILE A 1 370 ? 19.357 -7.831 2.225 1.00 62.62 370 ILE A N 1
ATOM 2883 C CA . ILE A 1 370 ? 20.665 -8.426 1.963 1.00 62.62 370 ILE A CA 1
ATOM 2884 C C . ILE A 1 370 ? 21.629 -7.320 1.518 1.00 62.62 370 ILE A C 1
ATOM 2886 O O . ILE A 1 370 ? 21.338 -6.552 0.605 1.00 62.62 370 ILE A O 1
ATOM 2890 N N . HIS A 1 371 ? 22.795 -7.253 2.164 1.00 60.03 371 HIS A N 1
ATOM 2891 C CA . HIS A 1 371 ? 23.829 -6.254 1.865 1.00 60.03 371 HIS A CA 1
ATOM 2892 C C . HIS A 1 371 ? 24.760 -6.650 0.706 1.00 60.03 371 HIS A C 1
ATOM 2894 O O . HIS A 1 371 ? 25.398 -5.779 0.118 1.00 60.03 371 HIS A O 1
ATOM 2900 N N . PHE A 1 372 ? 24.814 -7.943 0.369 1.00 64.19 372 PHE A N 1
ATOM 2901 C CA . PHE A 1 372 ? 25.658 -8.499 -0.689 1.00 64.19 372 PHE A CA 1
ATOM 2902 C C . PHE A 1 372 ? 24.808 -9.232 -1.722 1.00 64.19 372 PHE A C 1
ATOM 2904 O O . PHE A 1 372 ? 24.172 -10.239 -1.411 1.00 64.19 372 PHE A O 1
ATOM 2911 N N . CYS A 1 373 ? 24.807 -8.738 -2.955 1.00 77.69 373 CYS A N 1
ATOM 2912 C CA . CYS A 1 373 ? 24.094 -9.377 -4.057 1.00 77.69 373 CYS A CA 1
ATOM 2913 C C . CYS A 1 373 ? 25.070 -10.109 -4.971 1.00 77.69 373 CYS A C 1
ATOM 2915 O O . CYS A 1 373 ? 26.258 -9.797 -5.026 1.00 77.69 373 CYS A O 1
ATOM 2917 N N . HIS A 1 374 ? 24.567 -11.096 -5.694 1.00 82.38 374 HIS A N 1
ATOM 2918 C CA . HIS A 1 374 ? 25.301 -11.707 -6.783 1.00 82.38 374 HIS A CA 1
ATOM 2919 C C . HIS A 1 374 ? 25.018 -10.968 -8.079 1.00 82.38 374 HIS A C 1
ATOM 2921 O O . HIS A 1 374 ? 23.857 -10.676 -8.351 1.00 82.38 374 HIS A O 1
ATOM 2927 N N . LEU A 1 375 ? 26.050 -10.724 -8.877 1.00 91.50 375 LEU A N 1
ATOM 2928 C CA . LEU A 1 375 ? 25.906 -10.328 -10.268 1.00 91.50 375 LEU A CA 1
ATOM 2929 C C . LEU A 1 375 ? 26.410 -11.453 -11.160 1.00 91.50 375 LEU A C 1
ATOM 2931 O O . LEU A 1 375 ? 27.558 -11.864 -11.025 1.00 91.50 375 LEU A O 1
ATOM 2935 N N . LYS A 1 376 ? 25.574 -11.899 -12.087 1.00 90.75 376 LYS A N 1
ATOM 2936 C CA . LYS A 1 376 ? 25.967 -12.748 -13.205 1.00 90.75 376 LYS A CA 1
ATOM 2937 C C . LYS A 1 376 ? 25.915 -11.915 -14.477 1.00 90.75 376 LYS A C 1
ATOM 2939 O O . LYS A 1 376 ? 24.901 -11.285 -14.754 1.00 90.75 376 LYS A O 1
ATOM 2944 N N . ILE A 1 377 ? 27.006 -11.889 -15.226 1.00 94.69 377 ILE A N 1
ATOM 2945 C CA . ILE A 1 377 ? 27.098 -11.217 -16.519 1.00 94.69 377 ILE A CA 1
ATOM 2946 C C . ILE A 1 377 ? 27.285 -12.280 -17.592 1.00 94.69 377 ILE A C 1
ATOM 2948 O O . ILE A 1 377 ? 28.186 -13.110 -17.484 1.00 94.69 377 ILE A O 1
ATOM 2952 N N . SER A 1 378 ? 26.446 -12.234 -18.618 1.00 91.38 378 SER A N 1
ATOM 2953 C CA . SER A 1 378 ? 26.489 -13.126 -19.780 1.00 91.38 378 SER A CA 1
ATOM 2954 C C . SER A 1 378 ? 26.084 -12.359 -21.037 1.00 91.38 378 SER A C 1
ATOM 2956 O O . SER A 1 378 ? 25.678 -11.201 -20.941 1.00 91.38 378 SER A O 1
ATOM 2958 N N . SER A 1 379 ? 26.169 -12.981 -22.206 1.00 88.69 379 SER A N 1
ATOM 2959 C CA . SER A 1 379 ? 25.580 -12.480 -23.450 1.00 88.69 379 SER A CA 1
ATOM 2960 C C . SER A 1 379 ? 24.681 -13.534 -24.088 1.00 88.69 379 SER A C 1
ATOM 2962 O O . SER A 1 379 ? 24.773 -14.722 -23.773 1.00 88.69 379 SER A O 1
ATOM 2964 N N . HIS A 1 380 ? 23.772 -13.105 -24.964 1.00 69.44 380 HIS A N 1
ATOM 2965 C CA . HIS A 1 380 ? 23.038 -14.049 -25.803 1.00 69.44 380 HIS A CA 1
ATOM 2966 C C . HIS A 1 380 ? 24.027 -14.748 -26.750 1.00 69.44 380 HIS A C 1
ATOM 2968 O O . HIS A 1 380 ? 24.783 -14.073 -27.448 1.00 69.44 380 HIS A O 1
ATOM 2974 N N . GLU A 1 381 ? 24.034 -16.086 -26.780 1.00 48.50 381 GLU A N 1
ATOM 2975 C CA . GLU A 1 381 ? 24.813 -16.845 -27.764 1.00 48.50 381 GLU A CA 1
ATOM 2976 C C . GLU A 1 381 ? 24.407 -16.398 -29.177 1.00 48.50 381 GLU A C 1
ATOM 2978 O O . GLU A 1 381 ? 23.277 -16.619 -29.615 1.00 48.50 381 GLU A O 1
ATOM 2983 N N . ASN A 1 382 ? 25.328 -15.760 -29.901 1.00 37.62 382 ASN A N 1
ATOM 2984 C CA . ASN A 1 382 ? 25.143 -15.486 -31.319 1.00 37.62 382 ASN A CA 1
ATOM 2985 C C . ASN A 1 382 ? 25.145 -16.819 -32.079 1.00 37.62 382 ASN A C 1
ATOM 2987 O O . ASN A 1 382 ? 26.197 -17.367 -32.414 1.00 37.62 382 ASN A O 1
ATOM 2991 N N . THR A 1 383 ? 23.962 -17.319 -32.428 1.00 32.12 383 THR A N 1
ATOM 2992 C CA . THR A 1 383 ? 23.794 -18.199 -33.584 1.00 32.12 383 THR A CA 1
ATOM 2993 C C . THR A 1 383 ? 24.077 -17.375 -34.839 1.00 32.12 383 THR A C 1
ATOM 2995 O O . THR A 1 383 ? 23.146 -16.835 -35.413 1.00 32.12 383 THR A O 1
ATOM 2998 N N . HIS A 1 384 ? 25.351 -17.182 -35.196 1.00 29.78 384 HIS A N 1
ATOM 2999 C CA . HIS A 1 384 ? 25.881 -17.017 -36.559 1.00 29.78 384 HIS A CA 1
ATOM 3000 C C . HIS A 1 384 ? 27.367 -16.623 -36.499 1.00 29.78 384 HIS A C 1
ATOM 3002 O O . HIS A 1 384 ? 27.708 -15.544 -36.031 1.00 29.78 384 HIS A O 1
ATOM 3008 N N . GLY A 1 385 ? 28.227 -17.480 -37.063 1.00 27.22 385 GLY A N 1
ATOM 3009 C CA . GLY A 1 385 ? 29.533 -17.095 -37.613 1.00 27.22 385 GLY A CA 1
ATOM 3010 C C . GLY A 1 385 ? 30.680 -16.956 -36.611 1.00 27.22 385 GLY A C 1
ATOM 3011 O O . GLY A 1 385 ? 30.745 -16.024 -35.823 1.00 27.22 385 GLY A O 1
ATOM 3012 N N . ALA A 1 386 ? 31.635 -17.876 -36.697 1.00 38.06 386 ALA A N 1
ATOM 3013 C CA . ALA A 1 386 ? 32.868 -17.888 -35.927 1.00 38.06 386 ALA A CA 1
ATOM 3014 C C . ALA A 1 386 ? 33.716 -16.611 -36.094 1.00 38.06 386 ALA A C 1
ATOM 3016 O O . ALA A 1 386 ? 34.144 -16.335 -37.207 1.00 38.06 386 ALA A O 1
ATOM 3017 N N . VAL A 1 387 ? 34.066 -15.947 -34.983 1.00 30.97 387 VAL A N 1
ATOM 3018 C CA . VAL A 1 387 ? 35.428 -15.468 -34.662 1.00 30.97 387 VAL A CA 1
ATOM 3019 C C . VAL A 1 387 ? 35.562 -15.505 -33.132 1.00 30.97 387 VAL A C 1
ATOM 3021 O O . VAL A 1 387 ? 34.768 -14.908 -32.412 1.00 30.97 387 VAL A O 1
ATOM 3024 N N . GLY A 1 388 ? 36.499 -16.314 -32.638 1.00 30.34 388 GLY A N 1
ATOM 3025 C CA . GLY A 1 388 ? 36.524 -16.801 -31.258 1.00 30.34 388 GLY A CA 1
ATOM 3026 C C . GLY A 1 388 ? 36.931 -15.801 -30.172 1.00 30.34 388 GLY A C 1
ATOM 3027 O O . GLY A 1 388 ? 37.692 -14.863 -30.394 1.00 30.34 388 GLY A O 1
ATOM 3028 N N . SER A 1 389 ? 36.500 -16.117 -28.949 1.00 28.77 389 SER A N 1
ATOM 3029 C CA . SER A 1 389 ? 37.195 -15.756 -27.712 1.00 28.77 389 SER A CA 1
ATOM 3030 C C . SER A 1 389 ? 37.673 -17.056 -27.037 1.00 28.77 389 SER A C 1
ATOM 3032 O O . SER A 1 389 ? 36.916 -18.032 -27.005 1.00 28.77 389 SER A O 1
ATOM 3034 N N . PRO A 1 390 ? 38.929 -17.133 -26.560 1.00 30.97 390 PRO A N 1
ATOM 3035 C CA . PRO A 1 390 ? 39.547 -18.375 -26.118 1.00 30.97 390 PRO A CA 1
ATOM 3036 C C . PRO A 1 390 ? 38.988 -18.802 -24.758 1.00 30.97 390 PRO A C 1
ATOM 3038 O O . PRO A 1 390 ? 39.374 -18.293 -23.707 1.00 30.97 390 PRO A O 1
ATOM 3041 N N . HIS A 1 391 ? 38.102 -19.794 -24.769 1.00 29.84 391 HIS A N 1
ATOM 3042 C CA . HIS A 1 391 ? 37.809 -20.581 -23.581 1.00 29.84 391 HIS A CA 1
ATOM 3043 C C . HIS A 1 391 ? 39.038 -21.426 -23.226 1.00 29.84 391 HIS A C 1
ATOM 3045 O O . HIS A 1 391 ? 39.266 -22.485 -23.808 1.00 29.84 391 HIS A O 1
ATOM 3051 N N . ALA A 1 392 ? 39.810 -20.991 -22.232 1.00 26.14 392 ALA A N 1
ATOM 3052 C CA . ALA A 1 392 ? 40.669 -21.894 -21.480 1.00 26.14 392 ALA A CA 1
ATOM 3053 C C . ALA A 1 392 ? 39.770 -22.870 -20.699 1.00 26.14 392 ALA A C 1
ATOM 3055 O O . ALA A 1 392 ? 39.273 -22.560 -19.618 1.00 26.14 392 ALA A O 1
ATOM 3056 N N . LYS A 1 393 ? 39.512 -24.043 -21.284 1.00 25.84 393 LYS A N 1
ATOM 3057 C CA . LYS A 1 393 ? 38.926 -25.205 -20.609 1.00 25.84 393 LYS A CA 1
ATOM 3058 C C . LYS A 1 393 ? 40.064 -26.145 -20.214 1.00 25.84 393 LYS A C 1
ATOM 3060 O O . LYS A 1 393 ? 40.638 -26.807 -21.070 1.00 25.84 393 LYS A O 1
ATOM 3065 N N . ILE A 1 394 ? 40.373 -26.207 -18.922 1.00 26.03 394 ILE A N 1
ATOM 3066 C CA . ILE A 1 394 ? 41.091 -27.341 -18.329 1.00 26.03 394 ILE A CA 1
ATOM 3067 C C . ILE A 1 394 ? 40.024 -28.378 -17.958 1.00 26.03 394 ILE A C 1
ATOM 3069 O O . ILE A 1 394 ? 39.122 -28.072 -17.178 1.00 26.03 394 ILE A O 1
ATOM 3073 N N . PHE A 1 395 ? 40.117 -29.586 -18.515 1.00 29.33 395 PHE A N 1
ATOM 3074 C CA . PHE A 1 395 ? 39.412 -30.770 -18.013 1.00 29.33 395 PHE A CA 1
ATOM 3075 C C . PHE A 1 395 ? 40.399 -31.674 -17.249 1.00 29.33 395 PHE A C 1
ATOM 3077 O O . PHE A 1 395 ? 41.601 -31.636 -17.492 1.00 29.33 395 PHE A O 1
ATOM 3084 N N . GLN A 1 396 ? 39.862 -32.396 -16.265 1.00 28.47 396 GLN A N 1
ATOM 3085 C CA . GLN A 1 396 ? 40.507 -32.996 -15.088 1.00 28.47 396 GLN A CA 1
ATOM 3086 C C . GLN A 1 396 ? 41.549 -34.118 -15.294 1.00 28.47 396 GLN A C 1
ATOM 3088 O O . GLN A 1 396 ? 41.633 -34.752 -16.337 1.00 28.47 396 GLN A O 1
ATOM 3093 N N . SER A 1 397 ? 42.253 -34.350 -14.174 1.00 29.23 397 SER A N 1
ATOM 3094 C CA . SER A 1 397 ? 43.065 -35.485 -13.697 1.00 29.23 397 SER A CA 1
ATOM 3095 C C . SER A 1 397 ? 43.001 -36.841 -1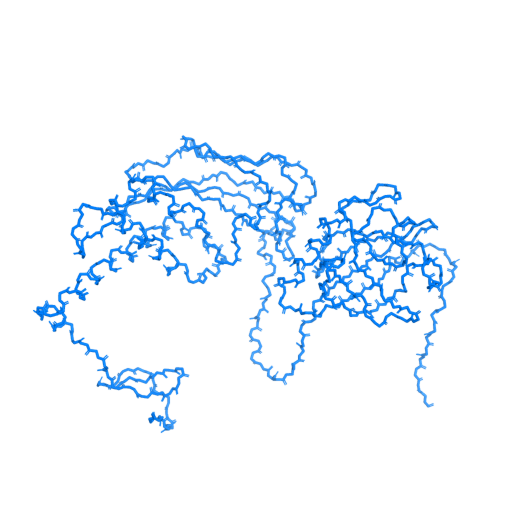4.413 1.00 29.23 397 SER A C 1
ATOM 3097 O O . SER A 1 397 ? 41.925 -37.426 -14.539 1.00 29.23 397 SER A O 1
ATOM 3099 N N . THR A 1 398 ? 44.189 -37.427 -14.586 1.00 38.44 398 THR A N 1
ATOM 3100 C CA . THR A 1 398 ? 44.652 -38.613 -13.829 1.00 38.44 398 THR A CA 1
ATOM 3101 C C . THR A 1 398 ? 46.103 -38.410 -13.437 1.00 38.44 398 THR A C 1
ATOM 3103 O O . THR A 1 398 ? 46.829 -37.839 -14.282 1.00 38.44 398 THR A O 1
#

Mean predicted aligned error: 16.25 Å

pLDDT: mean 81.61, std 18.81, range [25.84, 98.44]

Radius of gyration: 29.01 Å; Cα contacts (8 Å, |Δi|>4): 736; chains: 1; bounding box: 72×56×81 Å

Nearest PDB structures (foldseek):
  8f9l-assembly2_B  TM=4.118E-01  e=5.138E-01  Gemella massiliensis
  2w5f-assembly1_A  TM=4.219E-01  e=3.435E-01  Acetivibrio thermocellus
  2e32-assembly2_C  TM=4.051E-01  e=4.311E+00  Mus musculus

Secondary structure (DSSP, 8-state):
--B---SS---SEETTEEEETTTTEEEE--S--HHHHHH-GGGHHHHHHHHHHHHHHHHHHHHHHHTGGGGTT---TTHHHHHHHHHHHHHTT--SSPTTT--HHHHTSSHHHHHHHTT--SSSS--GGGTB-S--EE-TTT--EEEEEE-HHHHB-PPTT--EEEEEEEEEEE-TTT--EEEEEPPPEEEESSS--EEEEE--SSPPPSSSEEEEEEEEEEEEEETTEEE---------------------EEEEEEEE-SS-EEEEEEETTEEEEEEEEPPP-TT-TTTSPPPSEEEEEEEEEETTTEEEEEEE--TT---EEE---SBHHHH-SS-BEEESEEETTEEE-HHHHHHHHHHHHHHHT-SEEEEEEEE----S---------PPP--